Protein AF-A0A413PMG2-F1 (afdb_monomer)

Mean predicted aligned error: 17.49 Å

Sequence (480 aa):
MMRVGITTINQLLALSIDDLESIKNLGQKGYEEIEQTIRNIKVIDKNNLKDKFQESEQQTFLGNDGKRYKDVEISELQLSNRAYNCLKNNGICYLSQLLVKTEDELFQMQNMGKKSVLDVLEQVKKVQLIPIESSDIPESLEQKMCRDLVSEINEIVPIQIKGVYPKLSNLLENIKDINAVDSHDIIVSELYNMVEVNQGLRCFVFQFIEKKEDGVSERRLFEQLPNCLKNKDFFHQFMLDMLQDKCLVLNEENLYEKRYPTVLEYVQNIEDERASRILLLLLDGMTLQDVGKQYNVSRERIRQIKKRYISKAPKLQEDKYAYIFQKYNLLREDFLLGFDNNVATYNYLSMAYKRGNENVEQMLEDPGLSEHEKVCVEKIIYKNYVTLNGERVLKTRSGLSEYLLRTIGKKGITFDEFKELYQMLLEDLGLENNSKFTLMDRGYENKMAASNHVLWKHHKKMRYYNIDSIHTNMMICSKH

Foldseek 3Di:
DVVVVPDDPVSLLPDDPVNVVPDPPQDPVNSVVSVVVSVVVVVPPPPPPPPPPDDDPQDWDQDQLLFIFRKDFVVNQPADPQLSVQCVVVVNGTLRVVVVDDLVNQVPGPSRDPVSSVRVVVSNVVDDTDTDPPPPDPQDPLSVVLSVVSNLQCVQFPFDCVQRSVQSSVLSVPDPDCPDPVNLVVSLVVLCVRPRSLVSLLVNLVVVQVVDVQAADLVVSLVRGRPSNNDPVSSVVSVVVCVVVQQWDQDPVRHIHGAFAAPLRLLVPDPPPVLSVLLVVLLVPDQLCRSCVVVVHDSVVSLVSLCVRLVVDDDHPLCSCLVVQQAEQQDQVLCCQQPNVRSSSVSSSVSNHDGHHHYLVCVCVDPPDDPSSNNSSCRSVLVQWDQDPNDTFGVALVRLLLVLQQVPQQVWDAPVRSLVVQCVVCVVVVNNPPPRNHDDPPPVLVVLVPDCQWDADPPRTIHGDNNVVVVVVVVVPPPD

InterPro domains:
  IPR007630 RNA polymerase sigma-70 region 4 [PF04545] (283-308)
  IPR011260 RNA polymerase, alpha subunit, C-terminal [PF03118] (3-38)
  IPR011260 RNA polymerase, alpha subunit, C-terminal [PF03118] (66-125)
  IPR013324 RNA polymerase sigma factor, region 3/4-like [SSF88659] (272-319)
  IPR036388 Winged helix-like DNA-binding domain superfamily [G3DSA:1.10.10.10] (250-319)

Nearest PDB structures (foldseek):
  7x76-assembly1_S  TM=9.500E-01  e=1.573E-02  Streptomyces coelicolor A3(2)
  4mey-assembly1_A  TM=5.421E-01  e=1.424E-02  Escherichia coli K-12
  4zh4-assembly1_A  TM=5.833E-01  e=4.679E-02  Escherichia coli K-12
  8wa1-assembly1_A  TM=6.397E-01  e=1.087E-01  Nicotiana tabacum
  2max-assembly1_A  TM=5.888E-01  e=1.087E-01  Helicobacter pylori J99

Organism: NCBI:txid39488

pLDDT: mean 81.28, std 14.84, range [32.72, 97.94]

Solvent-accessible surface area (backbone atoms only — not comparable to full-atom values): 27801 Å² total; per-residue (Å²): 95,65,92,77,73,40,83,48,72,68,57,61,72,68,56,52,76,71,61,61,71,68,43,86,91,64,50,75,69,54,51,53,53,50,53,52,51,53,48,57,56,64,68,63,50,90,78,70,77,72,83,74,79,69,77,80,79,76,58,64,40,76,43,93,70,52,45,46,22,56,50,45,48,46,84,76,44,89,53,54,73,67,36,44,50,36,37,47,76,71,72,41,57,37,44,64,64,53,75,74,56,51,73,69,59,50,60,70,38,77,91,45,45,76,71,35,51,51,45,50,57,54,49,59,72,68,60,80,80,49,69,60,67,80,84,82,53,96,71,50,73,50,57,50,49,41,33,54,53,52,33,50,38,46,77,68,29,62,52,55,47,86,70,46,51,65,56,48,39,55,50,49,73,68,48,92,53,74,84,41,76,70,40,50,58,51,52,36,52,50,48,63,68,34,65,46,46,41,54,10,48,53,51,39,53,48,60,56,30,75,74,30,94,84,32,39,44,69,66,62,56,57,74,65,49,38,74,81,62,67,42,72,68,64,49,50,49,52,52,50,50,38,42,73,69,57,51,32,41,69,49,98,85,67,17,40,32,76,50,46,54,42,68,65,59,52,40,72,69,41,86,55,58,69,59,25,56,53,48,52,45,39,26,76,63,50,48,52,59,58,53,10,62,78,69,75,46,54,41,66,56,44,51,50,54,50,51,64,52,58,78,64,55,71,81,38,48,62,56,76,51,45,63,60,39,41,50,20,48,68,46,71,72,44,40,41,68,26,74,49,76,48,62,42,52,56,38,44,48,65,71,72,45,67,72,22,78,41,60,64,78,58,50,75,76,39,87,88,52,53,73,67,55,37,56,20,47,48,52,45,62,49,70,46,42,42,77,58,96,89,40,83,35,48,73,43,53,64,40,50,50,49,52,50,26,61,74,61,14,75,80,52,37,41,67,68,62,47,50,53,55,48,48,53,53,25,52,79,67,74,40,67,89,38,76,85,56,61,82,52,77,80,65,47,55,57,52,46,69,73,32,63,49,41,42,79,43,88,91,65,21,37,22,48,39,67,52,72,73,47,66,63,55,59,66,65,70,75,76,125

Structure (mmCIF, N/CA/C/O backbone):
data_AF-A0A413PMG2-F1
#
_entry.id   AF-A0A413PMG2-F1
#
loop_
_atom_site.group_PDB
_atom_site.id
_atom_site.type_symbol
_atom_site.label_atom_id
_atom_site.label_alt_id
_atom_site.label_comp_id
_atom_site.label_asym_id
_atom_site.label_entity_id
_atom_site.label_seq_id
_atom_site.pdbx_PDB_ins_code
_atom_site.Cartn_x
_atom_site.Cartn_y
_atom_site.Cartn_z
_atom_site.occupancy
_atom_site.B_iso_or_equiv
_atom_site.auth_seq_id
_atom_site.auth_comp_id
_atom_site.auth_asym_id
_atom_site.auth_atom_id
_atom_site.pdbx_PDB_model_num
ATOM 1 N N . MET A 1 1 ? -51.097 33.817 35.694 1.00 66.06 1 MET A N 1
ATOM 2 C CA . MET A 1 1 ? -50.729 33.919 37.122 1.00 66.06 1 MET A CA 1
ATOM 3 C C . MET A 1 1 ? -49.720 35.017 37.419 1.00 66.06 1 MET A C 1
ATOM 5 O O . MET A 1 1 ? -50.132 35.990 38.032 1.00 66.06 1 MET A O 1
ATOM 9 N N . MET A 1 2 ? -48.479 34.983 36.911 1.00 58.97 2 MET A N 1
ATOM 10 C CA . MET A 1 2 ? -47.498 36.058 37.189 1.00 58.97 2 MET A CA 1
ATOM 11 C C . MET A 1 2 ? -47.964 37.471 36.782 1.00 58.97 2 MET A C 1
ATOM 13 O O . MET A 1 2 ? -47.693 38.435 37.488 1.00 58.97 2 MET A O 1
ATOM 17 N N . ARG A 1 3 ? -48.737 37.601 35.691 1.00 56.97 3 ARG A N 1
ATOM 18 C CA . ARG A 1 3 ? -49.335 38.882 35.250 1.00 56.97 3 ARG A CA 1
ATOM 19 C C . ARG A 1 3 ? -50.362 39.477 36.227 1.00 56.97 3 ARG A C 1
ATOM 21 O O . ARG A 1 3 ? -50.688 40.647 36.100 1.00 56.97 3 ARG A O 1
ATOM 28 N N . VAL A 1 4 ? -50.866 38.676 37.164 1.00 65.56 4 VAL A N 1
ATOM 29 C CA . VAL A 1 4 ? -51.851 39.063 38.192 1.00 65.56 4 VAL A CA 1
ATOM 30 C C . VAL A 1 4 ? -51.183 39.104 39.579 1.00 65.56 4 VAL A C 1
ATOM 32 O O . VAL A 1 4 ? -51.851 39.128 40.600 1.00 65.56 4 VAL A O 1
ATOM 35 N N . GLY A 1 5 ? -49.845 39.080 39.638 1.00 62.09 5 GLY A N 1
ATOM 36 C CA . GLY A 1 5 ? -49.091 39.168 40.893 1.00 62.09 5 GLY A CA 1
ATOM 37 C C . GLY A 1 5 ? -48.982 37.865 41.693 1.00 62.09 5 GLY A C 1
ATOM 38 O O . GLY A 1 5 ? -48.417 37.881 42.781 1.00 62.09 5 GLY A O 1
ATOM 39 N N . ILE A 1 6 ? -49.462 36.732 41.164 1.00 73.56 6 ILE A N 1
ATOM 40 C CA . ILE A 1 6 ? -49.317 35.416 41.806 1.00 73.56 6 ILE A CA 1
ATOM 41 C C . ILE A 1 6 ? -47.980 34.808 41.369 1.00 73.56 6 ILE A C 1
ATOM 43 O O . ILE A 1 6 ? -47.835 34.371 40.221 1.00 73.56 6 ILE A O 1
ATOM 47 N N . THR A 1 7 ? -47.004 34.799 42.275 1.00 62.28 7 THR A N 1
ATOM 48 C CA . THR A 1 7 ? -45.625 34.340 42.023 1.00 62.28 7 THR A CA 1
ATOM 49 C C . THR A 1 7 ? -45.211 33.157 42.895 1.00 62.28 7 THR A C 1
ATOM 51 O O . THR A 1 7 ? -44.173 32.552 42.642 1.00 62.28 7 THR A O 1
ATOM 54 N N . THR A 1 8 ? -46.023 32.783 43.889 1.00 68.75 8 THR A N 1
ATOM 55 C CA . THR A 1 8 ? -45.744 31.655 44.791 1.00 68.75 8 THR A CA 1
ATOM 56 C C . THR A 1 8 ? -46.918 30.680 44.880 1.00 68.75 8 THR A C 1
ATOM 58 O O . THR A 1 8 ? -48.079 31.056 44.712 1.00 68.75 8 THR A O 1
ATOM 61 N N . ILE A 1 9 ? -46.619 29.415 45.193 1.00 63.22 9 ILE A N 1
ATOM 62 C CA . ILE A 1 9 ? -47.629 28.359 45.386 1.00 63.22 9 ILE A CA 1
ATOM 63 C C . ILE A 1 9 ? -48.561 28.702 46.559 1.00 63.22 9 ILE A C 1
ATOM 65 O O . ILE A 1 9 ? -49.765 28.485 46.472 1.00 63.22 9 ILE A O 1
ATOM 69 N N . ASN A 1 10 ? -48.037 29.321 47.620 1.00 64.94 10 ASN A N 1
ATOM 70 C CA . ASN A 1 10 ? -48.845 29.744 48.768 1.00 64.94 10 ASN A CA 1
ATOM 71 C C . ASN A 1 10 ? -49.867 30.827 48.398 1.00 64.94 10 ASN A C 1
ATOM 73 O O . ASN A 1 10 ? -51.002 30.766 48.857 1.00 64.94 10 ASN A O 1
ATOM 77 N N . GLN A 1 11 ? -49.494 31.782 47.539 1.00 68.44 11 GLN A N 1
ATOM 78 C CA . GLN A 1 11 ? -50.433 32.783 47.022 1.00 68.44 11 GLN A CA 1
ATOM 79 C C . GLN A 1 11 ? -51.521 32.142 46.157 1.00 68.44 11 GLN A C 1
ATOM 81 O O . GLN A 1 11 ? -52.666 32.560 46.231 1.00 68.44 11 GLN A O 1
ATOM 86 N N . LEU A 1 12 ? -51.184 31.110 45.375 1.00 69.81 12 LEU A N 1
ATOM 87 C CA . LEU A 1 12 ? -52.150 30.380 44.551 1.00 69.81 12 LEU A CA 1
ATOM 88 C C . LEU A 1 12 ? -53.158 29.583 45.400 1.00 69.81 12 LEU A C 1
ATOM 90 O O . LEU A 1 12 ? -54.332 29.519 45.055 1.00 69.81 12 LEU A O 1
ATOM 94 N N . LEU A 1 13 ? -52.713 29.000 46.519 1.00 67.94 13 LEU A N 1
ATOM 95 C CA . LEU A 1 13 ? -53.562 28.233 47.442 1.00 67.94 13 LEU A CA 1
ATOM 96 C C . LEU A 1 13 ? -54.473 29.105 48.323 1.00 67.94 13 LEU A C 1
ATOM 98 O O . LEU A 1 13 ? -55.428 28.580 48.894 1.00 67.94 13 LEU A O 1
ATOM 102 N N . ALA A 1 14 ? -54.169 30.399 48.446 1.00 68.38 14 ALA A N 1
ATOM 103 C CA . ALA A 1 14 ? -54.909 31.359 49.265 1.00 68.38 14 ALA A CA 1
ATOM 104 C C . ALA A 1 14 ? -56.048 32.077 48.515 1.00 68.38 14 ALA A C 1
ATOM 106 O O . ALA A 1 14 ? -56.797 32.824 49.140 1.00 68.38 14 ALA A O 1
ATOM 107 N N . LEU A 1 15 ? -56.176 31.873 47.200 1.00 69.12 15 LEU A N 1
ATOM 108 C CA . LEU A 1 15 ? -57.229 32.484 46.386 1.00 69.12 15 LEU A CA 1
ATOM 109 C C . LEU A 1 15 ? -58.579 31.812 46.644 1.00 69.12 15 LEU A C 1
ATOM 111 O O . LEU A 1 15 ? -58.666 30.581 46.698 1.00 69.12 15 LEU A O 1
ATOM 115 N N . SER A 1 16 ? -59.634 32.617 46.765 1.00 66.69 16 SER A N 1
ATOM 116 C CA . SER A 1 16 ? -61.006 32.115 46.743 1.00 66.69 16 SER A CA 1
ATOM 117 C C . SER A 1 16 ? -61.457 31.813 45.307 1.00 66.69 16 SER A C 1
ATOM 119 O O . SER A 1 16 ? -60.814 32.209 44.332 1.00 66.69 16 SER A O 1
ATOM 121 N N . ILE A 1 17 ? -62.568 31.086 45.167 1.00 61.03 17 ILE A N 1
ATOM 122 C CA . ILE A 1 17 ? -63.161 30.776 43.857 1.00 61.03 17 ILE A CA 1
ATOM 123 C C . ILE A 1 17 ? -63.558 32.069 43.124 1.00 61.03 17 ILE A C 1
ATOM 125 O O . ILE A 1 17 ? -63.288 32.196 41.931 1.00 61.03 17 ILE A O 1
ATOM 129 N N . ASP A 1 18 ? -64.075 33.055 43.859 1.00 63.50 18 ASP A N 1
ATOM 130 C CA . ASP A 1 18 ? -64.483 34.356 43.319 1.00 63.50 18 ASP A CA 1
ATOM 131 C C . ASP A 1 18 ? -63.276 35.172 42.808 1.00 63.50 18 ASP A C 1
ATOM 133 O O . ASP A 1 18 ? -63.363 35.879 41.800 1.00 63.50 18 ASP A O 1
ATOM 137 N N . ASP A 1 19 ? -62.103 35.021 43.440 1.00 67.25 19 ASP A N 1
ATOM 138 C CA . ASP A 1 19 ? -60.869 35.690 43.006 1.00 67.25 19 ASP A CA 1
ATOM 139 C C . ASP A 1 19 ? -60.344 35.129 41.674 1.00 67.25 19 ASP A C 1
ATOM 141 O O . ASP A 1 19 ? -59.772 35.871 40.870 1.00 67.25 19 ASP A O 1
ATOM 145 N N . LEU A 1 20 ? -60.553 33.835 41.408 1.00 67.31 20 LEU A N 1
ATOM 146 C CA . LEU A 1 20 ? -60.126 33.175 40.169 1.00 67.31 20 LEU A CA 1
ATOM 147 C C . LEU A 1 20 ? -61.001 33.561 38.968 1.00 67.31 20 LEU A C 1
ATOM 149 O O . LEU A 1 20 ? -60.471 33.720 37.866 1.00 67.31 20 LEU A O 1
ATOM 153 N N . GLU A 1 21 ? -62.306 33.771 39.174 1.00 64.75 21 GLU A N 1
ATOM 154 C CA . GLU A 1 21 ? -63.235 34.228 38.125 1.00 64.75 21 GLU A CA 1
ATOM 155 C C . GLU A 1 21 ? -62.975 35.680 37.693 1.00 64.75 21 GLU A C 1
ATOM 157 O O . GLU A 1 21 ? -63.222 36.058 36.546 1.00 64.75 21 GLU A O 1
ATOM 162 N N . SER A 1 22 ? -62.401 36.495 38.583 1.00 65.94 22 SER A N 1
ATOM 163 C CA . SER A 1 22 ? -62.082 37.903 38.314 1.00 65.94 22 SER A CA 1
ATOM 164 C C . SER A 1 22 ? -60.860 38.114 37.397 1.00 65.94 22 SER A C 1
ATOM 166 O O . SER A 1 22 ? -60.595 39.232 36.931 1.00 65.94 22 SER A O 1
ATOM 168 N N . ILE A 1 23 ? -60.109 37.050 37.085 1.00 72.75 23 ILE A N 1
ATOM 169 C CA . ILE A 1 23 ? -58.904 37.119 36.254 1.00 72.75 23 ILE A CA 1
ATOM 170 C C . ILE A 1 23 ? -59.285 37.303 34.777 1.00 72.75 23 ILE A C 1
ATOM 172 O O . ILE A 1 23 ? -59.642 36.362 34.067 1.00 72.75 23 ILE A O 1
ATOM 176 N N . LYS A 1 24 ? -59.133 38.535 34.268 1.00 61.16 24 LYS A N 1
ATOM 177 C CA . LYS A 1 24 ? -59.345 38.846 32.843 1.00 61.16 24 LYS A CA 1
ATOM 178 C C . LYS A 1 24 ? -58.514 37.929 31.933 1.00 61.16 24 LYS A C 1
ATOM 180 O O . LYS A 1 24 ? -57.301 37.804 32.103 1.00 61.16 24 LYS A O 1
ATOM 185 N N . ASN A 1 25 ? -59.168 37.384 30.904 1.00 65.56 25 ASN A N 1
ATOM 186 C CA . ASN A 1 25 ? -58.624 36.453 29.903 1.00 65.56 25 ASN A CA 1
ATOM 187 C C . ASN A 1 25 ? -58.301 35.036 30.412 1.00 65.56 25 ASN A C 1
ATOM 189 O O . ASN A 1 25 ? -57.584 34.302 29.729 1.00 65.56 25 ASN A O 1
ATOM 193 N N . LEU A 1 26 ? -58.828 34.627 31.569 1.00 72.62 26 LEU A N 1
ATOM 194 C CA . LEU A 1 26 ? -58.820 33.225 31.977 1.00 72.62 26 LEU A CA 1
ATOM 195 C C . LEU A 1 26 ? -60.075 32.529 31.420 1.00 72.62 26 LEU A C 1
ATOM 197 O O . LEU A 1 26 ? -61.188 32.786 31.862 1.00 72.62 26 LEU A O 1
ATOM 201 N N . GLY A 1 27 ? -59.905 31.700 30.388 1.00 67.75 27 GLY A N 1
ATOM 202 C CA . GLY A 1 27 ? -60.998 30.898 29.824 1.00 67.75 27 GLY A CA 1
ATOM 203 C C . GLY A 1 27 ? -61.296 29.650 30.662 1.00 67.75 27 GLY A C 1
ATOM 204 O O . GLY A 1 27 ? -60.462 29.225 31.457 1.00 67.75 27 GLY A O 1
ATOM 205 N N . GLN A 1 28 ? -62.449 29.017 30.427 1.00 68.44 28 GLN A N 1
ATOM 206 C CA . GLN A 1 28 ? -62.959 27.869 31.199 1.00 68.44 28 GLN A CA 1
ATOM 207 C C . GLN A 1 28 ? -61.943 26.718 31.368 1.00 68.44 28 GLN A C 1
ATOM 209 O O . GLN A 1 28 ? -61.758 26.220 32.472 1.00 68.44 28 GLN A O 1
ATOM 214 N N . LYS A 1 29 ? -61.183 26.376 30.317 1.00 66.81 29 LYS A N 1
ATOM 215 C CA . LYS A 1 29 ? -60.104 25.367 30.401 1.00 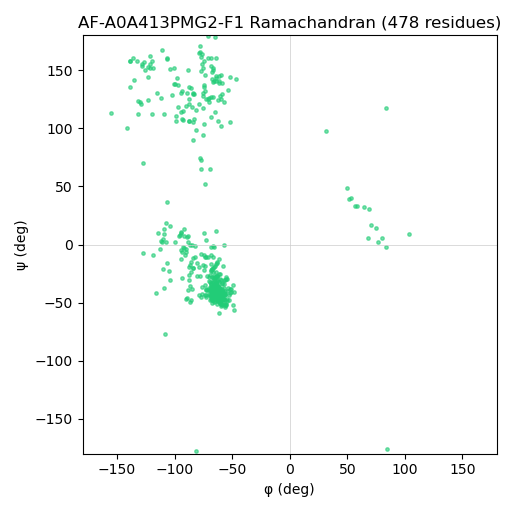66.81 29 LYS A CA 1
ATOM 216 C C . LYS A 1 29 ? -58.964 25.753 31.346 1.00 66.81 29 LYS A C 1
ATOM 218 O O . LYS A 1 29 ? -58.391 24.895 32.002 1.00 66.81 29 LYS A O 1
ATOM 223 N N . GLY A 1 30 ? -58.627 27.041 31.414 1.00 70.62 30 GLY A N 1
ATOM 224 C CA . GLY A 1 30 ? -57.592 27.528 32.324 1.00 70.62 30 GLY A CA 1
ATOM 225 C C . GLY A 1 30 ? -58.023 27.388 33.781 1.00 70.62 30 GLY A C 1
ATOM 226 O O . GLY A 1 30 ? -57.213 26.997 34.615 1.00 70.62 30 GLY A O 1
ATOM 227 N N . TYR A 1 31 ? -59.302 27.647 34.073 1.00 70.81 31 TYR A N 1
ATOM 228 C CA . TYR A 1 31 ? -59.878 27.438 35.403 1.00 70.81 31 TYR A CA 1
ATOM 229 C C . TYR A 1 31 ? -59.783 25.969 35.831 1.00 70.81 31 TYR A C 1
ATOM 231 O O . TYR A 1 31 ? -59.264 25.678 36.907 1.00 70.81 31 TYR A O 1
ATOM 239 N N . GLU A 1 32 ? -60.196 25.049 34.957 1.00 68.88 32 GLU A N 1
ATOM 240 C CA . GLU A 1 32 ? -60.153 23.603 35.213 1.00 68.88 32 GLU A CA 1
ATOM 241 C C . GLU A 1 32 ? -58.725 23.107 35.500 1.00 68.88 32 GLU A C 1
ATOM 243 O O . GLU A 1 32 ? -58.506 22.340 36.439 1.00 68.88 32 GLU A O 1
ATOM 248 N N . GLU A 1 33 ? -57.727 23.586 34.750 1.00 72.56 33 GLU A N 1
ATOM 249 C CA . GLU A 1 33 ? -56.318 23.236 34.978 1.00 72.56 33 GLU A CA 1
ATOM 250 C C . GLU A 1 33 ? -55.796 23.749 36.327 1.00 72.56 33 GLU A C 1
ATOM 252 O O . GLU A 1 33 ? -55.086 23.029 37.038 1.00 72.56 33 GLU A O 1
ATOM 257 N N . ILE A 1 34 ? -56.155 24.975 36.717 1.00 74.25 34 ILE A N 1
ATOM 258 C CA . ILE A 1 34 ? -55.743 25.555 38.003 1.00 74.25 34 ILE A CA 1
ATOM 259 C C . ILE A 1 34 ? -56.411 24.812 39.160 1.00 74.25 34 ILE A C 1
ATOM 261 O O . ILE A 1 34 ? -55.738 24.462 40.131 1.00 74.25 34 ILE A O 1
ATOM 265 N N . GLU A 1 35 ? -57.706 24.520 39.046 1.00 70.31 35 GLU A N 1
ATOM 266 C CA . GLU A 1 35 ? -58.458 23.791 40.063 1.00 70.31 35 GLU A CA 1
ATOM 267 C C . GLU A 1 35 ? -57.904 22.372 40.253 1.00 70.31 35 GLU A C 1
ATOM 269 O O . GLU A 1 35 ? -57.654 21.942 41.384 1.00 70.31 35 GLU A O 1
ATOM 274 N N . GLN A 1 36 ? -57.614 21.668 39.155 1.00 68.50 36 GLN A N 1
ATOM 275 C CA . GLN A 1 36 ? -57.013 20.337 39.204 1.00 68.50 36 GLN A CA 1
ATOM 276 C C . GLN A 1 36 ? -55.610 20.372 39.820 1.00 68.50 36 GLN A C 1
ATOM 278 O O . GLN A 1 36 ? -55.253 19.496 40.609 1.00 68.50 36 GLN A O 1
ATOM 283 N N . THR A 1 37 ? -54.825 21.409 39.527 1.00 68.00 37 THR A N 1
ATOM 284 C CA . THR A 1 37 ? -53.490 21.587 40.111 1.00 68.00 37 THR A CA 1
ATOM 285 C C . THR A 1 37 ? -53.574 21.858 41.616 1.00 68.00 37 THR A C 1
ATOM 287 O O . THR A 1 37 ? -52.834 21.249 42.386 1.00 68.00 37 THR A O 1
ATOM 290 N N . ILE A 1 38 ? -54.515 22.695 42.069 1.00 69.31 38 ILE A N 1
ATOM 291 C CA . ILE A 1 38 ? -54.758 22.944 43.499 1.00 69.31 38 ILE A CA 1
ATOM 292 C C . ILE A 1 38 ? -55.226 21.667 44.206 1.00 69.31 38 ILE A C 1
ATOM 294 O O . ILE A 1 38 ? -54.748 21.378 45.304 1.00 69.31 38 ILE A O 1
ATOM 298 N N . ARG A 1 39 ? -56.115 20.872 43.592 1.00 64.94 39 ARG A N 1
ATOM 299 C CA . ARG A 1 39 ? -56.535 19.569 44.136 1.00 64.94 39 ARG A CA 1
ATOM 300 C C . ARG A 1 39 ? -55.359 18.606 44.249 1.00 64.94 39 ARG A C 1
ATOM 302 O O . ARG A 1 39 ? -55.170 18.032 45.314 1.00 64.94 39 ARG A O 1
ATOM 309 N N . ASN A 1 40 ? -54.528 18.490 43.214 1.00 64.56 40 ASN A N 1
ATOM 310 C CA . ASN A 1 40 ? -53.335 17.642 43.247 1.00 64.56 40 ASN A CA 1
ATOM 311 C C . ASN A 1 40 ? -52.364 18.069 44.359 1.00 64.56 40 ASN A C 1
ATOM 313 O O . ASN A 1 40 ? -51.800 17.216 45.033 1.00 64.56 40 ASN A O 1
ATOM 317 N N . ILE A 1 41 ? -52.213 19.376 44.598 1.00 64.25 41 ILE A N 1
ATOM 318 C CA . ILE A 1 41 ? -51.363 19.905 45.672 1.00 64.25 41 ILE A CA 1
ATOM 319 C C . ILE A 1 41 ? -51.983 19.660 47.058 1.00 64.25 41 ILE A C 1
ATOM 321 O O . ILE A 1 41 ? -51.261 19.304 47.982 1.00 64.25 41 ILE A O 1
ATOM 325 N N . LYS A 1 42 ? -53.307 19.796 47.219 1.00 57.50 42 LYS A N 1
ATOM 326 C CA . LYS A 1 42 ? -54.006 19.516 48.489 1.00 57.50 42 LYS A CA 1
ATOM 327 C C . LYS A 1 42 ? -54.084 18.019 48.826 1.00 57.50 42 LYS A C 1
ATOM 329 O O . LYS A 1 42 ? -54.156 17.681 50.000 1.00 57.50 42 LYS A O 1
ATOM 334 N N . VAL A 1 43 ? -54.059 17.137 47.822 1.00 57.09 43 VAL A N 1
ATOM 335 C CA . VAL A 1 43 ? -54.013 15.669 47.989 1.00 57.09 43 VAL A CA 1
ATOM 336 C C . VAL A 1 43 ? -52.630 15.186 48.446 1.00 57.09 43 VAL A C 1
ATOM 338 O O . VAL A 1 43 ? -52.516 14.104 49.023 1.00 57.09 43 VAL A O 1
ATOM 341 N N . ILE A 1 44 ? -51.579 15.995 48.273 1.00 51.69 44 ILE A N 1
ATOM 342 C CA . ILE A 1 44 ? -50.266 15.753 48.885 1.00 51.69 44 ILE A CA 1
ATOM 343 C C . ILE A 1 44 ? -50.355 16.163 50.364 1.00 51.69 44 ILE A C 1
ATOM 345 O O . ILE A 1 44 ? -49.869 17.207 50.795 1.00 51.69 44 ILE A O 1
ATOM 349 N N . ASP A 1 45 ? -51.055 15.338 51.138 1.00 44.50 45 ASP A N 1
ATOM 350 C CA . ASP A 1 45 ? -51.168 15.466 52.583 1.00 44.50 45 ASP A CA 1
ATOM 351 C C . ASP A 1 45 ? -49.804 15.194 53.246 1.00 44.50 45 ASP A C 1
ATOM 353 O O . ASP A 1 45 ? -48.988 14.397 52.763 1.00 44.50 45 ASP A O 1
ATOM 357 N N . LYS A 1 46 ? -49.561 15.864 54.375 1.00 45.69 46 LYS A N 1
ATOM 358 C CA . LYS A 1 46 ? -48.290 15.984 55.122 1.00 45.69 46 LYS A CA 1
ATOM 359 C C . LYS A 1 46 ? -47.641 14.661 55.566 1.00 45.69 46 LYS A C 1
ATOM 361 O O . LYS A 1 46 ? -46.562 14.690 56.154 1.00 45.69 46 LYS A O 1
ATOM 366 N N . ASN A 1 47 ? -48.250 13.518 55.265 1.00 42.00 47 ASN A N 1
ATOM 367 C CA . ASN A 1 47 ? -47.787 12.188 55.649 1.00 42.00 47 ASN A CA 1
ATOM 368 C C . ASN A 1 47 ? -46.928 11.479 54.584 1.00 42.00 47 ASN A C 1
ATOM 370 O O . ASN A 1 47 ? -46.244 10.526 54.929 1.00 42.00 47 ASN A O 1
ATOM 374 N N . ASN A 1 48 ? -46.860 11.970 53.338 1.00 42.12 48 ASN A N 1
ATOM 375 C CA . ASN A 1 48 ? -46.026 11.365 52.277 1.00 42.12 48 ASN A CA 1
ATOM 376 C C . ASN A 1 48 ? -44.620 11.982 52.117 1.00 42.12 48 ASN A C 1
ATOM 378 O O . ASN A 1 48 ? -43.909 11.682 51.160 1.00 42.12 48 ASN A O 1
ATOM 382 N N . LEU A 1 49 ? -44.194 12.843 53.046 1.00 43.38 49 LEU A N 1
ATOM 383 C CA . LEU A 1 49 ? -42.875 13.497 53.013 1.00 43.38 49 LEU A CA 1
ATOM 384 C C . LEU A 1 49 ? -41.778 12.741 53.786 1.00 43.38 49 LEU A C 1
ATOM 386 O O . LEU A 1 49 ? -40.634 13.187 53.778 1.00 43.38 49 LEU A O 1
ATOM 390 N N . LYS A 1 50 ? -42.094 11.614 54.442 1.00 37.44 50 LYS A N 1
ATOM 391 C CA . LYS A 1 50 ? -41.110 10.836 55.222 1.00 37.44 50 LYS A CA 1
ATOM 392 C C . LYS A 1 50 ? -40.654 9.515 54.587 1.00 37.44 50 LYS A C 1
ATOM 394 O O . LYS A 1 50 ? -39.569 9.071 54.934 1.00 37.44 50 LYS A O 1
ATOM 399 N N . ASP A 1 51 ? -41.357 8.992 53.581 1.00 35.62 51 ASP A N 1
ATOM 400 C CA . ASP A 1 51 ? -41.018 7.702 52.942 1.00 35.62 51 ASP A CA 1
ATOM 401 C C . ASP A 1 51 ? -40.348 7.830 51.556 1.00 35.62 51 ASP A C 1
ATOM 403 O O . ASP A 1 51 ? -40.249 6.861 50.811 1.00 35.62 51 ASP A O 1
ATOM 407 N N . LYS A 1 52 ? -39.846 9.021 51.191 1.00 32.72 52 LYS A N 1
ATOM 408 C CA . LYS A 1 52 ? -39.036 9.238 49.968 1.00 32.72 52 LYS A CA 1
ATOM 409 C C . LYS A 1 52 ? -37.582 9.654 50.220 1.00 32.72 52 LYS A C 1
ATOM 411 O O . LYS A 1 52 ? -36.880 10.006 49.280 1.00 32.72 52 LYS A O 1
ATOM 416 N N . PHE A 1 53 ? -37.117 9.583 51.467 1.00 33.28 53 PHE A N 1
ATOM 417 C CA . PHE A 1 53 ? -35.701 9.752 51.822 1.00 33.28 53 PHE A CA 1
ATOM 418 C C . PHE A 1 53 ? -35.039 8.415 52.196 1.00 33.28 53 PHE A C 1
ATOM 420 O O . PHE A 1 53 ? -34.198 8.363 53.087 1.00 33.28 53 PHE A O 1
ATOM 427 N N . GLN A 1 54 ? -35.419 7.331 51.518 1.00 34.03 54 GLN A N 1
ATOM 428 C CA . GLN A 1 54 ? -34.589 6.130 51.445 1.00 34.03 54 GLN A CA 1
ATOM 429 C C . GLN A 1 54 ? -33.836 6.172 50.114 1.00 34.03 54 GLN A C 1
ATOM 431 O O . GLN A 1 54 ? -34.455 6.141 49.056 1.00 34.03 54 GLN A O 1
ATOM 436 N N . GLU A 1 55 ? -32.522 6.384 50.232 1.00 36.00 55 GLU A N 1
ATOM 437 C CA . GLU A 1 55 ? -31.451 6.118 49.263 1.00 36.00 55 GLU A CA 1
ATOM 438 C C . GLU A 1 55 ? -31.832 6.241 47.780 1.00 36.00 55 GLU A C 1
ATOM 440 O O . GLU A 1 55 ? -32.306 5.303 47.147 1.00 36.00 55 GLU A O 1
ATOM 445 N N . SER A 1 56 ? -31.539 7.398 47.176 1.00 36.56 56 SER A N 1
ATOM 446 C CA . SER A 1 56 ? -31.363 7.438 45.726 1.00 36.56 56 SER A CA 1
ATOM 447 C C . SER A 1 56 ? -30.170 6.542 45.375 1.00 36.56 56 SER A C 1
ATOM 449 O O . SER A 1 56 ? -29.026 6.937 45.620 1.00 36.56 56 SER A O 1
ATOM 451 N N . GLU A 1 57 ? -30.411 5.363 44.806 1.00 49.19 57 GLU A N 1
ATOM 452 C CA . GLU A 1 57 ? -29.404 4.668 44.006 1.00 49.19 57 GLU A CA 1
ATOM 453 C C . GLU A 1 57 ? -28.902 5.676 42.961 1.00 49.19 57 GLU A C 1
ATOM 455 O O . GLU A 1 57 ? -29.628 6.064 42.046 1.00 49.19 57 GLU A O 1
ATOM 460 N N . GLN A 1 58 ? -27.696 6.217 43.149 1.00 60.53 58 GLN A N 1
ATOM 461 C CA . GLN A 1 58 ? -27.113 7.127 42.167 1.00 60.53 58 GLN A CA 1
ATOM 462 C C . GLN A 1 58 ? -26.889 6.319 40.888 1.00 60.53 58 GLN A C 1
ATOM 464 O O . GLN A 1 58 ? -26.086 5.391 40.888 1.00 60.53 58 GLN A O 1
ATOM 469 N N . GLN A 1 59 ? -27.606 6.649 39.810 1.00 71.62 59 GLN A N 1
ATOM 470 C CA . GLN A 1 59 ? -27.409 6.031 38.500 1.00 71.62 59 GLN A CA 1
ATOM 471 C C . GLN A 1 59 ? -25.940 6.240 38.091 1.00 71.62 59 GLN A C 1
ATOM 473 O O . GLN A 1 59 ? -25.452 7.372 38.066 1.00 71.62 59 GLN A O 1
ATOM 478 N N . THR A 1 60 ? -25.209 5.159 37.815 1.00 80.38 60 THR A N 1
ATOM 479 C CA . THR A 1 60 ? -23.792 5.215 37.412 1.00 80.38 60 THR A CA 1
ATOM 480 C C . THR A 1 60 ? -23.597 4.559 36.056 1.00 80.38 60 THR A C 1
ATOM 482 O O . THR A 1 60 ? -24.362 3.674 35.674 1.00 80.38 60 THR A O 1
ATOM 485 N N . PHE A 1 61 ? -22.545 4.947 35.339 1.00 75.81 61 PHE A N 1
ATOM 486 C CA . PHE A 1 61 ? -22.150 4.279 34.102 1.00 75.81 61 PHE A CA 1
ATOM 487 C C . PHE A 1 61 ? -20.634 4.113 34.011 1.00 75.81 61 PHE A C 1
ATOM 489 O O . PHE A 1 61 ? -19.872 4.824 34.664 1.00 75.81 61 PHE A O 1
ATOM 496 N N . LEU A 1 62 ? -20.197 3.151 33.198 1.00 69.62 62 LEU A N 1
ATOM 497 C CA . LEU A 1 62 ? -18.787 2.939 32.888 1.00 69.62 62 LEU A CA 1
ATOM 498 C C . LEU A 1 62 ? -18.392 3.812 31.690 1.00 69.62 62 LEU A C 1
ATOM 500 O O . LEU A 1 62 ? -18.987 3.700 30.614 1.00 69.62 62 LEU A O 1
ATOM 504 N N . GLY A 1 63 ? -17.415 4.693 31.883 1.00 68.38 63 GLY A N 1
ATOM 505 C CA . GLY A 1 63 ? -16.895 5.565 30.838 1.00 68.38 63 GLY A CA 1
ATOM 506 C C . GLY A 1 63 ? -15.945 4.856 29.872 1.00 68.38 63 GLY A C 1
ATOM 507 O O . GLY A 1 63 ? -15.505 3.728 30.093 1.00 68.38 63 GLY A O 1
ATOM 508 N N . ASN A 1 64 ? -15.598 5.559 28.793 1.00 63.16 64 ASN A N 1
ATOM 509 C CA . ASN A 1 64 ? -14.664 5.082 27.765 1.00 63.16 64 ASN A CA 1
ATOM 510 C C . ASN A 1 64 ? -13.193 5.070 28.225 1.00 63.16 64 ASN A C 1
ATOM 512 O O . ASN A 1 64 ? -12.319 4.755 27.428 1.00 63.16 64 ASN A O 1
ATOM 516 N N . ASP A 1 65 ? -12.913 5.402 29.480 1.00 59.12 65 ASP A N 1
ATOM 517 C CA . ASP A 1 65 ? -11.612 5.255 30.136 1.00 59.12 65 ASP A CA 1
ATOM 518 C C . ASP A 1 65 ? -11.622 4.139 31.203 1.00 59.12 65 ASP A C 1
ATOM 520 O O . ASP A 1 65 ? -10.687 4.020 31.987 1.00 59.12 65 ASP A O 1
ATOM 524 N N . GLY A 1 66 ? -12.696 3.342 31.272 1.00 59.56 66 GLY A N 1
ATOM 525 C CA . GLY A 1 66 ? -12.852 2.271 32.256 1.00 59.56 66 GLY A CA 1
ATOM 526 C C . GLY A 1 66 ? -13.217 2.751 33.665 1.00 59.56 66 GLY A C 1
ATOM 527 O O . GLY A 1 66 ? -13.366 1.925 34.564 1.00 59.56 66 GLY A O 1
ATOM 528 N N . LYS A 1 67 ? -13.405 4.056 33.898 1.00 67.75 67 LYS A N 1
ATOM 529 C CA . LYS A 1 67 ? -13.818 4.572 35.210 1.00 67.75 67 LYS A CA 1
ATOM 530 C C . LYS A 1 67 ? -15.331 4.601 35.346 1.00 67.75 67 LYS A C 1
ATOM 532 O O . LYS A 1 67 ? -16.069 4.765 34.373 1.00 67.75 67 LYS A O 1
ATOM 537 N N . ARG A 1 68 ? -15.808 4.443 36.580 1.00 74.38 68 ARG A N 1
ATOM 538 C CA . ARG A 1 68 ? -17.226 4.595 36.902 1.00 74.38 68 ARG A CA 1
ATOM 539 C C . ARG A 1 68 ? -17.527 6.069 37.137 1.00 74.38 68 ARG A C 1
ATOM 541 O O . ARG A 1 68 ? -16.850 6.727 37.922 1.00 74.38 68 ARG A O 1
ATOM 548 N N . TYR A 1 69 ? -18.560 6.566 36.478 1.00 79.50 69 TYR A N 1
ATOM 549 C CA . TYR A 1 69 ? -19.020 7.940 36.586 1.00 79.50 69 TYR A CA 1
ATOM 550 C C . TYR A 1 69 ? -20.438 7.986 37.119 1.00 79.50 69 TYR A C 1
ATOM 552 O O . TYR A 1 69 ? -21.234 7.073 36.881 1.00 79.50 69 TYR A O 1
ATOM 560 N N . LYS A 1 70 ? -20.764 9.084 37.800 1.00 82.62 70 LYS A N 1
ATOM 561 C CA . LYS A 1 70 ? -22.162 9.431 38.049 1.00 82.62 70 LYS A CA 1
ATOM 562 C C . LYS A 1 70 ? -22.812 9.767 36.714 1.00 82.62 70 LYS A C 1
ATOM 564 O O . LYS A 1 70 ? -22.271 10.561 35.942 1.00 82.62 70 LYS A O 1
ATOM 569 N N . ASP A 1 71 ? -23.926 9.110 36.428 1.00 84.25 71 ASP A N 1
ATOM 570 C CA . ASP A 1 71 ? -24.703 9.406 35.238 1.00 84.25 71 ASP A CA 1
ATOM 571 C C . ASP A 1 71 ? -25.448 10.725 35.431 1.00 84.25 71 ASP A C 1
ATOM 573 O O . ASP A 1 71 ? -25.844 11.077 36.541 1.00 84.25 71 ASP A O 1
ATOM 577 N N . VAL A 1 72 ? -25.601 11.462 34.339 1.00 84.38 72 VAL A N 1
ATOM 578 C CA . VAL A 1 72 ? -26.196 12.800 34.333 1.00 84.38 72 VAL A CA 1
ATOM 579 C C . VAL A 1 72 ? -27.523 12.700 33.605 1.00 84.38 72 VAL A C 1
ATOM 581 O O . VAL A 1 72 ? -27.573 12.212 32.474 1.00 84.38 72 VAL A O 1
ATOM 584 N N . GLU A 1 73 ? -28.613 13.138 34.228 1.00 86.44 73 GLU A N 1
ATOM 585 C CA . GLU A 1 73 ? -29.897 13.182 33.533 1.00 86.44 73 GLU A CA 1
ATOM 586 C C . GLU A 1 73 ? -29.848 14.176 32.368 1.00 86.44 73 GLU A C 1
ATOM 588 O O . GLU A 1 73 ? -29.280 15.264 32.467 1.00 86.44 73 GLU A O 1
ATOM 593 N N . ILE A 1 74 ? -30.538 13.869 31.266 1.00 88.50 74 ILE A N 1
ATOM 594 C CA . ILE A 1 74 ? -30.644 14.818 30.145 1.00 88.50 74 ILE A CA 1
ATOM 595 C C . ILE A 1 74 ? -31.370 16.119 30.530 1.00 88.50 74 ILE A C 1
ATOM 597 O O . ILE A 1 74 ? -31.315 17.088 29.780 1.00 88.50 74 ILE A O 1
ATOM 601 N N . SER A 1 75 ? -32.078 16.129 31.666 1.00 84.62 75 SER A N 1
ATOM 602 C CA . SER A 1 75 ? -32.733 17.302 32.260 1.00 84.62 75 SER A CA 1
ATOM 603 C C . SER A 1 75 ? -31.723 18.309 32.816 1.00 84.62 75 SER A C 1
ATOM 605 O O . SER A 1 75 ? -32.001 19.507 32.830 1.00 84.62 75 SER A O 1
ATOM 607 N N . GLU A 1 76 ? -30.551 17.828 33.231 1.00 84.56 76 GLU A N 1
ATOM 608 C CA . GLU A 1 76 ? -29.436 18.635 33.729 1.00 84.56 76 GLU A CA 1
ATOM 609 C C . GLU A 1 76 ? -28.567 19.169 32.585 1.00 84.56 76 GLU A C 1
ATOM 611 O O . GLU A 1 76 ? -27.863 20.171 32.734 1.00 84.56 76 GLU A O 1
ATOM 616 N N . LEU A 1 77 ? -28.651 18.540 31.408 1.00 82.25 77 LEU A N 1
ATOM 617 C CA . LEU A 1 77 ? -28.061 19.068 30.187 1.00 82.25 77 LEU A CA 1
ATOM 618 C C . LEU A 1 77 ? -28.857 20.307 29.760 1.00 82.25 77 LEU A C 1
ATOM 620 O O . LEU A 1 77 ? -30.074 20.245 29.589 1.00 82.25 77 LEU A O 1
ATOM 624 N N . GLN A 1 78 ? -28.179 21.440 29.548 1.00 86.50 78 GLN A N 1
ATOM 625 C CA . GLN A 1 78 ? -28.792 22.706 29.109 1.00 86.50 78 GLN A CA 1
ATOM 626 C C . GLN A 1 78 ? -29.209 22.665 27.624 1.00 86.50 78 GLN A C 1
ATOM 628 O O . GLN A 1 78 ? -28.830 23.516 26.820 1.00 86.50 78 GLN A O 1
ATOM 633 N N . LEU A 1 79 ? -29.965 21.635 27.249 1.00 88.56 79 LEU A N 1
ATOM 634 C CA . LEU A 1 79 ? -30.477 21.389 25.911 1.00 88.56 79 LEU A CA 1
ATOM 635 C C . LEU A 1 79 ? -31.642 22.327 25.597 1.00 88.56 79 LEU A C 1
ATOM 637 O O . LEU A 1 79 ? -32.436 22.708 26.459 1.00 88.56 79 LEU A O 1
ATOM 641 N N . SER A 1 80 ? -31.821 22.633 24.317 1.00 89.62 80 SER A N 1
ATOM 642 C CA . SER A 1 80 ? -33.051 23.255 23.839 1.00 89.62 80 SER A CA 1
ATOM 643 C C . SER A 1 80 ? -34.265 22.363 24.131 1.00 89.62 80 SER A C 1
ATOM 645 O O . SER A 1 80 ? -34.203 21.140 24.000 1.00 89.62 80 SER A O 1
ATOM 647 N N . ASN A 1 81 ? -35.422 22.974 24.423 1.00 86.44 81 ASN A N 1
ATOM 648 C CA . ASN A 1 81 ? -36.682 22.248 24.667 1.00 86.44 81 ASN A CA 1
ATOM 649 C C . ASN A 1 81 ? -36.998 21.213 23.575 1.00 86.44 81 ASN A C 1
ATOM 651 O O . ASN A 1 81 ? -37.554 20.154 23.850 1.00 86.44 81 ASN A O 1
ATOM 655 N N . ARG A 1 82 ? -36.637 21.510 22.320 1.00 86.50 82 ARG A N 1
ATOM 656 C CA . ARG A 1 82 ? -36.817 20.581 21.202 1.00 86.50 82 ARG A CA 1
ATOM 657 C C . ARG A 1 82 ? -35.883 19.376 21.316 1.00 86.50 82 ARG A C 1
ATOM 659 O O . ARG A 1 82 ? -36.369 18.262 21.172 1.00 86.50 82 ARG A O 1
ATOM 666 N N . ALA A 1 83 ? -34.593 19.588 21.576 1.00 88.38 83 ALA A N 1
ATOM 667 C CA . ALA A 1 83 ? -33.628 18.505 21.760 1.00 88.38 83 ALA A CA 1
ATOM 668 C C . ALA A 1 83 ? -33.987 17.628 22.972 1.00 88.38 83 ALA A C 1
ATOM 670 O O . ALA A 1 83 ? -34.104 16.415 22.818 1.00 88.38 83 ALA A O 1
ATOM 671 N N . TYR A 1 84 ? -34.274 18.241 24.127 1.00 89.81 84 TYR A N 1
ATOM 672 C CA . TYR A 1 84 ? -34.695 17.534 25.342 1.00 89.81 84 TYR A CA 1
ATOM 673 C C . TYR A 1 84 ? -35.927 16.653 25.099 1.00 89.81 84 TYR A C 1
ATOM 675 O O . TYR A 1 84 ? -35.906 15.455 25.376 1.00 89.81 84 TYR A O 1
ATOM 683 N N . ASN A 1 85 ? -36.989 17.219 24.513 1.00 88.12 85 ASN A N 1
ATOM 684 C CA . ASN A 1 85 ? -38.218 16.468 24.252 1.00 88.12 85 ASN A CA 1
ATOM 685 C C . ASN A 1 85 ? -38.010 15.352 23.223 1.00 88.12 85 ASN A C 1
ATOM 687 O O . ASN A 1 85 ? -38.606 14.288 23.361 1.00 88.12 85 ASN A O 1
ATOM 691 N N . CYS A 1 86 ? -37.166 15.561 22.206 1.00 89.31 86 CYS A N 1
ATOM 692 C CA . CYS A 1 86 ? -36.859 14.506 21.241 1.00 89.31 86 CYS A CA 1
ATOM 693 C C . CYS A 1 86 ? -36.124 13.343 21.913 1.00 89.31 86 CYS A C 1
ATOM 695 O O . CYS A 1 86 ? -36.532 12.200 21.729 1.00 89.31 86 CYS A O 1
ATOM 697 N N . LEU A 1 87 ? -35.098 13.617 22.724 1.00 87.69 87 LEU A N 1
ATOM 698 C CA . LEU A 1 87 ? -34.373 12.575 23.457 1.00 87.69 87 LEU A CA 1
ATOM 699 C C . LEU A 1 87 ? -35.302 11.817 24.413 1.00 87.69 87 LEU A C 1
ATOM 701 O O . LEU A 1 87 ? -35.395 10.592 24.334 1.00 87.69 87 LEU A O 1
ATOM 705 N N . LYS A 1 88 ? -36.078 12.544 25.223 1.00 88.94 88 LYS A N 1
ATOM 706 C CA . LYS A 1 88 ? -37.019 11.956 26.182 1.00 88.94 88 LYS A CA 1
ATOM 707 C C . LYS A 1 88 ? -38.078 11.078 25.510 1.00 88.94 88 LYS A C 1
ATOM 709 O O . LYS A 1 88 ? -38.348 9.977 25.979 1.00 88.94 88 LYS A O 1
ATOM 714 N N . ASN A 1 89 ? -38.646 11.526 24.388 1.00 86.44 89 ASN A N 1
ATOM 715 C CA . ASN A 1 89 ? -39.644 10.755 23.636 1.00 86.44 89 ASN A CA 1
ATOM 716 C C . ASN A 1 89 ? -39.060 9.499 22.973 1.00 86.44 89 ASN A C 1
ATOM 718 O O . ASN A 1 89 ? -39.803 8.561 22.703 1.00 86.44 89 ASN A O 1
ATOM 722 N N . ASN A 1 90 ? -37.747 9.467 22.730 1.00 85.12 90 ASN A N 1
ATOM 723 C CA . ASN A 1 90 ? -37.030 8.287 22.243 1.00 85.12 90 ASN A CA 1
ATOM 724 C C . ASN A 1 90 ? -36.470 7.422 23.395 1.00 85.12 90 ASN A C 1
ATOM 726 O O . ASN A 1 90 ? -35.643 6.546 23.156 1.00 85.12 90 ASN A O 1
ATOM 730 N N . GLY A 1 91 ? -36.904 7.651 24.642 1.00 83.19 91 GLY A N 1
ATOM 731 C CA . GLY A 1 91 ? -36.496 6.859 25.808 1.00 83.19 91 GLY A CA 1
ATOM 732 C C . GLY A 1 91 ? -35.077 7.141 26.311 1.00 83.19 91 GLY A C 1
ATOM 733 O O . GLY A 1 91 ? -34.543 6.356 27.091 1.00 83.19 91 GLY A O 1
ATOM 734 N N . ILE A 1 92 ? -34.461 8.242 25.871 1.00 86.81 92 ILE A N 1
ATOM 735 C CA . ILE A 1 92 ? -33.136 8.671 26.322 1.00 86.81 92 ILE A CA 1
ATOM 736 C C . ILE A 1 92 ? -33.336 9.639 27.485 1.00 86.81 92 ILE A C 1
ATOM 738 O O . ILE A 1 92 ? -33.768 10.774 27.290 1.00 86.81 92 ILE A O 1
ATOM 742 N N . CYS A 1 93 ? -33.037 9.172 28.692 1.00 86.31 93 CYS A N 1
ATOM 743 C CA . CYS A 1 93 ? -33.195 9.914 29.943 1.00 86.31 93 CYS A CA 1
ATOM 744 C C . CYS A 1 93 ? -31.850 10.302 30.572 1.00 86.31 93 CYS A C 1
ATOM 746 O O . CYS A 1 93 ? -31.798 11.258 31.344 1.00 86.31 93 CYS A O 1
ATOM 748 N N . TYR A 1 94 ? -30.768 9.611 30.209 1.00 88.44 94 TYR A N 1
ATOM 749 C CA . TYR A 1 94 ? -29.442 9.796 30.796 1.00 88.44 94 TYR A CA 1
ATOM 750 C C . TYR A 1 94 ? -28.349 10.023 29.747 1.00 88.44 94 TYR A C 1
ATOM 752 O O . TYR A 1 94 ? -28.459 9.597 28.593 1.00 88.44 94 TYR A O 1
ATOM 760 N N . LEU A 1 95 ? -27.266 10.680 30.162 1.00 85.06 95 LEU A N 1
ATOM 761 C CA . LEU A 1 95 ? -26.102 10.974 29.334 1.00 85.06 95 LEU A CA 1
ATOM 762 C C . LEU A 1 95 ? -25.408 9.696 28.856 1.00 85.06 95 LEU A C 1
ATOM 764 O O . LEU A 1 95 ? -25.008 9.626 27.694 1.00 85.06 95 LEU A O 1
ATOM 768 N N . SER A 1 96 ? -25.307 8.666 29.698 1.00 82.00 96 SER A N 1
ATOM 769 C CA . SER A 1 96 ? -24.703 7.382 29.316 1.00 82.00 96 SER A CA 1
ATOM 770 C C . SER A 1 96 ? -25.346 6.765 28.070 1.00 82.00 96 SER A C 1
ATOM 772 O O . SER A 1 96 ? -24.637 6.272 27.189 1.00 82.00 96 SER A O 1
ATOM 774 N N . GLN A 1 97 ? -26.676 6.854 27.959 1.00 82.44 97 GLN A N 1
ATOM 775 C CA . GLN A 1 97 ? -27.471 6.353 26.835 1.00 82.44 97 GLN A CA 1
ATOM 776 C C . GLN A 1 97 ? -27.203 7.152 25.557 1.00 82.44 97 GLN A C 1
ATOM 778 O O . GLN A 1 97 ? -27.193 6.597 24.458 1.00 82.44 97 GLN A O 1
ATOM 783 N N . LEU A 1 98 ? -26.944 8.450 25.708 1.00 83.81 98 LEU A N 1
ATOM 784 C CA . LEU A 1 98 ? -26.605 9.349 24.616 1.00 83.81 98 LEU A CA 1
ATOM 785 C C . LEU A 1 98 ? -25.179 9.101 24.096 1.00 83.81 98 LEU A C 1
ATOM 787 O O . LEU A 1 98 ? -24.968 9.085 22.889 1.00 83.81 98 LEU A O 1
ATOM 791 N N . LEU A 1 99 ? -24.221 8.814 24.986 1.00 80.00 99 LEU A N 1
ATOM 792 C CA . LEU A 1 99 ? -22.818 8.527 24.648 1.00 80.00 99 LEU A CA 1
ATOM 793 C C . LEU A 1 99 ? -22.611 7.222 23.855 1.00 80.00 99 LEU A C 1
ATOM 795 O O . LEU A 1 99 ? -21.498 6.948 23.414 1.00 80.00 99 LEU A O 1
ATOM 799 N N . VAL A 1 100 ? -23.624 6.356 23.728 1.00 73.62 100 VAL A N 1
ATOM 800 C CA . VAL A 1 100 ? -23.556 5.160 22.857 1.00 73.62 100 VAL A CA 1
ATOM 801 C C . VAL A 1 100 ? -23.975 5.491 21.418 1.00 73.62 100 VAL A C 1
ATOM 803 O O . VAL A 1 100 ? -23.704 4.703 20.521 1.00 73.62 100 VAL A O 1
ATOM 806 N N . LYS A 1 101 ? -24.659 6.620 21.187 1.00 78.31 101 LYS A N 1
ATOM 807 C CA . LYS A 1 101 ? -25.261 6.938 19.891 1.00 78.31 101 LYS A CA 1
ATOM 808 C C . LYS A 1 101 ? -24.289 7.654 18.966 1.00 78.31 101 LYS A C 1
ATOM 810 O O . LYS A 1 101 ? -23.600 8.586 19.379 1.00 78.31 101 LYS A O 1
ATOM 815 N N . THR A 1 102 ? -24.262 7.236 17.703 1.00 77.25 102 THR A N 1
ATOM 816 C CA . THR A 1 102 ? -23.515 7.953 16.660 1.00 77.25 102 THR A CA 1
ATOM 817 C C . THR A 1 102 ? -24.270 9.206 16.216 1.00 77.25 102 THR A C 1
ATOM 819 O O . THR A 1 102 ? -25.478 9.338 16.421 1.00 77.25 102 THR A O 1
ATOM 822 N N . GLU A 1 103 ? -23.564 10.141 15.581 1.00 81.88 103 GLU A N 1
ATOM 823 C CA . GLU A 1 103 ? -24.195 11.336 15.012 1.00 81.88 103 GLU A CA 1
ATOM 824 C C . GLU A 1 103 ? -25.282 10.965 13.986 1.00 81.88 103 GLU A C 1
ATOM 826 O O . GLU A 1 103 ? -26.386 11.509 14.037 1.00 81.88 103 GLU A O 1
ATOM 831 N N . ASP A 1 104 ? -25.021 9.977 13.126 1.00 79.44 104 ASP A N 1
ATOM 832 C CA . ASP A 1 104 ? -25.988 9.485 12.139 1.00 79.44 104 ASP A CA 1
ATOM 833 C C . ASP A 1 104 ? -27.232 8.870 12.796 1.00 79.44 104 ASP A C 1
ATOM 835 O O . ASP A 1 104 ? -28.356 9.109 12.348 1.00 79.44 104 ASP A O 1
ATOM 839 N N . GLU A 1 105 ? -27.063 8.129 13.894 1.00 81.62 105 GLU A N 1
ATOM 840 C CA . GLU A 1 105 ? -28.186 7.582 14.663 1.00 81.62 105 GLU A CA 1
ATOM 841 C C . GLU A 1 105 ? -29.048 8.686 15.287 1.00 81.62 105 GLU A C 1
ATOM 843 O O . GLU A 1 105 ? -30.274 8.566 15.305 1.00 81.62 105 GLU A O 1
ATOM 848 N N . LEU A 1 106 ? -28.443 9.786 15.755 1.00 86.06 106 LEU A N 1
ATOM 849 C CA . LEU A 1 106 ? -29.185 10.950 16.254 1.00 86.06 106 LEU A CA 1
ATOM 850 C C . LEU A 1 106 ? -29.995 11.620 15.137 1.00 86.06 106 LEU A C 1
ATOM 852 O O . LEU A 1 106 ? -31.131 12.035 15.369 1.00 86.06 106 LEU A O 1
ATOM 856 N N . PHE A 1 107 ? -29.452 11.698 13.919 1.00 85.12 107 PHE A N 1
ATOM 857 C CA . PHE A 1 107 ? -30.169 12.236 12.758 1.00 85.12 107 PHE A CA 1
ATOM 858 C C . PHE A 1 107 ? -31.368 11.384 12.328 1.00 85.12 107 PHE A C 1
ATOM 860 O O . PHE A 1 107 ? -32.321 11.924 11.765 1.00 85.12 107 PHE A O 1
ATOM 867 N N . GLN A 1 108 ? -31.343 10.079 12.596 1.00 85.81 108 GLN A N 1
ATOM 868 C CA . GLN A 1 108 ? -32.439 9.163 12.271 1.00 85.81 108 GLN A CA 1
ATOM 869 C C . GLN A 1 108 ? -33.574 9.176 13.308 1.00 85.81 108 GLN A C 1
ATOM 871 O O . GLN A 1 108 ? -34.645 8.622 13.049 1.00 85.81 108 GLN A O 1
ATOM 876 N N . MET A 1 109 ? -33.386 9.818 14.468 1.00 84.94 109 MET A N 1
ATOM 877 C CA . MET A 1 109 ? -34.412 9.879 15.511 1.00 84.94 109 MET A CA 1
ATOM 878 C C . MET A 1 109 ? -35.630 10.693 15.075 1.00 84.94 109 MET A C 1
ATOM 880 O O . MET A 1 109 ? -35.532 11.772 14.481 1.00 84.94 109 MET A O 1
ATOM 884 N N . GLN A 1 110 ? -36.814 10.200 15.440 1.00 76.25 110 GLN A N 1
ATOM 885 C CA . GLN A 1 110 ? -38.068 10.848 15.086 1.00 76.25 110 GLN A CA 1
ATOM 886 C C . GLN A 1 110 ? -38.110 12.283 15.639 1.00 76.25 110 GLN A C 1
ATOM 888 O O . GLN A 1 110 ? -37.879 12.513 16.826 1.00 76.25 110 GLN A O 1
ATOM 893 N N . ASN A 1 111 ? -38.439 13.247 14.771 1.00 80.00 111 ASN A N 1
ATOM 894 C CA . ASN A 1 111 ? -38.533 14.686 15.065 1.00 80.00 111 ASN A CA 1
ATOM 895 C C . ASN A 1 111 ? -37.206 15.403 15.395 1.00 80.00 111 ASN A C 1
ATOM 897 O O . ASN A 1 111 ? -37.221 16.614 15.669 1.00 80.00 111 ASN A O 1
ATOM 901 N N . MET A 1 112 ? -36.068 14.710 15.283 1.00 83.31 112 MET A N 1
ATOM 902 C CA . MET A 1 112 ? -34.744 15.293 15.472 1.00 83.31 112 MET A CA 1
ATOM 903 C C . MET A 1 112 ? -34.310 16.064 14.217 1.00 83.31 112 MET A C 1
ATOM 905 O O . MET A 1 112 ? -34.263 15.533 13.113 1.00 83.31 112 MET A O 1
ATOM 909 N N . GLY A 1 113 ? -34.030 17.360 14.366 1.00 84.50 113 GLY A N 1
ATOM 910 C CA . GLY A 1 113 ? -33.543 18.211 13.275 1.00 84.50 113 GLY A CA 1
ATOM 911 C C . GLY A 1 113 ? -32.062 18.547 13.432 1.00 84.50 113 GLY A C 1
ATOM 912 O O . GLY A 1 113 ? -31.544 18.538 14.544 1.00 84.50 113 GLY A O 1
ATOM 913 N N . LYS A 1 114 ? -31.397 18.961 12.345 1.00 88.31 114 LYS A N 1
ATOM 914 C CA . LYS A 1 114 ? -29.960 19.315 12.335 1.00 88.31 114 LYS A CA 1
ATOM 915 C C . LYS A 1 114 ? -29.534 20.255 13.466 1.00 88.31 114 LYS A C 1
ATOM 917 O O . LYS A 1 114 ? -28.494 20.056 14.077 1.00 88.31 114 LYS A O 1
ATOM 922 N N . LYS A 1 115 ? -30.352 21.265 13.775 1.00 85.88 115 LYS A N 1
ATOM 923 C CA . LYS A 1 115 ? -30.065 22.213 14.862 1.00 85.88 115 LYS A CA 1
ATOM 924 C C . LYS A 1 115 ? -30.148 21.565 16.252 1.00 85.88 115 LYS A C 1
ATOM 926 O O . LYS A 1 115 ? -29.383 21.943 17.124 1.00 85.88 115 LYS A O 1
ATOM 931 N N . SER A 1 116 ? -31.046 20.598 16.441 1.00 89.50 116 SER A N 1
ATOM 932 C CA . SER A 1 116 ? -31.168 19.839 17.690 1.00 89.50 116 SER A CA 1
ATOM 933 C C . SER A 1 116 ? -30.015 18.857 17.862 1.00 89.50 116 SER A C 1
ATOM 935 O O . SER A 1 116 ? -29.488 18.767 18.958 1.00 89.50 116 SER A O 1
ATOM 937 N N . VAL A 1 117 ? -29.568 18.191 16.792 1.00 89.19 117 VAL A N 1
ATOM 938 C CA . VAL A 1 117 ? -28.377 17.323 16.850 1.00 89.19 117 VAL A CA 1
ATOM 939 C C . VAL A 1 117 ? -27.135 18.131 17.231 1.00 89.19 117 VAL A C 1
ATOM 941 O O . VAL A 1 117 ? -26.420 17.751 18.149 1.00 89.19 117 VAL A O 1
ATOM 944 N N . LEU A 1 118 ? -26.912 19.285 16.592 1.00 88.81 118 LEU A N 1
ATOM 945 C CA . LEU A 1 118 ? -25.778 20.153 16.927 1.00 88.81 118 LEU A CA 1
ATOM 946 C C . LEU A 1 118 ? -25.821 20.645 18.380 1.00 88.81 118 LEU A C 1
ATOM 948 O O . LEU A 1 118 ? -24.794 20.626 19.048 1.00 88.81 118 LEU A O 1
ATOM 952 N N . ASP A 1 119 ? -26.998 21.042 18.866 1.00 89.00 119 ASP A N 1
ATOM 953 C CA . ASP A 1 119 ? -27.213 21.443 20.262 1.00 89.00 119 ASP A CA 1
ATOM 954 C C . ASP A 1 119 ? -26.875 20.301 21.234 1.00 89.00 119 ASP A C 1
ATOM 956 O O . ASP A 1 119 ? -26.107 20.490 22.172 1.00 89.00 119 ASP A O 1
ATOM 960 N N . VAL A 1 120 ? -27.351 19.084 20.950 1.00 89.00 120 VAL A N 1
ATOM 961 C CA . VAL A 1 120 ? -27.010 17.880 21.720 1.00 89.00 120 VAL A CA 1
ATOM 962 C C . VAL A 1 120 ? -25.497 17.661 21.763 1.00 89.00 120 VAL A C 1
ATOM 964 O O . VAL A 1 120 ? -24.927 17.550 22.846 1.00 89.00 120 VAL A O 1
ATOM 967 N N . LEU A 1 121 ? -24.828 17.650 20.607 1.00 86.88 121 LEU A N 1
ATOM 968 C CA . LEU A 1 121 ? -23.380 17.434 20.527 1.00 86.88 121 LEU A CA 1
ATOM 969 C C . LEU A 1 121 ? -22.583 18.530 21.250 1.00 86.88 121 LEU A C 1
ATOM 971 O O . LEU A 1 121 ? -21.551 18.244 21.857 1.00 86.88 121 LEU A O 1
ATOM 975 N N . GLU A 1 122 ? -23.038 19.782 21.191 1.00 88.06 122 GLU A N 1
ATOM 976 C CA . GLU A 1 122 ? -22.386 20.902 21.867 1.00 88.06 122 GLU A CA 1
ATOM 977 C C . GLU A 1 122 ? -22.531 20.808 23.390 1.00 88.06 122 GLU A C 1
ATOM 979 O O . GLU A 1 122 ? -21.549 21.005 24.106 1.00 88.06 122 GLU A O 1
ATOM 984 N N . GLN A 1 123 ? -23.725 20.480 23.894 1.00 86.50 123 GLN A N 1
ATOM 985 C CA . GLN A 1 123 ? -23.952 20.353 25.334 1.00 86.50 123 GLN A CA 1
ATOM 986 C C . GLN A 1 123 ? -23.245 19.130 25.916 1.00 86.50 123 GLN A C 1
ATOM 988 O O . GLN A 1 123 ? -22.627 19.246 26.970 1.00 86.50 123 GLN A O 1
ATOM 993 N N . VAL A 1 124 ? -23.234 17.994 25.210 1.00 84.00 124 VAL A N 1
ATOM 994 C CA . VAL A 1 124 ? -22.495 16.791 25.637 1.00 84.00 124 VAL A CA 1
ATOM 995 C C . VAL A 1 124 ? -21.005 17.082 25.811 1.00 84.00 124 VAL A C 1
ATOM 997 O O . VAL A 1 124 ? -20.415 16.658 26.800 1.00 84.00 124 VAL A O 1
ATOM 1000 N N . LYS A 1 125 ? -20.39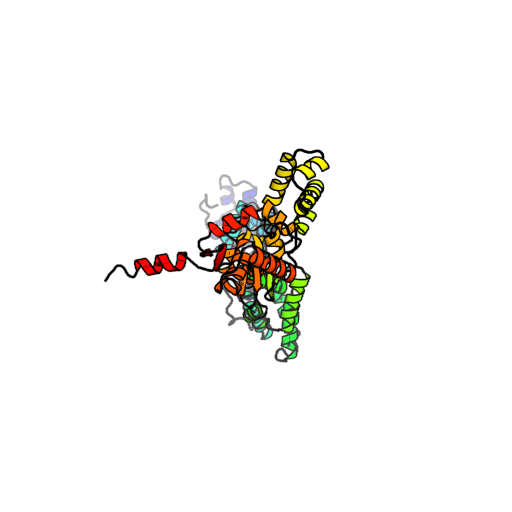6 17.866 24.911 1.00 81.19 125 LYS A N 1
ATOM 1001 C CA . LYS A 1 125 ? -18.981 18.268 25.021 1.00 81.19 125 LYS A CA 1
ATOM 1002 C C . LYS A 1 125 ? -18.674 19.136 26.245 1.00 81.19 125 LYS A C 1
ATOM 1004 O O . LYS A 1 125 ? -17.518 19.204 26.650 1.00 81.19 125 LYS A O 1
ATOM 1009 N N . LYS A 1 126 ? -19.671 19.832 26.799 1.00 81.12 126 LYS A N 1
ATOM 1010 C CA . LYS A 1 126 ? -19.512 20.707 27.973 1.00 81.12 126 LYS A CA 1
ATOM 1011 C C . LYS A 1 126 ? -19.640 19.951 29.292 1.00 81.12 126 LYS A C 1
ATOM 1013 O O . LYS A 1 126 ? -19.273 20.503 30.327 1.00 81.12 126 LYS A O 1
ATOM 1018 N N . VAL A 1 127 ? -20.159 18.723 29.275 1.00 81.38 127 VAL A N 1
ATOM 1019 C CA . VAL A 1 127 ? -20.334 17.944 30.500 1.00 81.38 127 VAL A CA 1
ATOM 1020 C C . VAL A 1 127 ? -18.977 17.506 31.029 1.00 81.38 127 VAL A C 1
ATOM 1022 O O . VAL A 1 127 ? -18.203 16.850 30.335 1.00 81.38 127 VAL A O 1
ATOM 1025 N N . GLN A 1 128 ? -18.713 17.833 32.290 1.00 75.06 128 GLN A N 1
ATOM 1026 C CA . GLN A 1 128 ? -17.617 17.240 33.042 1.00 75.06 128 GLN A CA 1
ATOM 1027 C C . GLN A 1 128 ? -18.158 16.033 33.798 1.00 75.06 128 GLN A C 1
ATOM 1029 O O . GLN A 1 128 ? -19.020 16.168 34.665 1.00 75.06 128 GLN A O 1
ATOM 1034 N N . LEU A 1 129 ? -17.675 14.848 33.437 1.00 79.25 129 LEU A N 1
ATOM 1035 C CA . LEU A 1 129 ? -18.051 13.621 34.121 1.00 79.25 129 LEU A CA 1
ATOM 1036 C C . LEU A 1 129 ? -17.369 13.570 35.490 1.00 79.25 129 LEU A C 1
ATOM 1038 O O . LEU A 1 129 ? -16.162 13.790 35.594 1.00 79.25 129 LEU A O 1
ATOM 1042 N N . ILE A 1 130 ? -18.142 13.265 36.532 1.00 74.50 130 ILE A N 1
ATOM 1043 C CA . ILE A 1 130 ? -17.639 13.153 37.905 1.00 74.50 130 ILE A CA 1
ATOM 1044 C C . ILE A 1 130 ? -17.291 11.683 38.161 1.00 74.50 130 ILE A C 1
ATOM 1046 O O . ILE A 1 130 ? -18.215 10.860 38.229 1.00 74.50 130 ILE A O 1
ATOM 1050 N N . PRO A 1 131 ? -15.996 11.318 38.245 1.00 69.88 131 PRO A N 1
ATOM 1051 C CA . PRO A 1 131 ? -15.607 9.955 38.565 1.00 69.88 131 PRO A CA 1
ATOM 1052 C C . PRO A 1 131 ? -16.045 9.627 39.992 1.00 69.88 131 PRO A C 1
ATOM 1054 O O . PRO A 1 131 ? -15.964 10.458 40.896 1.00 69.88 131 PRO A O 1
ATOM 1057 N N . ILE A 1 132 ? -16.527 8.408 40.187 1.00 71.75 132 ILE A N 1
ATOM 1058 C CA . ILE A 1 132 ? -16.797 7.864 41.512 1.00 71.75 132 ILE A CA 1
ATOM 1059 C C . ILE A 1 132 ? -15.466 7.311 42.005 1.00 71.75 132 ILE A C 1
ATOM 1061 O O . ILE A 1 132 ? -14.986 6.304 41.482 1.00 71.75 132 ILE A O 1
ATOM 1065 N N . GLU A 1 133 ? -14.828 8.011 42.945 1.00 57.72 133 GLU A N 1
ATOM 1066 C CA . GLU A 1 133 ? -13.607 7.505 43.566 1.00 57.72 133 GLU A CA 1
ATOM 1067 C C . GLU A 1 133 ? -13.909 6.188 44.294 1.00 57.72 133 GLU A C 1
ATOM 1069 O O . GLU A 1 133 ? -14.954 6.012 44.919 1.00 57.72 133 GLU A O 1
ATOM 1074 N N . SER A 1 134 ? -12.985 5.236 44.171 1.00 54.91 134 SER A N 1
ATOM 1075 C CA . SER A 1 134 ? -13.083 3.841 44.616 1.00 54.91 134 SER A CA 1
ATOM 1076 C C . SER A 1 134 ? -13.215 3.644 46.138 1.00 54.91 134 SER A C 1
ATOM 1078 O O . SER A 1 134 ? -13.051 2.526 46.616 1.00 54.91 134 SER A O 1
ATOM 1080 N N . SER A 1 135 ? -13.460 4.702 46.917 1.00 50.69 135 SER A N 1
ATOM 1081 C CA . SER A 1 135 ? -13.582 4.642 48.377 1.00 50.69 135 SER A CA 1
ATOM 1082 C C . SER A 1 135 ? -14.975 4.244 48.873 1.00 50.69 135 SER A C 1
ATOM 1084 O O . SER A 1 135 ? -15.080 3.769 50.001 1.00 50.69 135 SER A O 1
ATOM 1086 N N . ASP A 1 136 ? -16.024 4.392 48.053 1.00 50.25 136 ASP A N 1
ATOM 1087 C CA . ASP A 1 136 ? -17.413 4.367 48.553 1.00 50.25 136 ASP A CA 1
ATOM 1088 C C . ASP A 1 136 ? -18.241 3.151 48.087 1.00 50.25 136 ASP A C 1
ATOM 1090 O O . ASP A 1 136 ? -19.376 2.967 48.526 1.00 50.25 136 ASP A O 1
ATOM 1094 N N . ILE A 1 137 ? -17.686 2.287 47.229 1.00 53.22 137 ILE A N 1
ATOM 1095 C CA . ILE A 1 137 ? -18.314 1.029 46.791 1.00 53.22 137 ILE A CA 1
ATOM 1096 C C . ILE A 1 137 ? -17.278 -0.089 46.967 1.00 53.22 137 ILE A C 1
ATOM 1098 O O . ILE A 1 137 ? -16.199 0.026 46.382 1.00 53.22 137 ILE A O 1
ATOM 1102 N N . PRO A 1 138 ? -17.557 -1.164 47.734 1.00 58.22 138 PRO A N 1
ATOM 1103 C CA . PRO A 1 138 ? -16.680 -2.329 47.789 1.00 58.22 138 PRO A CA 1
ATOM 1104 C C . PRO A 1 138 ? -16.544 -2.934 46.386 1.00 58.22 138 PRO A C 1
ATOM 1106 O O . PRO A 1 138 ? -17.457 -3.591 45.893 1.00 58.22 138 PRO A O 1
ATOM 1109 N N . GLU A 1 139 ? -15.425 -2.665 45.720 1.00 67.44 139 GLU A N 1
ATOM 1110 C CA . GLU A 1 139 ? -15.100 -3.260 44.428 1.00 67.44 139 GLU A CA 1
ATOM 1111 C C . GLU A 1 139 ? -14.482 -4.639 44.660 1.00 67.44 139 GLU A C 1
ATOM 1113 O O . GLU A 1 139 ? -13.555 -4.786 45.464 1.00 67.44 139 GLU A O 1
ATOM 1118 N N . SER A 1 140 ? -15.000 -5.660 43.975 1.00 77.38 140 SER A N 1
ATOM 1119 C CA . SER A 1 140 ? -14.422 -7.001 44.057 1.00 77.38 140 SER A CA 1
ATOM 1120 C C . SER A 1 140 ? -13.037 -7.041 43.395 1.00 77.38 140 SER A C 1
ATOM 1122 O O . SER A 1 140 ? -12.687 -6.178 42.582 1.00 77.38 140 SER A O 1
ATOM 1124 N N . LEU A 1 141 ? -12.224 -8.048 43.729 1.00 77.31 141 LEU A N 1
ATOM 1125 C CA . LEU A 1 141 ? -10.901 -8.207 43.120 1.00 77.31 141 LEU A CA 1
ATOM 1126 C C . LEU A 1 141 ? -11.015 -8.344 41.592 1.00 77.31 141 LEU A C 1
ATOM 1128 O O . LEU A 1 141 ? -10.248 -7.729 40.857 1.00 77.31 141 LEU A O 1
ATOM 1132 N N . GLU A 1 142 ? -12.020 -9.082 41.125 1.00 79.19 142 GLU A N 1
ATOM 1133 C CA . GLU A 1 142 ? -12.329 -9.323 39.715 1.00 79.19 142 GLU A CA 1
ATOM 1134 C C . GLU A 1 142 ? -12.722 -8.029 38.997 1.00 79.19 142 GLU A C 1
ATOM 1136 O O . GLU A 1 142 ? -12.227 -7.752 37.906 1.00 79.19 142 GLU A O 1
ATOM 1141 N N . GLN A 1 143 ? -13.562 -7.197 39.622 1.00 77.81 143 GLN A N 1
ATOM 1142 C CA . GLN A 1 143 ? -13.987 -5.909 39.065 1.00 77.81 143 GLN A CA 1
ATOM 1143 C C . GLN A 1 143 ? -12.810 -4.944 38.917 1.00 77.81 143 GLN A C 1
ATOM 1145 O O . GLN A 1 143 ? -12.657 -4.309 37.866 1.00 77.81 143 GLN A O 1
ATOM 1150 N N . LYS A 1 144 ? -11.940 -4.896 39.934 1.00 81.25 144 LYS A N 1
ATOM 1151 C CA . LYS A 1 144 ? -10.704 -4.114 39.890 1.00 81.25 144 LYS A CA 1
ATOM 1152 C C . LYS A 1 144 ? -9.789 -4.600 38.769 1.00 81.25 144 LYS A C 1
ATOM 1154 O O . LYS A 1 144 ? -9.344 -3.789 37.964 1.00 81.25 144 LYS A O 1
ATOM 1159 N N . MET A 1 145 ? -9.560 -5.909 38.670 1.00 83.12 145 MET A N 1
ATOM 1160 C CA . MET A 1 145 ? -8.742 -6.490 37.603 1.00 83.12 145 MET A CA 1
ATOM 1161 C C . MET A 1 145 ? -9.323 -6.221 36.213 1.00 83.12 145 MET A C 1
ATOM 1163 O O . MET A 1 145 ? -8.588 -5.827 35.312 1.00 83.12 145 MET A O 1
ATOM 1167 N N . CYS A 1 146 ? -10.637 -6.372 36.036 1.00 86.00 146 CYS A N 1
ATOM 1168 C CA . CYS A 1 146 ? -11.317 -6.075 34.779 1.00 86.00 146 CYS A CA 1
ATOM 1169 C C . CYS A 1 146 ? -11.092 -4.619 34.359 1.00 86.00 146 CYS A C 1
ATOM 1171 O O . CYS A 1 146 ? -10.760 -4.347 33.205 1.00 86.00 146 CYS A O 1
ATOM 1173 N N . ARG A 1 147 ? -11.253 -3.677 35.296 1.00 83.94 147 ARG A N 1
ATOM 1174 C CA . ARG A 1 147 ? -10.993 -2.257 35.045 1.00 83.94 147 ARG A CA 1
ATOM 1175 C C . ARG A 1 147 ? -9.540 -2.016 34.653 1.00 83.94 147 ARG A C 1
ATOM 1177 O O . ARG A 1 147 ? -9.304 -1.327 33.665 1.00 83.94 147 ARG A O 1
ATOM 1184 N N . ASP A 1 148 ? -8.599 -2.562 35.414 1.00 85.25 148 ASP A N 1
ATOM 1185 C CA . ASP A 1 148 ? -7.172 -2.320 35.211 1.00 85.25 148 ASP A CA 1
ATOM 1186 C C . ASP A 1 148 ? -6.719 -2.861 33.839 1.00 85.25 148 ASP A C 1
ATOM 1188 O O . ASP A 1 148 ? -6.057 -2.146 33.089 1.00 85.25 148 ASP A O 1
ATOM 1192 N N . LEU A 1 149 ? -7.175 -4.059 33.448 1.00 88.12 149 LEU A N 1
ATOM 1193 C CA . LEU A 1 149 ? -6.912 -4.643 32.125 1.00 88.12 149 LEU A CA 1
ATOM 1194 C C . LEU A 1 149 ? -7.502 -3.800 30.990 1.00 88.12 149 LEU A C 1
ATOM 1196 O O . LEU A 1 149 ? -6.819 -3.491 30.018 1.00 88.12 149 LEU A O 1
ATOM 1200 N N . VAL A 1 150 ? -8.772 -3.403 31.099 1.00 87.38 150 VAL A N 1
ATOM 1201 C CA . VAL A 1 150 ? -9.435 -2.592 30.067 1.00 87.38 150 VAL A CA 1
ATOM 1202 C C . VAL A 1 150 ? -8.765 -1.225 29.923 1.00 87.38 150 VAL A C 1
ATOM 1204 O O . VAL A 1 150 ? -8.590 -0.751 28.800 1.00 87.38 150 VAL A O 1
ATOM 1207 N N . SER A 1 151 ? -8.376 -0.611 31.042 1.00 84.94 151 SER A N 1
ATOM 1208 C CA . SER A 1 151 ? -7.622 0.642 31.058 1.00 84.94 151 SER A CA 1
ATOM 1209 C C . SER A 1 151 ? -6.282 0.481 30.341 1.00 84.94 151 SER A C 1
ATOM 1211 O O . SER A 1 151 ? -5.987 1.261 29.441 1.00 84.94 151 SER A O 1
ATOM 1213 N N . GLU A 1 152 ? -5.507 -0.552 30.683 1.00 89.56 152 GLU A N 1
ATOM 1214 C CA . GLU A 1 152 ? -4.206 -0.830 30.064 1.00 89.56 152 GLU A CA 1
ATOM 1215 C C . GLU A 1 152 ? -4.323 -1.051 28.546 1.00 89.56 152 GLU A C 1
ATOM 1217 O O . GLU A 1 152 ? -3.525 -0.516 27.776 1.00 89.56 152 GLU A O 1
ATOM 1222 N N . ILE A 1 153 ? -5.333 -1.805 28.093 1.00 90.06 153 ILE A N 1
ATOM 1223 C CA . ILE A 1 153 ? -5.561 -2.029 26.659 1.00 90.06 153 ILE A CA 1
ATOM 1224 C C . ILE A 1 153 ? -5.873 -0.702 25.971 1.00 90.06 153 ILE A C 1
ATOM 1226 O O . ILE A 1 153 ? -5.230 -0.372 24.978 1.00 90.06 153 ILE A O 1
ATOM 1230 N N . ASN A 1 154 ? -6.827 0.067 26.500 1.00 88.12 154 ASN A N 1
ATOM 1231 C CA . ASN A 1 154 ? -7.347 1.266 25.847 1.00 88.12 154 ASN A CA 1
ATOM 1232 C C . ASN A 1 154 ? -6.332 2.421 25.749 1.00 88.12 154 ASN A C 1
ATOM 1234 O O . ASN A 1 154 ? -6.481 3.290 24.892 1.00 88.12 154 ASN A O 1
ATOM 1238 N N . GLU A 1 155 ? -5.291 2.435 26.589 1.00 87.94 155 GLU A N 1
ATOM 1239 C CA . GLU A 1 155 ? -4.200 3.418 26.504 1.00 87.94 155 GLU A CA 1
ATOM 1240 C C . GLU A 1 155 ? -3.383 3.306 25.208 1.00 87.94 155 GLU A C 1
ATOM 1242 O O . GLU A 1 155 ? -2.878 4.310 24.702 1.00 87.94 155 GLU A O 1
ATOM 1247 N N . ILE A 1 156 ? -3.251 2.094 24.665 1.00 88.38 156 ILE A N 1
ATOM 1248 C CA . ILE A 1 156 ? -2.380 1.796 23.517 1.00 88.38 156 ILE A CA 1
ATOM 1249 C C . ILE A 1 156 ? -3.198 1.325 22.313 1.00 88.38 156 ILE A C 1
ATOM 1251 O O . ILE A 1 156 ? -2.925 1.698 21.170 1.00 88.38 156 ILE A O 1
ATOM 1255 N N . VAL A 1 157 ? -4.195 0.484 22.567 1.00 89.06 157 VAL A N 1
ATOM 1256 C CA . VAL A 1 157 ? -5.033 -0.173 21.573 1.00 89.06 157 VAL A CA 1
ATOM 1257 C C . VAL A 1 157 ? -6.427 0.450 21.652 1.00 89.06 157 VAL A C 1
ATOM 1259 O O . VAL A 1 157 ? -7.128 0.250 22.642 1.00 89.06 157 VAL A O 1
ATOM 1262 N N . PRO A 1 158 ? -6.872 1.198 20.629 1.00 85.38 158 PRO A N 1
ATOM 1263 C CA . PRO A 1 158 ? -8.164 1.874 20.683 1.00 85.38 158 PRO A CA 1
ATOM 1264 C C . PRO A 1 158 ? -9.306 0.848 20.652 1.00 85.38 158 PRO A C 1
ATOM 1266 O O . PRO A 1 158 ? -9.546 0.231 19.613 1.00 85.38 158 PRO A O 1
ATOM 1269 N N . ILE A 1 159 ? -10.024 0.673 21.768 1.00 85.88 159 ILE A N 1
ATOM 1270 C CA . ILE A 1 159 ? -11.088 -0.337 21.907 1.00 85.88 159 ILE A CA 1
ATOM 1271 C C . ILE A 1 159 ? -12.443 0.264 22.301 1.00 85.88 159 ILE A C 1
ATOM 1273 O O . ILE A 1 159 ? -12.546 1.284 22.978 1.00 85.88 159 ILE A O 1
ATOM 1277 N N . GLN A 1 160 ? -13.524 -0.417 21.911 1.00 81.88 160 GLN A N 1
ATOM 1278 C CA . GLN A 1 160 ? -14.883 -0.095 22.354 1.00 81.88 160 GLN A CA 1
ATOM 1279 C C . GLN A 1 160 ? -15.171 -0.759 23.710 1.00 81.88 160 GLN A C 1
ATOM 1281 O O . GLN A 1 160 ? -15.679 -1.880 23.768 1.00 81.88 160 GLN A O 1
ATOM 1286 N N . ILE A 1 161 ? -14.879 -0.056 24.812 1.00 77.38 161 ILE A N 1
ATOM 1287 C CA . ILE A 1 161 ? -14.972 -0.588 26.190 1.00 77.38 161 ILE A CA 1
ATOM 1288 C C . ILE A 1 161 ? -16.326 -1.238 26.506 1.00 77.38 161 ILE A C 1
ATOM 1290 O O . ILE A 1 161 ? -16.370 -2.276 27.163 1.00 77.38 161 ILE A O 1
ATOM 1294 N N . LYS A 1 162 ? -17.431 -0.673 26.004 1.00 73.94 162 LYS A N 1
ATOM 1295 C CA . LYS A 1 162 ? -18.794 -1.192 26.230 1.00 73.94 162 LYS A CA 1
ATOM 1296 C C . LYS A 1 162 ? -18.977 -2.646 25.774 1.00 73.94 162 LYS A C 1
ATOM 1298 O O . LYS A 1 162 ? -19.781 -3.353 26.370 1.00 73.94 162 LYS A O 1
ATOM 1303 N N . GLY A 1 163 ? -18.248 -3.083 24.745 1.00 77.44 163 GLY A N 1
ATOM 1304 C CA . GLY A 1 163 ? -18.290 -4.464 24.255 1.00 77.44 163 GLY A CA 1
ATOM 1305 C C . GLY A 1 163 ? -17.307 -5.403 24.962 1.00 77.44 163 GLY A C 1
ATOM 1306 O O . GLY A 1 163 ? -17.567 -6.601 25.050 1.00 77.44 163 GLY A O 1
ATOM 1307 N N . VAL A 1 164 ? -16.212 -4.859 25.503 1.00 84.62 164 VAL A N 1
ATOM 1308 C CA . VAL A 1 164 ? -15.136 -5.629 26.152 1.00 84.62 164 VAL A CA 1
ATOM 1309 C C . VAL A 1 164 ? -15.444 -5.888 27.625 1.00 84.62 164 VAL A C 1
ATOM 1311 O O . VAL A 1 164 ? -15.387 -7.029 28.077 1.00 84.62 164 VAL A O 1
ATOM 1314 N N . TYR A 1 165 ? -15.813 -4.845 28.375 1.00 84.19 165 TYR A N 1
ATOM 1315 C CA . TYR A 1 165 ? -15.911 -4.914 29.835 1.00 84.19 165 TYR A CA 1
ATOM 1316 C C . TYR A 1 165 ? -16.901 -5.981 30.337 1.00 84.19 165 TYR A C 1
ATOM 1318 O O . TYR A 1 165 ? -16.509 -6.771 31.190 1.00 84.19 165 TYR A O 1
ATOM 1326 N N . PRO A 1 166 ? -18.140 -6.103 29.810 1.00 81.38 166 PRO A N 1
ATOM 1327 C CA . PRO A 1 166 ? -19.072 -7.125 30.295 1.00 81.38 166 PRO A CA 1
ATOM 1328 C C . PRO A 1 166 ? -18.587 -8.555 30.028 1.00 81.38 166 PRO A C 1
ATOM 1330 O O . PRO A 1 166 ? -18.768 -9.434 30.868 1.00 81.38 166 PRO A O 1
ATOM 1333 N N . LYS A 1 167 ? -17.954 -8.790 28.868 1.00 86.94 167 LYS A N 1
ATOM 1334 C CA . LYS A 1 167 ? -17.416 -10.107 28.495 1.00 86.94 167 LYS A CA 1
ATOM 1335 C C . LYS A 1 167 ? -16.248 -10.485 29.400 1.00 86.94 167 LYS A C 1
ATOM 1337 O O . LYS A 1 167 ? -16.220 -11.593 29.925 1.00 86.94 167 LYS A O 1
ATOM 1342 N N . LEU A 1 168 ? -15.327 -9.546 29.620 1.00 87.00 168 LEU A N 1
ATOM 1343 C CA . LEU A 1 168 ? -14.164 -9.760 30.471 1.00 87.00 168 LEU A CA 1
ATOM 1344 C C . LEU A 1 168 ? -14.550 -9.919 31.949 1.00 87.00 168 LEU A C 1
ATOM 1346 O O . LEU A 1 168 ? -14.022 -10.806 32.607 1.00 87.00 168 LEU A O 1
ATOM 1350 N N . SER A 1 169 ? -15.503 -9.127 32.454 1.00 85.56 169 SER A N 1
ATOM 1351 C CA . SER A 1 169 ? -16.014 -9.261 33.829 1.00 85.56 169 SER A CA 1
ATOM 1352 C C . SER A 1 169 ? -16.583 -10.658 34.060 1.00 85.56 169 SER A C 1
ATOM 1354 O O . SER A 1 169 ? -16.181 -11.339 34.998 1.00 85.56 169 SER A O 1
ATOM 1356 N N . ASN A 1 170 ? -17.446 -11.128 33.152 1.00 85.62 170 ASN A N 1
ATOM 1357 C CA . ASN A 1 170 ? -18.016 -12.470 33.233 1.00 85.62 170 ASN A CA 1
ATOM 1358 C C . ASN A 1 170 ? -16.933 -13.560 33.146 1.00 85.62 170 ASN A C 1
ATOM 1360 O O . ASN A 1 170 ? -16.998 -14.553 33.863 1.00 85.62 170 ASN A O 1
ATOM 1364 N N . LEU A 1 171 ? -15.914 -13.394 32.297 1.00 86.12 171 LEU A N 1
ATOM 1365 C CA . LEU A 1 171 ? -14.791 -14.333 32.245 1.00 86.12 171 LEU A CA 1
ATOM 1366 C C . LEU A 1 171 ? -14.074 -14.411 33.599 1.00 86.12 171 LEU A C 1
ATOM 1368 O O . LEU A 1 171 ? -13.887 -15.505 34.123 1.00 86.12 171 LEU A O 1
ATOM 1372 N N . LEU A 1 172 ? -13.701 -13.262 34.166 1.00 85.31 172 LEU A N 1
ATOM 1373 C CA . LEU A 1 172 ? -12.943 -13.182 35.415 1.00 85.31 172 LEU A CA 1
ATOM 1374 C C . LEU A 1 172 ? -13.724 -13.750 36.606 1.00 85.31 172 LEU A C 1
ATOM 1376 O O . LEU A 1 172 ? -13.139 -14.457 37.419 1.00 85.31 172 LEU A O 1
ATOM 1380 N N . GLU A 1 173 ? -15.039 -13.530 36.664 1.00 82.81 173 GLU A N 1
ATOM 1381 C CA . GLU A 1 173 ? -15.922 -14.122 37.682 1.00 82.81 173 GLU A CA 1
ATOM 1382 C C . GLU A 1 173 ? -15.981 -15.660 37.607 1.00 82.81 173 GLU A C 1
ATOM 1384 O O . GLU A 1 173 ? -16.212 -16.327 38.616 1.00 82.81 173 GLU A O 1
ATOM 1389 N N . ASN A 1 174 ? -15.750 -16.242 36.425 1.00 81.50 174 ASN A N 1
ATOM 1390 C CA . ASN A 1 174 ? -15.784 -17.690 36.209 1.00 81.50 174 ASN A CA 1
ATOM 1391 C C . ASN A 1 174 ? -14.417 -18.378 36.392 1.00 81.50 174 ASN A C 1
ATOM 1393 O O . ASN A 1 174 ? -14.346 -19.614 36.405 1.00 81.50 174 ASN A O 1
ATOM 1397 N N . ILE A 1 175 ? -13.327 -17.620 36.543 1.00 79.94 175 ILE A N 1
ATOM 1398 C CA . ILE A 1 175 ? -11.989 -18.178 36.759 1.00 79.94 175 ILE A CA 1
ATOM 1399 C C . ILE A 1 175 ? -11.822 -18.537 38.240 1.00 79.94 175 ILE A C 1
ATOM 1401 O O . ILE A 1 175 ? -11.814 -17.681 39.118 1.00 79.94 175 ILE A O 1
ATOM 1405 N N . LYS A 1 176 ? -11.655 -19.837 38.521 1.00 66.62 176 LYS A N 1
ATOM 1406 C CA . LYS A 1 176 ? -11.564 -20.378 39.892 1.00 66.62 176 LYS A CA 1
ATOM 1407 C C . LYS A 1 176 ? -10.329 -19.913 40.671 1.00 66.62 176 LYS A C 1
ATOM 1409 O O . LYS A 1 176 ? -10.409 -19.779 41.887 1.00 66.62 176 LYS A O 1
ATOM 1414 N N . ASP A 1 177 ? -9.199 -19.734 39.987 1.00 70.12 177 ASP A N 1
ATOM 1415 C CA . ASP A 1 177 ? -7.961 -19.196 40.558 1.00 70.12 177 ASP A CA 1
ATOM 1416 C C . ASP A 1 177 ? -7.290 -18.281 39.536 1.00 70.12 177 ASP A C 1
ATOM 1418 O O . ASP A 1 177 ? -6.647 -18.726 38.585 1.00 70.12 177 ASP A O 1
ATOM 1422 N N . ILE A 1 178 ? -7.473 -16.980 39.719 1.00 63.88 178 ILE A N 1
ATOM 1423 C CA . ILE A 1 178 ? -6.992 -15.954 38.794 1.00 63.88 178 ILE A CA 1
ATOM 1424 C C . ILE A 1 178 ? -5.455 -15.873 38.783 1.00 63.88 178 ILE A C 1
ATOM 1426 O O . ILE A 1 178 ? -4.873 -15.425 37.799 1.00 63.88 178 ILE A O 1
ATOM 1430 N N . ASN A 1 179 ? -4.785 -16.358 39.836 1.00 63.25 179 ASN A N 1
ATOM 1431 C CA . ASN A 1 179 ? -3.326 -16.325 39.951 1.00 63.25 179 ASN A CA 1
ATOM 1432 C C . ASN A 1 179 ? -2.638 -17.573 39.375 1.00 63.25 179 ASN A C 1
ATOM 1434 O O . ASN A 1 179 ? -1.406 -17.638 39.361 1.00 63.25 179 ASN A O 1
ATOM 1438 N N . ALA A 1 180 ? -3.397 -18.572 38.914 1.00 67.12 180 ALA A N 1
ATOM 1439 C CA . ALA A 1 180 ? -2.826 -19.731 38.241 1.00 67.12 180 ALA A CA 1
ATOM 1440 C C . ALA A 1 180 ? -2.229 -19.331 36.880 1.00 67.12 180 ALA A C 1
ATOM 1442 O O . ALA A 1 180 ? -2.792 -18.512 36.158 1.00 67.12 180 ALA A O 1
ATOM 1443 N N . VAL A 1 181 ? -1.097 -19.937 36.508 1.00 59.62 181 VAL A N 1
ATOM 1444 C CA . VAL A 1 181 ? -0.401 -19.653 35.235 1.00 59.62 181 VAL A CA 1
ATOM 1445 C C . VAL A 1 181 ? -1.327 -19.876 34.032 1.00 59.62 181 VAL A C 1
ATOM 1447 O O . VAL A 1 181 ? -1.374 -19.039 33.135 1.00 59.62 181 VAL A O 1
ATOM 1450 N N . ASP A 1 182 ? -2.141 -20.934 34.073 1.00 68.88 182 ASP A N 1
ATOM 1451 C CA . ASP A 1 182 ? -3.103 -21.271 33.015 1.00 68.88 182 ASP A CA 1
ATOM 1452 C C . ASP A 1 182 ? -4.192 -20.196 32.840 1.00 68.88 182 ASP A C 1
ATOM 1454 O O . ASP A 1 182 ? -4.724 -20.010 31.747 1.00 68.88 182 ASP A O 1
ATOM 1458 N N . SER A 1 183 ? -4.507 -19.444 33.899 1.00 74.56 183 SER A N 1
ATOM 1459 C CA . SER A 1 183 ? -5.531 -18.397 33.869 1.00 74.56 183 SER A CA 1
ATOM 1460 C C . SER A 1 183 ? -5.097 -17.189 33.041 1.00 74.56 183 SER A C 1
ATOM 1462 O O . SER A 1 183 ? -5.942 -16.565 32.402 1.00 74.56 183 SER A O 1
ATOM 1464 N N . HIS A 1 184 ? -3.796 -16.877 32.991 1.00 77.75 184 HIS A N 1
ATOM 1465 C CA . HIS A 1 184 ? -3.294 -15.784 32.159 1.00 77.75 184 HIS A CA 1
ATOM 1466 C C . HIS A 1 184 ? -3.479 -16.090 30.671 1.00 77.75 184 HIS A C 1
ATOM 1468 O O . HIS A 1 184 ? -4.057 -15.276 29.956 1.00 77.75 184 HIS A O 1
ATOM 1474 N N . ASP A 1 185 ? -3.075 -17.277 30.214 1.00 82.50 185 ASP A N 1
ATOM 1475 C CA . ASP A 1 185 ? -3.221 -17.663 28.806 1.00 82.50 185 ASP A CA 1
ATOM 1476 C C . ASP A 1 185 ? -4.693 -17.776 28.386 1.00 82.50 185 ASP A C 1
ATOM 1478 O O . ASP A 1 185 ? -5.035 -17.403 27.263 1.00 82.50 185 ASP A O 1
ATOM 1482 N N . ILE A 1 186 ? -5.586 -18.204 29.290 1.00 86.44 186 ILE A N 1
ATOM 1483 C CA . ILE A 1 186 ? -7.039 -18.180 29.057 1.00 86.44 186 ILE A CA 1
ATOM 1484 C C . ILE A 1 186 ? -7.537 -16.744 28.850 1.00 86.44 186 ILE A C 1
ATOM 1486 O O . ILE A 1 186 ? -8.259 -16.486 27.888 1.00 86.44 186 ILE A O 1
ATOM 1490 N N . ILE A 1 187 ? -7.142 -15.806 29.720 1.00 88.38 187 ILE A N 1
ATOM 1491 C CA . ILE A 1 187 ? -7.544 -14.395 29.606 1.00 88.38 187 ILE A CA 1
ATOM 1492 C C . ILE A 1 187 ? -7.017 -13.794 28.303 1.00 88.38 187 ILE A C 1
ATOM 1494 O O . ILE A 1 187 ? -7.781 -13.164 27.575 1.00 88.38 187 ILE A O 1
ATOM 1498 N N . VAL A 1 188 ? -5.736 -14.001 27.983 1.00 90.81 188 VAL A N 1
ATOM 1499 C CA . VAL A 1 188 ? -5.133 -13.473 26.752 1.00 90.81 188 VAL A CA 1
ATOM 1500 C C . VAL A 1 188 ? -5.835 -14.054 25.525 1.00 90.81 188 VAL A C 1
ATOM 1502 O O . VAL A 1 188 ? -6.238 -13.297 24.645 1.00 90.81 188 VAL A O 1
ATOM 1505 N N . SER A 1 189 ? -6.041 -15.372 25.482 1.00 90.50 189 SER A N 1
ATOM 1506 C CA . SER A 1 189 ? -6.769 -16.042 24.399 1.00 90.50 189 SER A CA 1
ATOM 1507 C C . SER A 1 189 ? -8.154 -15.429 24.187 1.00 90.50 189 SER A C 1
ATOM 1509 O O . SER A 1 189 ? -8.509 -15.051 23.068 1.00 90.50 189 SER A O 1
ATOM 1511 N N . GLU A 1 190 ? -8.923 -15.253 25.266 1.00 91.25 190 GLU A N 1
ATOM 1512 C CA . GLU A 1 190 ? -10.260 -14.668 25.185 1.00 91.25 190 GLU A CA 1
ATOM 1513 C C . GLU A 1 190 ? -10.207 -13.217 24.692 1.00 91.25 190 GLU A C 1
ATOM 1515 O O . GLU A 1 190 ? -10.984 -12.846 23.815 1.00 91.25 190 GLU A O 1
ATOM 1520 N N . LEU A 1 191 ? -9.253 -12.411 25.174 1.00 93.31 191 LEU A N 1
ATOM 1521 C CA . LEU A 1 191 ? -9.060 -11.035 24.712 1.00 93.31 191 LEU A CA 1
ATOM 1522 C C . LEU A 1 191 ? -8.802 -10.966 23.201 1.00 93.31 191 LEU A C 1
ATOM 1524 O O . LEU A 1 191 ? -9.438 -10.159 22.528 1.00 93.31 191 LEU A O 1
ATOM 1528 N N . TYR A 1 192 ? -7.934 -11.815 22.642 1.00 94.44 192 TYR A N 1
ATOM 1529 C CA . TYR A 1 192 ? -7.680 -11.845 21.191 1.00 94.44 192 TYR A CA 1
ATOM 1530 C C . TYR A 1 192 ? -8.915 -12.267 20.371 1.00 94.44 192 TYR A C 1
ATOM 1532 O O . TYR A 1 192 ? -9.083 -11.807 19.236 1.00 94.44 192 TYR A O 1
ATOM 1540 N N . ASN A 1 193 ? -9.798 -13.087 20.952 1.00 91.75 193 ASN A N 1
ATOM 1541 C CA . ASN A 1 193 ? -11.051 -13.532 20.335 1.00 91.75 193 ASN A CA 1
ATOM 1542 C C . ASN A 1 193 ? -12.189 -12.499 20.432 1.00 91.75 193 ASN A C 1
ATOM 1544 O O . ASN A 1 193 ? -13.180 -12.597 19.700 1.00 91.75 193 ASN A O 1
ATOM 1548 N N . MET A 1 194 ? -12.074 -11.483 21.294 1.00 92.81 194 MET A N 1
ATOM 1549 C CA . MET A 1 194 ? -13.063 -10.407 21.357 1.00 92.81 194 MET A CA 1
ATOM 1550 C C . MET A 1 194 ? -12.981 -9.532 20.103 1.00 92.81 194 MET A C 1
ATOM 1552 O O . MET A 1 194 ? -11.957 -8.911 19.819 1.00 92.81 194 MET A O 1
ATOM 1556 N N . VAL A 1 195 ? -14.099 -9.422 19.379 1.00 91.69 195 VAL A N 1
ATOM 1557 C CA . VAL A 1 195 ? -14.212 -8.634 18.137 1.00 91.69 195 VAL A CA 1
ATOM 1558 C C . VAL A 1 195 ? -13.719 -7.197 18.328 1.00 91.69 195 VAL A C 1
ATOM 1560 O O . VAL A 1 195 ? -13.008 -6.666 17.479 1.00 91.69 195 VAL A O 1
ATOM 1563 N N . GLU A 1 196 ? -14.066 -6.574 19.452 1.00 89.69 196 GLU A N 1
ATOM 1564 C CA . GLU A 1 196 ? -13.711 -5.193 19.769 1.00 89.69 196 GLU A CA 1
ATOM 1565 C C . GLU A 1 196 ? -12.201 -5.016 19.998 1.00 89.69 196 GLU A C 1
ATOM 1567 O O . GLU A 1 196 ? -11.623 -4.024 19.550 1.00 89.69 196 GLU A O 1
ATOM 1572 N N . VAL A 1 197 ? -11.552 -5.988 20.649 1.00 92.94 197 VAL A N 1
ATOM 1573 C CA . VAL A 1 197 ? -10.097 -5.991 20.878 1.00 92.94 197 VAL A CA 1
ATOM 1574 C C . VAL A 1 197 ? -9.360 -6.291 19.576 1.00 92.94 197 VAL A C 1
ATOM 1576 O O . VAL A 1 197 ? -8.415 -5.583 19.242 1.00 92.94 197 VAL A O 1
ATOM 1579 N N . ASN A 1 198 ? -9.824 -7.267 18.789 1.00 93.75 198 ASN A N 1
ATOM 1580 C CA . ASN A 1 198 ? -9.241 -7.602 17.489 1.00 93.75 198 ASN A CA 1
ATOM 1581 C C . ASN A 1 198 ? -9.276 -6.404 16.523 1.00 93.75 198 ASN A C 1
ATOM 1583 O O . ASN A 1 198 ? -8.270 -6.073 15.895 1.00 93.75 198 ASN A O 1
ATOM 1587 N N . GLN A 1 199 ? -10.410 -5.700 16.445 1.00 92.12 199 GLN A N 1
ATOM 1588 C CA . GLN A 1 199 ? -10.530 -4.468 15.659 1.00 92.12 199 GLN A CA 1
ATOM 1589 C C . GLN A 1 199 ? -9.578 -3.377 16.161 1.00 92.12 199 GLN A C 1
ATOM 1591 O O . GLN A 1 199 ? -8.902 -2.736 15.352 1.00 92.12 199 GLN A O 1
ATOM 1596 N N . GLY A 1 200 ? -9.482 -3.197 17.481 1.00 92.81 200 GLY A N 1
ATOM 1597 C CA . GLY A 1 200 ? -8.531 -2.268 18.086 1.00 92.81 200 GLY A CA 1
ATOM 1598 C C . GLY A 1 200 ? -7.080 -2.605 17.743 1.00 92.81 200 GLY A C 1
ATOM 1599 O O . GLY A 1 200 ? -6.321 -1.718 17.352 1.00 92.81 200 GLY A O 1
ATOM 1600 N N . LEU A 1 201 ? -6.700 -3.885 17.808 1.00 95.38 201 LEU A N 1
ATOM 1601 C CA . LEU A 1 201 ? -5.363 -4.371 17.459 1.00 95.38 201 LEU A CA 1
ATOM 1602 C C . LEU A 1 201 ? -5.028 -4.115 15.987 1.00 95.38 201 LEU A C 1
ATOM 1604 O O . LEU A 1 201 ? -3.926 -3.665 15.680 1.00 95.38 201 LEU A O 1
ATOM 1608 N N . ARG A 1 202 ? -5.980 -4.322 15.067 1.00 95.00 202 ARG A N 1
ATOM 1609 C CA . ARG A 1 202 ? -5.785 -3.991 13.643 1.00 95.00 202 ARG A CA 1
ATOM 1610 C C . ARG A 1 202 ? -5.520 -2.499 13.454 1.00 95.00 202 ARG A C 1
ATOM 1612 O O . ARG A 1 202 ? -4.592 -2.128 12.738 1.00 95.00 202 ARG A O 1
ATOM 1619 N N . CYS A 1 203 ? -6.300 -1.645 14.119 1.00 92.50 203 CYS A N 1
ATOM 1620 C CA . CYS A 1 203 ? -6.084 -0.198 14.112 1.00 92.50 203 CYS A CA 1
ATOM 1621 C C . CYS A 1 203 ? -4.706 0.172 14.673 1.00 92.50 203 CYS A C 1
ATOM 1623 O O . CYS A 1 203 ? -3.998 0.966 14.057 1.00 92.50 203 CYS A O 1
ATOM 1625 N N . PHE A 1 204 ? -4.306 -0.431 15.793 1.00 93.94 204 PHE A N 1
ATOM 1626 C CA . PHE A 1 204 ? -2.978 -0.268 16.380 1.00 93.94 204 PHE A CA 1
ATOM 1627 C C . PHE A 1 204 ? -1.875 -0.624 15.370 1.00 93.94 204 PHE A C 1
ATOM 1629 O O . PHE A 1 204 ? -1.016 0.211 15.092 1.00 93.94 204 PHE A O 1
ATOM 1636 N N . VAL A 1 205 ? -1.931 -1.800 14.733 1.00 94.19 205 VAL A N 1
ATOM 1637 C CA . VAL A 1 205 ? -0.932 -2.213 13.731 1.00 94.19 205 VAL A CA 1
ATOM 1638 C C . VAL A 1 205 ? -0.862 -1.216 12.571 1.00 94.19 205 VAL A C 1
ATOM 1640 O O . VAL A 1 205 ? 0.229 -0.771 12.209 1.00 94.19 205 VAL A O 1
ATOM 1643 N N . PHE A 1 206 ? -2.006 -0.797 12.021 1.00 91.38 206 PHE A N 1
ATOM 1644 C CA . PHE A 1 206 ? -2.020 0.179 10.930 1.00 91.38 206 PHE A CA 1
ATOM 1645 C C . PHE A 1 206 ? -1.455 1.540 11.338 1.00 91.38 206 PHE A C 1
ATOM 1647 O O . PHE A 1 206 ? -0.703 2.120 10.562 1.00 91.38 206 PHE A O 1
ATOM 1654 N N . GLN A 1 207 ? -1.729 2.025 12.551 1.00 89.25 207 GLN A N 1
ATOM 1655 C CA . GLN A 1 207 ? -1.154 3.280 13.047 1.00 89.25 207 GLN A CA 1
ATOM 1656 C C . GLN A 1 207 ? 0.376 3.236 13.136 1.00 89.25 207 GLN A C 1
ATOM 1658 O O . GLN A 1 207 ? 1.030 4.266 12.968 1.00 89.25 207 GLN A O 1
ATOM 1663 N N . PHE A 1 208 ? 0.960 2.069 13.414 1.00 88.81 208 PHE A N 1
ATOM 1664 C CA . PHE A 1 208 ? 2.412 1.897 13.418 1.00 88.81 208 PHE A CA 1
ATOM 1665 C C . PHE A 1 208 ? 2.989 1.824 12.007 1.00 88.81 208 PHE A C 1
ATOM 1667 O O . PHE A 1 208 ? 4.005 2.468 11.742 1.00 88.81 208 PHE A O 1
ATOM 1674 N N . ILE A 1 209 ? 2.333 1.092 11.105 1.00 90.19 209 ILE A N 1
ATOM 1675 C CA . ILE A 1 209 ? 2.748 0.988 9.700 1.00 90.19 209 ILE A CA 1
ATOM 1676 C C . ILE A 1 209 ? 2.649 2.350 9.005 1.00 90.19 209 ILE A C 1
ATOM 1678 O O . ILE A 1 209 ? 3.572 2.753 8.314 1.00 90.19 209 ILE A O 1
ATOM 1682 N N . GLU A 1 210 ? 1.586 3.121 9.230 1.00 84.62 210 GLU A N 1
ATOM 1683 C CA . GLU A 1 210 ? 1.404 4.433 8.590 1.00 84.62 210 GLU A CA 1
ATOM 1684 C C . GLU A 1 210 ? 2.446 5.477 9.025 1.00 84.62 210 GLU A C 1
ATOM 1686 O O . GLU A 1 210 ? 2.667 6.454 8.313 1.00 84.62 210 GLU A O 1
ATOM 1691 N N . LYS A 1 211 ? 3.125 5.267 10.160 1.00 81.44 211 LYS A N 1
ATOM 1692 C CA . LYS A 1 211 ? 4.226 6.127 10.626 1.00 81.44 211 LYS A CA 1
ATOM 1693 C C . LYS A 1 211 ? 5.584 5.773 10.012 1.00 81.44 211 LYS A C 1
ATOM 1695 O O . LYS A 1 211 ? 6.530 6.533 10.218 1.00 81.44 211 LYS A O 1
ATOM 1700 N N . LYS A 1 212 ? 5.721 4.628 9.334 1.00 76.38 212 LYS A N 1
ATOM 1701 C CA . LYS A 1 212 ? 6.994 4.143 8.781 1.00 76.38 212 LYS A CA 1
ATOM 1702 C C . LYS A 1 212 ? 6.826 3.703 7.335 1.00 76.38 212 LYS A C 1
ATOM 1704 O O . LYS A 1 212 ? 6.183 2.695 7.070 1.00 76.38 212 LYS A O 1
ATOM 1709 N N . GLU A 1 213 ? 7.444 4.442 6.419 1.00 65.94 213 GLU A N 1
ATOM 1710 C CA . GLU A 1 213 ? 7.330 4.163 4.984 1.00 65.94 213 GLU A CA 1
ATOM 1711 C C . GLU A 1 213 ? 7.911 2.791 4.595 1.00 65.94 213 GLU A C 1
ATOM 1713 O O . GLU A 1 213 ? 7.320 2.129 3.749 1.00 65.94 213 GLU A O 1
ATOM 1718 N N . ASP A 1 214 ? 8.948 2.310 5.294 1.00 75.25 214 ASP A N 1
ATOM 1719 C CA . ASP A 1 214 ? 9.645 1.040 4.995 1.00 75.25 214 ASP A CA 1
ATOM 1720 C C . ASP A 1 214 ? 9.039 -0.203 5.688 1.00 75.25 214 ASP A C 1
ATOM 1722 O O . ASP A 1 214 ? 9.628 -1.285 5.699 1.00 75.25 214 ASP A O 1
ATOM 1726 N N . GLY A 1 215 ? 7.887 -0.055 6.350 1.00 87.56 215 GLY A N 1
ATOM 1727 C CA . GLY A 1 215 ? 7.244 -1.132 7.105 1.00 87.56 215 GLY A CA 1
ATOM 1728 C C . GLY A 1 215 ? 7.759 -1.320 8.540 1.00 87.56 215 GLY A C 1
ATOM 1729 O O . GLY A 1 215 ? 8.545 -0.536 9.090 1.00 87.56 215 GLY A O 1
ATOM 1730 N N . VAL A 1 216 ? 7.239 -2.349 9.221 1.00 92.88 216 VAL A N 1
ATOM 1731 C CA . VAL A 1 216 ? 7.494 -2.597 10.653 1.00 92.88 216 VAL A CA 1
ATOM 1732 C C . VAL A 1 216 ? 7.708 -4.084 10.938 1.00 92.88 21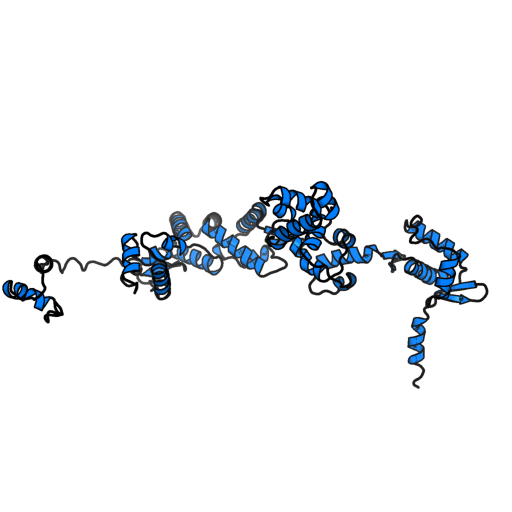6 VAL A C 1
ATOM 1734 O O . VAL A 1 216 ? 6.956 -4.930 10.472 1.00 92.88 216 VAL A O 1
ATOM 1737 N N . SER A 1 217 ? 8.714 -4.424 11.748 1.00 93.69 217 SER A N 1
ATOM 1738 C CA . SER A 1 217 ? 8.937 -5.809 12.180 1.00 93.69 217 SER A CA 1
ATOM 1739 C C . SER A 1 217 ? 7.956 -6.239 13.272 1.00 93.69 217 SER A C 1
ATOM 1741 O O . SER A 1 217 ? 7.582 -5.437 14.132 1.00 93.69 217 SER A O 1
ATOM 1743 N N . GLU A 1 218 ? 7.620 -7.532 13.307 1.00 95.06 218 GLU A N 1
ATOM 1744 C CA . GLU A 1 218 ? 6.736 -8.108 14.336 1.00 95.06 218 GLU A CA 1
ATOM 1745 C C . GLU A 1 218 ? 7.210 -7.782 15.749 1.00 95.06 218 GLU A C 1
ATOM 1747 O O . GLU A 1 218 ? 6.436 -7.362 16.602 1.00 95.06 218 GLU A O 1
ATOM 1752 N N . ARG A 1 219 ? 8.524 -7.906 15.970 1.00 94.88 219 ARG A N 1
ATOM 1753 C CA . ARG A 1 219 ? 9.161 -7.624 17.255 1.00 94.88 219 ARG A CA 1
ATOM 1754 C C . ARG A 1 219 ? 8.862 -6.206 17.738 1.00 94.88 219 ARG A C 1
ATOM 1756 O O . ARG A 1 219 ? 8.573 -6.024 18.915 1.00 94.88 219 ARG A O 1
ATOM 1763 N N . ARG A 1 220 ? 8.934 -5.209 16.849 1.00 93.56 220 ARG A N 1
ATOM 1764 C CA . ARG A 1 220 ? 8.655 -3.815 17.217 1.00 93.56 220 ARG A CA 1
ATOM 1765 C C . ARG A 1 220 ? 7.188 -3.607 17.564 1.00 93.56 220 ARG A C 1
ATOM 1767 O O . ARG A 1 220 ? 6.917 -2.868 18.498 1.00 93.56 220 ARG A O 1
ATOM 1774 N N . LEU A 1 221 ? 6.265 -4.242 16.844 1.00 94.25 221 LEU A N 1
ATOM 1775 C CA . LEU A 1 221 ? 4.840 -4.183 17.183 1.00 94.25 221 LEU A CA 1
ATOM 1776 C C . LEU A 1 221 ? 4.581 -4.842 18.546 1.00 94.25 221 LEU A C 1
ATOM 1778 O O . LEU A 1 221 ? 3.944 -4.242 19.406 1.00 94.25 221 LEU A O 1
ATOM 1782 N N . PHE A 1 222 ? 5.158 -6.024 18.774 1.00 95.81 222 PHE A N 1
ATOM 1783 C CA . PHE A 1 222 ? 5.027 -6.776 20.021 1.00 95.81 222 PHE A CA 1
ATOM 1784 C C . PHE A 1 222 ? 5.567 -6.011 21.241 1.00 95.81 222 PHE A C 1
ATOM 1786 O O . PHE A 1 222 ? 4.947 -6.002 22.303 1.00 95.81 222 PHE A O 1
ATOM 1793 N N . GLU A 1 223 ? 6.708 -5.326 21.100 1.00 94.44 223 GLU A N 1
ATOM 1794 C CA . GLU A 1 223 ? 7.295 -4.497 22.165 1.00 94.44 223 GLU A CA 1
ATOM 1795 C C . GLU A 1 223 ? 6.373 -3.342 22.599 1.00 94.44 223 GLU A C 1
ATOM 1797 O O . GLU A 1 223 ? 6.468 -2.890 23.740 1.00 94.44 223 GLU A O 1
ATOM 1802 N N . GLN A 1 224 ? 5.480 -2.890 21.713 1.00 93.06 224 GLN A N 1
ATOM 1803 C CA . GLN A 1 224 ? 4.559 -1.775 21.941 1.00 93.06 224 GLN A CA 1
ATOM 1804 C C . GLN A 1 224 ? 3.179 -2.211 22.447 1.00 93.06 224 GLN A C 1
ATOM 1806 O O . GLN A 1 224 ? 2.367 -1.345 22.745 1.00 93.06 224 GLN A O 1
ATOM 1811 N N . LEU A 1 225 ? 2.894 -3.513 22.548 1.00 93.62 225 LEU A N 1
ATOM 1812 C CA . LEU A 1 225 ? 1.608 -3.994 23.055 1.00 93.62 225 LEU A CA 1
ATOM 1813 C C . LEU A 1 225 ? 1.412 -3.701 24.556 1.00 93.62 225 LEU A C 1
ATOM 1815 O O . LEU A 1 225 ? 2.393 -3.687 25.310 1.00 93.62 225 LEU A O 1
ATOM 1819 N N . PRO A 1 226 ? 0.151 -3.573 25.016 1.00 92.50 226 PRO A N 1
ATOM 1820 C CA . PRO A 1 226 ? -0.209 -3.703 26.431 1.00 92.50 226 PRO A CA 1
ATOM 1821 C C . PRO A 1 226 ? 0.339 -5.003 27.025 1.00 92.50 226 PRO A C 1
ATOM 1823 O O . PRO A 1 226 ? 0.344 -6.031 26.344 1.00 92.50 226 PRO A O 1
ATOM 1826 N N . ASN A 1 227 ? 0.771 -5.008 28.290 1.00 90.25 227 ASN A N 1
ATOM 1827 C CA . ASN A 1 227 ? 1.343 -6.213 28.898 1.00 90.25 227 ASN A CA 1
ATOM 1828 C C . ASN A 1 227 ? 0.317 -7.341 28.993 1.00 90.25 227 ASN A C 1
ATOM 1830 O O . ASN A 1 227 ? 0.670 -8.489 28.743 1.00 90.25 227 ASN A O 1
ATOM 1834 N N . CYS A 1 228 ? -0.950 -7.018 29.248 1.00 89.38 228 CYS A N 1
ATOM 1835 C CA . CYS A 1 228 ? -2.048 -7.982 29.206 1.00 89.38 228 CYS A CA 1
ATOM 1836 C C . CYS A 1 228 ? -2.291 -8.642 27.837 1.00 89.38 228 CYS A C 1
ATOM 1838 O O . CYS A 1 228 ? -3.012 -9.630 27.781 1.00 89.38 228 CYS A O 1
ATOM 1840 N N . LEU A 1 229 ? -1.698 -8.142 26.746 1.00 92.88 229 LEU A N 1
ATOM 1841 C CA . LEU A 1 229 ? -1.769 -8.749 25.409 1.00 92.88 229 LEU A CA 1
ATOM 1842 C C . LEU A 1 229 ? -0.422 -9.331 24.941 1.00 92.88 229 LEU A C 1
ATOM 1844 O O . LEU A 1 229 ? -0.335 -9.843 23.820 1.00 92.88 229 LEU A O 1
ATOM 1848 N N . LYS A 1 230 ? 0.632 -9.272 25.773 1.00 92.06 230 LYS A N 1
ATOM 1849 C CA . LYS A 1 230 ? 1.978 -9.774 25.445 1.00 92.06 230 LYS A CA 1
ATOM 1850 C C . LYS A 1 230 ? 2.071 -11.292 25.574 1.00 92.06 230 LYS A C 1
ATOM 1852 O O . LYS A 1 230 ? 2.747 -11.820 26.452 1.00 92.06 230 LYS A O 1
ATOM 1857 N N . ASN A 1 231 ? 1.491 -11.992 24.612 1.00 93.44 231 ASN A N 1
ATOM 1858 C CA . ASN A 1 231 ? 1.764 -13.401 24.366 1.00 93.44 231 ASN A CA 1
ATOM 1859 C C . ASN A 1 231 ? 2.240 -13.566 22.916 1.00 93.44 231 ASN A C 1
ATOM 1861 O O . ASN A 1 231 ? 1.582 -13.102 21.985 1.00 93.44 231 ASN A O 1
ATOM 1865 N N . LYS A 1 232 ? 3.423 -14.166 22.731 1.00 93.12 232 LYS A N 1
ATOM 1866 C CA . LYS A 1 232 ? 4.065 -14.261 21.412 1.00 93.12 232 LYS A CA 1
ATOM 1867 C C . LYS A 1 232 ? 3.263 -15.118 20.444 1.00 93.12 232 LYS A C 1
ATOM 1869 O O . LYS A 1 232 ? 3.168 -14.748 19.282 1.00 93.12 232 LYS A O 1
ATOM 1874 N N . ASP A 1 233 ? 2.690 -16.216 20.919 1.00 94.38 233 ASP A N 1
ATOM 1875 C CA . ASP A 1 233 ? 2.004 -17.179 20.064 1.00 94.38 233 ASP A CA 1
ATOM 1876 C C . ASP A 1 233 ? 0.672 -16.599 19.577 1.00 94.38 233 ASP A C 1
ATOM 1878 O O . ASP A 1 233 ? 0.397 -16.610 18.377 1.00 94.38 233 ASP A O 1
ATOM 1882 N N . PHE A 1 234 ? -0.107 -15.984 20.476 1.00 94.94 234 PHE A N 1
ATOM 1883 C CA . PHE A 1 234 ? -1.355 -15.310 20.098 1.00 94.94 234 PHE A CA 1
ATOM 1884 C C . PHE A 1 234 ? -1.117 -14.100 19.195 1.00 94.94 234 PHE A C 1
ATOM 1886 O O . PHE A 1 234 ? -1.834 -13.923 18.211 1.00 94.94 234 PHE A O 1
ATOM 1893 N N . PHE A 1 235 ? -0.095 -13.287 19.481 1.00 96.12 235 PHE A N 1
ATOM 1894 C CA . PHE A 1 235 ? 0.210 -12.144 18.625 1.00 96.12 235 PHE A CA 1
ATOM 1895 C C . PHE A 1 235 ? 0.707 -12.576 17.243 1.00 96.12 235 PHE A C 1
ATOM 1897 O O . PHE A 1 235 ? 0.281 -12.011 16.238 1.00 96.12 235 PHE A O 1
ATOM 1904 N N . HIS A 1 236 ? 1.563 -13.598 17.179 1.00 96.06 236 HIS A N 1
ATOM 1905 C CA . HIS A 1 236 ? 2.026 -14.148 15.911 1.00 96.06 236 HIS A CA 1
ATOM 1906 C C . HIS A 1 236 ? 0.853 -14.686 15.086 1.00 96.06 236 HIS A C 1
ATOM 1908 O O . HIS A 1 236 ? 0.718 -14.342 13.912 1.00 96.06 236 HIS A O 1
ATOM 1914 N N . GLN A 1 237 ? -0.050 -15.451 15.709 1.00 96.69 237 GLN A N 1
ATOM 1915 C CA . GLN A 1 237 ? -1.254 -15.945 15.043 1.00 96.69 237 GLN A CA 1
ATOM 1916 C C . GLN A 1 237 ? -2.142 -14.796 14.543 1.00 96.69 237 GLN A C 1
ATOM 1918 O O . GLN A 1 237 ? -2.573 -14.817 13.395 1.00 96.69 237 GLN A O 1
ATOM 1923 N N . PHE A 1 238 ? -2.337 -13.749 15.347 1.00 96.69 238 PHE A N 1
ATOM 1924 C CA . PHE A 1 238 ? -3.066 -12.550 14.928 1.00 96.69 238 PHE A CA 1
ATOM 1925 C C . PHE A 1 238 ? -2.435 -11.877 13.693 1.00 96.69 238 PHE A C 1
ATOM 1927 O O . PHE A 1 238 ? -3.146 -11.461 12.775 1.00 96.69 238 PHE A O 1
ATOM 1934 N N . MET A 1 239 ? -1.103 -11.793 13.629 1.00 96.88 239 MET A N 1
ATOM 1935 C CA . MET A 1 239 ? -0.402 -11.251 12.460 1.00 96.88 239 MET A CA 1
ATOM 1936 C C . MET A 1 239 ? -0.557 -12.151 11.224 1.00 96.88 239 MET A C 1
ATOM 1938 O O . MET A 1 239 ? -0.750 -11.635 10.118 1.00 96.88 239 MET A O 1
ATOM 1942 N N . LEU A 1 240 ? -0.534 -13.478 11.395 1.00 96.31 240 LEU A N 1
ATOM 1943 C CA . LEU A 1 240 ? -0.824 -14.435 10.320 1.00 96.31 240 LEU A CA 1
ATOM 1944 C C . LEU A 1 240 ? -2.253 -14.273 9.788 1.00 96.31 240 LEU A C 1
ATOM 1946 O O . LEU A 1 240 ? -2.448 -14.253 8.571 1.00 96.31 240 LEU A O 1
ATOM 1950 N N . ASP A 1 241 ? -3.233 -14.070 10.667 1.00 95.75 241 ASP A N 1
ATOM 1951 C CA . ASP A 1 241 ? -4.621 -13.827 10.273 1.00 95.75 241 ASP A CA 1
ATOM 1952 C C . ASP A 1 241 ? -4.738 -12.531 9.447 1.00 95.75 241 ASP A C 1
ATOM 1954 O O . ASP A 1 241 ? -5.403 -12.499 8.411 1.00 95.75 241 ASP A O 1
ATOM 1958 N N . MET A 1 242 ? -4.018 -11.464 9.822 1.00 95.94 242 MET A N 1
ATOM 1959 C CA . MET A 1 242 ? -3.981 -10.218 9.039 1.00 95.94 242 MET A CA 1
ATOM 1960 C C . MET A 1 242 ? -3.346 -10.387 7.644 1.00 95.94 242 MET A C 1
ATOM 1962 O O . MET A 1 242 ? -3.751 -9.700 6.695 1.00 95.94 242 MET A O 1
ATOM 1966 N N . LEU A 1 243 ? -2.361 -11.281 7.500 1.00 95.56 243 LEU A N 1
ATOM 1967 C CA . LEU A 1 243 ? -1.798 -11.659 6.197 1.00 95.56 243 LEU A CA 1
ATOM 1968 C C . LEU A 1 243 ? -2.812 -12.467 5.374 1.00 95.56 243 LEU A C 1
ATOM 1970 O O . LEU A 1 243 ? -2.991 -12.199 4.184 1.00 95.56 243 LEU A O 1
ATOM 1974 N N . GLN A 1 244 ? -3.509 -13.418 6.002 1.00 95.31 244 GLN A N 1
ATOM 1975 C CA . GLN A 1 244 ? -4.526 -14.249 5.353 1.00 95.31 244 GLN A CA 1
ATOM 1976 C C . GLN A 1 244 ? -5.719 -13.423 4.859 1.00 95.31 244 GLN A C 1
ATOM 1978 O O . GLN A 1 244 ? -6.182 -13.616 3.732 1.00 95.31 244 GLN A O 1
ATOM 1983 N N . ASP A 1 245 ? -6.146 -12.437 5.647 1.00 93.12 245 ASP A N 1
ATOM 1984 C CA . ASP A 1 245 ? -7.173 -11.458 5.280 1.00 93.12 245 ASP A CA 1
ATOM 1985 C C . ASP A 1 245 ? -6.720 -10.495 4.177 1.00 93.12 245 ASP A C 1
ATOM 1987 O O . ASP A 1 245 ? -7.482 -9.627 3.742 1.00 93.12 245 ASP A O 1
ATOM 1991 N N . LYS A 1 246 ? -5.466 -10.617 3.724 1.00 91.25 246 LYS A N 1
ATOM 1992 C CA . LYS A 1 246 ? -4.844 -9.750 2.726 1.00 91.25 246 LYS A CA 1
ATOM 1993 C C . LYS A 1 246 ? -4.964 -8.276 3.112 1.00 91.25 246 LYS A C 1
ATOM 1995 O O . LYS A 1 246 ? -5.238 -7.424 2.268 1.00 91.25 246 LYS A O 1
ATOM 2000 N N . CYS A 1 247 ? -4.787 -7.985 4.394 1.00 91.81 247 CYS A N 1
ATOM 2001 C CA . CYS A 1 247 ? -4.703 -6.627 4.921 1.00 91.81 247 CYS A CA 1
ATOM 2002 C C . CYS A 1 247 ? -3.240 -6.163 5.003 1.00 91.81 247 CYS A C 1
ATOM 2004 O O . CYS A 1 247 ? -2.950 -4.973 4.859 1.00 91.81 247 CYS A O 1
ATOM 2006 N N . LEU A 1 248 ? -2.325 -7.117 5.191 1.00 94.56 248 LEU A N 1
ATOM 2007 C CA . LEU A 1 248 ? -0.882 -6.912 5.252 1.00 94.56 248 LEU A CA 1
ATOM 2008 C C . LEU A 1 248 ? -0.150 -7.730 4.186 1.00 94.56 248 LEU A C 1
ATOM 2010 O O . LEU A 1 248 ? -0.689 -8.696 3.643 1.00 94.56 248 LEU A O 1
ATOM 2014 N N . VAL A 1 249 ? 1.095 -7.344 3.927 1.00 93.19 249 VAL A N 1
ATOM 2015 C CA . VAL A 1 249 ? 2.097 -8.110 3.177 1.00 93.19 249 VAL A CA 1
ATOM 2016 C C . VAL A 1 249 ? 3.453 -7.988 3.868 1.00 93.19 249 VAL A C 1
ATOM 2018 O O . VAL A 1 249 ? 3.681 -7.037 4.613 1.00 93.19 249 VAL A O 1
ATOM 2021 N N . LEU A 1 250 ? 4.347 -8.944 3.618 1.00 92.19 250 LEU A N 1
ATOM 2022 C CA . LEU A 1 250 ? 5.759 -8.827 3.977 1.00 92.19 250 LEU A CA 1
ATOM 2023 C C . LEU A 1 250 ? 6.532 -8.269 2.784 1.00 92.19 250 LEU A C 1
ATOM 2025 O O . LEU A 1 250 ? 6.363 -8.749 1.660 1.00 92.19 250 LEU A O 1
ATOM 2029 N N . ASN A 1 251 ? 7.363 -7.262 3.030 1.00 87.88 251 ASN A N 1
ATOM 2030 C CA . ASN A 1 251 ? 8.274 -6.730 2.025 1.00 87.88 251 ASN A CA 1
ATOM 2031 C C . ASN A 1 251 ? 9.549 -7.583 1.903 1.00 87.88 251 ASN A C 1
ATOM 2033 O O . ASN A 1 251 ? 9.707 -8.612 2.563 1.00 87.88 251 ASN A O 1
ATOM 2037 N N . GLU A 1 252 ? 10.471 -7.153 1.044 1.00 83.38 252 GLU A N 1
ATOM 2038 C CA . GLU A 1 252 ? 11.721 -7.870 0.752 1.00 83.38 252 GLU A CA 1
ATOM 2039 C C . GLU A 1 252 ? 12.661 -7.962 1.970 1.00 83.38 252 GLU A C 1
ATOM 2041 O O . GLU A 1 252 ? 13.514 -8.848 2.027 1.00 83.38 252 GLU A O 1
ATOM 2046 N N . GLU A 1 253 ? 12.460 -7.113 2.980 1.00 84.69 253 GLU A N 1
ATOM 2047 C CA . GLU A 1 253 ? 13.187 -7.119 4.253 1.00 84.69 253 GLU A CA 1
ATOM 2048 C C . GLU A 1 253 ? 12.454 -7.902 5.364 1.00 84.69 253 GLU A C 1
ATOM 2050 O O . GLU A 1 253 ? 12.881 -7.892 6.520 1.00 84.69 253 GLU A O 1
ATOM 2055 N N . ASN A 1 254 ? 11.368 -8.617 5.037 1.00 89.44 254 ASN A N 1
ATOM 2056 C CA . ASN A 1 254 ? 10.473 -9.291 5.990 1.00 89.44 254 ASN A CA 1
ATOM 2057 C C . ASN A 1 254 ? 9.836 -8.337 7.020 1.00 89.44 254 ASN A C 1
ATOM 2059 O O . ASN A 1 254 ? 9.588 -8.714 8.170 1.00 89.44 254 ASN A O 1
ATOM 2063 N N . LEU A 1 255 ? 9.565 -7.097 6.618 1.00 92.31 255 LEU A N 1
ATOM 2064 C CA . LEU A 1 255 ? 8.806 -6.131 7.406 1.00 92.31 255 LEU A CA 1
ATOM 2065 C C . LEU A 1 255 ? 7.347 -6.114 6.944 1.00 92.31 255 LEU A C 1
ATOM 2067 O O . LEU A 1 255 ? 7.056 -6.262 5.757 1.00 92.31 255 LEU A O 1
ATOM 2071 N N . TYR A 1 256 ? 6.422 -5.939 7.887 1.00 94.06 256 TYR A N 1
ATOM 2072 C CA . TYR A 1 256 ? 4.998 -5.832 7.592 1.00 94.06 256 TYR A CA 1
ATOM 2073 C C . TYR A 1 256 ? 4.673 -4.463 6.999 1.00 94.06 256 TYR A C 1
ATOM 2075 O O . TYR A 1 256 ? 4.991 -3.422 7.581 1.00 94.06 256 TYR A O 1
ATOM 2083 N N . GLU A 1 257 ? 3.956 -4.488 5.883 1.00 92.06 257 GLU A N 1
ATOM 2084 C CA . GLU A 1 257 ? 3.424 -3.323 5.191 1.00 92.06 257 GLU A CA 1
ATOM 2085 C C . GLU A 1 257 ? 1.923 -3.473 4.955 1.00 92.06 257 GLU A C 1
ATOM 2087 O O . GLU A 1 257 ? 1.366 -4.574 4.899 1.00 92.06 257 GLU A O 1
ATOM 2092 N N . LYS A 1 258 ? 1.253 -2.334 4.781 1.00 91.38 258 LYS A N 1
ATOM 2093 C CA . LYS A 1 258 ? -0.155 -2.298 4.394 1.00 91.38 258 LYS A CA 1
ATOM 2094 C C . LYS A 1 258 ? -0.287 -2.809 2.965 1.00 91.38 258 LYS A C 1
ATOM 2096 O O . LYS A 1 258 ? 0.350 -2.280 2.056 1.00 91.38 258 LYS A O 1
ATOM 2101 N N . ARG A 1 259 ? -1.157 -3.794 2.746 1.00 92.56 259 ARG A N 1
ATOM 2102 C CA . ARG A 1 259 ? -1.449 -4.260 1.391 1.00 92.56 259 ARG A CA 1
ATOM 2103 C C . ARG A 1 259 ? -2.341 -3.248 0.678 1.00 92.56 259 ARG A C 1
ATOM 2105 O O . ARG A 1 259 ? -3.420 -2.907 1.160 1.00 92.56 259 ARG A O 1
ATOM 2112 N N . TYR A 1 260 ? -1.919 -2.836 -0.509 1.00 92.19 260 TYR A N 1
ATOM 2113 C CA . TYR A 1 260 ? -2.746 -2.098 -1.459 1.00 92.19 260 TYR A CA 1
ATOM 2114 C C . TYR A 1 260 ? -3.189 -3.032 -2.591 1.00 92.19 260 TYR A C 1
ATOM 2116 O O . TYR A 1 260 ? -2.475 -3.992 -2.890 1.00 92.19 260 TYR A O 1
ATOM 2124 N N . PRO A 1 261 ? -4.353 -2.795 -3.219 1.00 95.06 261 PRO A N 1
ATOM 2125 C CA . PRO A 1 261 ? -4.730 -3.548 -4.408 1.00 95.06 261 PRO A CA 1
ATOM 2126 C C . PRO A 1 261 ? -3.704 -3.313 -5.521 1.00 95.06 261 PRO A C 1
ATOM 2128 O O . PRO A 1 261 ? -3.171 -2.209 -5.668 1.00 95.06 261 PRO A O 1
ATOM 2131 N N . THR A 1 262 ? -3.443 -4.344 -6.318 1.00 95.56 262 THR A N 1
ATOM 2132 C CA . THR A 1 262 ? -2.639 -4.190 -7.539 1.00 95.56 262 THR A CA 1
ATOM 2133 C C . THR A 1 262 ? -3.431 -3.427 -8.593 1.00 95.56 262 THR A C 1
ATOM 2135 O O . THR A 1 262 ? -4.668 -3.395 -8.567 1.00 95.56 262 THR A O 1
ATOM 2138 N N . VAL A 1 263 ? -2.749 -2.862 -9.587 1.00 97.06 263 VAL A N 1
ATOM 2139 C CA . VAL A 1 263 ? -3.423 -2.232 -10.728 1.00 97.06 263 VAL A CA 1
ATOM 2140 C C . VAL A 1 263 ? -4.329 -3.218 -11.466 1.00 97.06 263 VAL A C 1
ATOM 2142 O O . VAL A 1 263 ? -5.397 -2.836 -11.945 1.00 97.06 263 VAL A O 1
ATOM 2145 N N . LEU A 1 264 ? -3.949 -4.497 -11.519 1.00 96.81 264 LEU A N 1
ATOM 2146 C CA . LEU A 1 264 ? -4.759 -5.543 -12.138 1.00 96.81 264 LEU A CA 1
ATOM 2147 C C . LEU A 1 264 ? -6.037 -5.802 -11.337 1.00 96.81 264 LEU A C 1
ATOM 2149 O O . LEU A 1 264 ? -7.118 -5.791 -11.922 1.00 96.81 264 LEU A O 1
ATOM 2153 N N . GLU A 1 265 ? -5.931 -5.957 -10.015 1.00 96.31 265 GLU A N 1
ATOM 2154 C CA . GLU A 1 265 ? -7.094 -6.112 -9.132 1.00 96.31 265 GLU A CA 1
ATOM 2155 C C . GLU A 1 265 ? -8.017 -4.893 -9.214 1.00 96.31 265 GLU A C 1
ATOM 2157 O O . GLU A 1 265 ? -9.234 -5.036 -9.322 1.00 96.31 265 GLU A O 1
ATOM 2162 N N . TYR A 1 266 ? -7.452 -3.684 -9.208 1.00 97.56 266 TYR A N 1
ATOM 2163 C CA . TYR A 1 266 ? -8.224 -2.455 -9.350 1.00 97.56 266 TYR A CA 1
ATOM 2164 C C . TYR A 1 266 ? -8.984 -2.418 -10.680 1.00 97.56 266 TYR A C 1
ATOM 2166 O O . TYR A 1 266 ? -10.194 -2.201 -10.690 1.00 97.56 266 TYR A O 1
ATOM 2174 N N . VAL A 1 267 ? -8.299 -2.663 -11.802 1.00 97.50 267 VAL A N 1
ATOM 2175 C CA . VAL A 1 267 ? -8.906 -2.595 -13.138 1.00 97.50 267 VAL A CA 1
ATOM 2176 C C . VAL A 1 267 ? -9.954 -3.688 -13.350 1.00 97.50 267 VAL A C 1
ATOM 2178 O O . VAL A 1 267 ? -10.981 -3.427 -13.980 1.00 97.50 267 VAL A O 1
ATOM 2181 N N . GLN A 1 268 ? -9.738 -4.893 -12.821 1.00 96.81 268 GLN A N 1
ATOM 2182 C CA . GLN A 1 268 ? -10.702 -5.996 -12.901 1.00 96.81 268 GLN A CA 1
ATOM 2183 C C . GLN A 1 268 ? -11.990 -5.720 -12.115 1.00 96.81 268 GLN A C 1
ATOM 2185 O O . GLN A 1 268 ? -13.049 -6.190 -12.517 1.00 96.81 268 GLN A O 1
ATOM 2190 N N . ASN A 1 269 ? -11.918 -4.918 -11.049 1.00 96.38 269 ASN A N 1
ATOM 2191 C CA . ASN A 1 269 ? -13.072 -4.545 -10.226 1.00 96.38 269 ASN A CA 1
ATOM 2192 C C . ASN A 1 269 ? -13.807 -3.278 -10.715 1.00 96.38 269 ASN A C 1
ATOM 2194 O O . ASN A 1 269 ? -14.716 -2.790 -10.044 1.00 96.38 269 ASN A O 1
ATOM 2198 N N . ILE A 1 270 ? -13.439 -2.717 -11.874 1.00 96.88 270 ILE A N 1
ATOM 2199 C CA . ILE A 1 270 ? -14.162 -1.587 -12.476 1.00 96.88 270 ILE A CA 1
ATOM 2200 C C . ILE A 1 270 ? -15.508 -2.068 -13.038 1.00 96.88 270 ILE A C 1
ATOM 2202 O O . ILE A 1 270 ? -15.539 -2.922 -13.918 1.00 96.88 270 ILE A O 1
ATOM 2206 N N . GLU A 1 271 ? -16.607 -1.434 -12.611 1.00 96.56 271 GLU A N 1
ATOM 2207 C CA . GLU A 1 271 ? -17.978 -1.755 -13.058 1.00 96.56 271 GLU A CA 1
ATOM 2208 C C . GLU A 1 271 ? -18.178 -1.660 -14.585 1.00 96.56 271 GLU A C 1
ATOM 2210 O O . GLU A 1 271 ? -18.907 -2.450 -15.179 1.00 96.56 271 GLU A O 1
ATOM 2215 N N . ASP A 1 272 ? -17.539 -0.688 -15.245 1.00 96.56 272 ASP A N 1
ATOM 2216 C CA . ASP A 1 272 ? -17.570 -0.564 -16.708 1.00 96.56 272 ASP A CA 1
ATOM 2217 C C . ASP A 1 272 ? -16.651 -1.620 -17.343 1.00 96.56 272 ASP A C 1
ATOM 2219 O O . ASP A 1 272 ? -15.452 -1.392 -17.538 1.00 96.56 272 ASP A O 1
ATOM 2223 N N . GLU A 1 273 ? -17.229 -2.768 -17.708 1.00 96.56 273 GLU A N 1
ATOM 2224 C CA . GLU A 1 273 ? -16.505 -3.885 -18.327 1.00 96.56 273 GLU A CA 1
ATOM 2225 C C . GLU A 1 273 ? -15.715 -3.476 -19.575 1.00 96.56 273 GLU A C 1
ATOM 2227 O O . GLU A 1 273 ? -14.617 -3.981 -19.825 1.00 96.56 273 GLU A O 1
ATOM 2232 N N . ARG A 1 274 ? -16.255 -2.561 -20.392 1.00 96.00 274 ARG A N 1
ATOM 2233 C CA . ARG A 1 274 ? -15.575 -2.118 -21.612 1.00 96.00 274 ARG A CA 1
ATOM 2234 C C . ARG A 1 274 ? -14.333 -1.315 -21.252 1.00 96.00 274 ARG A C 1
ATOM 2236 O O . ARG A 1 274 ? -13.286 -1.513 -21.869 1.00 96.00 274 ARG A O 1
ATOM 2243 N N . ALA A 1 275 ? -14.441 -0.411 -20.281 1.00 96.44 275 ALA A N 1
ATOM 2244 C CA . ALA A 1 275 ? -13.295 0.338 -19.785 1.00 96.44 275 ALA A CA 1
ATOM 2245 C C . ALA A 1 275 ? -12.253 -0.589 -19.146 1.00 96.44 275 ALA A C 1
ATOM 2247 O O . ALA A 1 275 ? -11.069 -0.437 -19.443 1.00 96.44 275 ALA A O 1
ATOM 2248 N N . SER A 1 276 ? -12.688 -1.573 -18.352 1.00 97.75 276 SER A N 1
ATOM 2249 C CA . SER A 1 276 ? -11.815 -2.582 -17.744 1.00 97.75 276 SER A CA 1
ATOM 2250 C C . SER A 1 276 ? -10.995 -3.330 -18.803 1.00 97.75 276 SER A C 1
ATOM 2252 O O . SER A 1 276 ? -9.765 -3.279 -18.782 1.00 97.75 276 SER A O 1
ATOM 2254 N N . ARG A 1 277 ? -11.645 -3.911 -19.825 1.00 97.56 277 ARG A N 1
ATOM 2255 C CA . ARG A 1 277 ? -10.949 -4.625 -20.916 1.00 97.56 277 ARG A CA 1
ATOM 2256 C C . ARG A 1 277 ? -9.988 -3.724 -21.693 1.00 97.56 277 ARG A C 1
ATOM 2258 O O . ARG A 1 277 ? -8.896 -4.158 -22.047 1.00 97.56 277 ARG A O 1
ATOM 2265 N N . ILE A 1 278 ? -10.368 -2.470 -21.952 1.00 97.56 278 ILE A N 1
ATOM 2266 C CA . ILE A 1 278 ? -9.488 -1.487 -22.604 1.00 97.56 278 ILE A CA 1
ATOM 2267 C C . ILE A 1 278 ? -8.236 -1.234 -21.758 1.00 97.56 278 ILE A C 1
ATOM 2269 O O . ILE A 1 278 ? -7.134 -1.224 -22.299 1.00 97.56 278 ILE A O 1
ATOM 2273 N N . LEU A 1 279 ? -8.391 -1.024 -20.450 1.00 97.56 279 LEU A N 1
ATOM 2274 C CA . LEU A 1 279 ? -7.273 -0.764 -19.545 1.00 97.56 279 LEU A CA 1
ATOM 2275 C C . LEU A 1 279 ? -6.353 -1.981 -19.417 1.00 97.56 279 LEU A C 1
ATOM 2277 O O . LEU A 1 279 ? -5.142 -1.796 -19.458 1.00 97.56 279 LEU A O 1
ATOM 2281 N N . LEU A 1 280 ? -6.895 -3.202 -19.354 1.00 97.94 280 LEU A N 1
ATOM 2282 C CA . LEU A 1 280 ? -6.095 -4.433 -19.334 1.00 97.94 280 LEU A CA 1
ATOM 2283 C C . LEU A 1 280 ? -5.194 -4.556 -20.572 1.00 97.94 280 LEU A C 1
ATOM 2285 O O . LEU A 1 280 ? -4.013 -4.849 -20.431 1.00 97.94 280 LEU A O 1
ATOM 2289 N N . LEU A 1 281 ? -5.703 -4.244 -21.769 1.00 97.81 281 LEU A N 1
ATOM 2290 C CA . LEU A 1 281 ? -4.890 -4.256 -22.996 1.00 97.81 281 LEU A CA 1
ATOM 2291 C C . LEU A 1 281 ? -3.780 -3.194 -22.977 1.00 97.81 281 LEU A C 1
ATOM 2293 O O . LEU A 1 281 ? -2.685 -3.425 -23.484 1.00 97.81 281 LEU A O 1
ATOM 2297 N N . LEU A 1 282 ? -4.045 -2.023 -22.388 1.00 97.44 282 LEU A N 1
ATOM 2298 C CA . LEU A 1 282 ? -3.020 -0.988 -22.215 1.00 97.44 282 LEU A CA 1
ATOM 2299 C C . LEU A 1 282 ? -1.951 -1.414 -21.200 1.00 97.44 282 LEU A C 1
ATOM 2301 O O . LEU A 1 282 ? -0.772 -1.146 -21.421 1.00 97.44 282 LEU A O 1
ATOM 2305 N N . LEU A 1 283 ? -2.348 -2.089 -20.117 1.00 97.12 283 LEU A N 1
ATOM 2306 C CA . LEU A 1 283 ? -1.425 -2.651 -19.128 1.00 97.12 283 LEU A CA 1
ATOM 2307 C C . LEU A 1 283 ? -0.570 -3.777 -19.718 1.00 97.12 283 LEU A C 1
ATOM 2309 O O . LEU A 1 283 ? 0.603 -3.875 -19.378 1.00 97.12 283 LEU A O 1
ATOM 2313 N N . ASP A 1 284 ? -1.102 -4.544 -20.668 1.00 96.19 284 ASP A N 1
ATOM 2314 C CA . ASP A 1 284 ? -0.349 -5.557 -21.422 1.00 96.19 284 ASP A CA 1
ATOM 2315 C C . ASP A 1 284 ? 0.624 -4.943 -22.456 1.00 96.19 284 ASP A C 1
ATOM 2317 O O . ASP A 1 284 ? 1.514 -5.603 -22.987 1.00 96.19 284 ASP A O 1
ATOM 2321 N N . GLY A 1 285 ? 0.520 -3.632 -22.703 1.00 95.06 285 GLY A N 1
ATOM 2322 C CA . GLY A 1 285 ? 1.450 -2.870 -23.540 1.00 95.06 285 GLY A CA 1
ATOM 2323 C C . GLY A 1 285 ? 0.931 -2.519 -24.931 1.00 95.06 285 GLY A C 1
ATOM 2324 O O . GLY A 1 285 ? 1.692 -1.984 -25.740 1.00 95.06 285 GLY A O 1
ATOM 2325 N N . MET A 1 286 ? -0.352 -2.756 -25.226 1.00 96.38 286 MET A N 1
ATOM 2326 C CA . MET A 1 286 ? -0.944 -2.271 -26.472 1.00 96.38 286 MET A CA 1
ATOM 2327 C C . MET A 1 286 ? -0.961 -0.743 -26.517 1.00 96.38 286 MET A C 1
ATOM 2329 O O . MET A 1 286 ? -1.218 -0.056 -25.525 1.00 96.38 286 MET A O 1
ATOM 2333 N N . THR A 1 287 ? -0.734 -0.175 -27.702 1.00 96.12 287 THR A N 1
ATOM 2334 C CA . THR A 1 287 ? -0.772 1.280 -27.855 1.00 96.12 287 THR A CA 1
ATOM 2335 C C . THR A 1 287 ? -2.212 1.795 -27.876 1.00 96.12 287 THR A C 1
ATOM 2337 O O . THR A 1 287 ? -3.144 1.112 -28.302 1.00 96.12 287 THR A O 1
ATOM 2340 N N . LEU A 1 288 ? -2.405 3.070 -27.513 1.00 97.12 288 LEU A N 1
ATOM 2341 C CA . LEU A 1 288 ? -3.709 3.741 -27.637 1.00 97.12 288 LEU A CA 1
ATOM 2342 C C . LEU A 1 288 ? -4.285 3.659 -29.065 1.00 97.12 288 LEU A C 1
ATOM 2344 O O . LEU A 1 288 ? -5.501 3.694 -29.240 1.00 97.12 288 LEU A O 1
ATOM 2348 N N . GLN A 1 289 ? -3.415 3.600 -30.081 1.00 9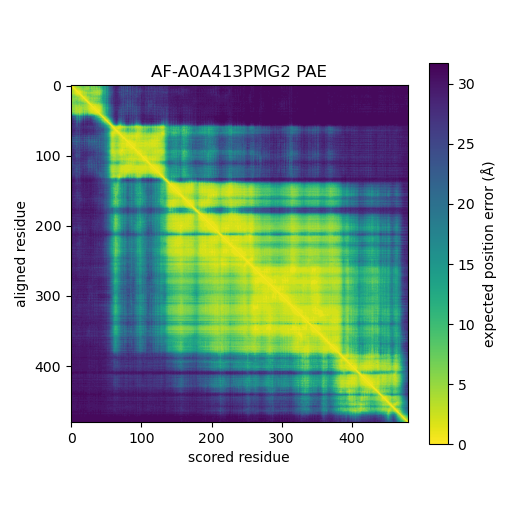7.19 289 GLN A N 1
ATOM 2349 C CA . GLN A 1 289 ? -3.817 3.505 -31.481 1.00 97.19 289 GLN A CA 1
ATOM 2350 C C . GLN A 1 289 ? -4.341 2.105 -31.815 1.00 97.19 289 GLN A C 1
ATOM 2352 O O . GLN A 1 289 ? -5.369 1.990 -32.481 1.00 97.19 289 GLN A O 1
ATOM 2357 N N . ASP A 1 290 ? -3.660 1.060 -31.346 1.00 97.50 290 ASP A N 1
ATOM 2358 C CA . ASP A 1 290 ? -4.026 -0.329 -31.634 1.00 97.50 290 ASP A CA 1
ATOM 2359 C C . ASP A 1 290 ? -5.315 -0.719 -30.914 1.00 97.50 290 ASP A C 1
ATOM 2361 O O . ASP A 1 290 ? -6.232 -1.256 -31.537 1.00 97.50 290 ASP A O 1
ATOM 2365 N N . VAL A 1 291 ? -5.456 -0.320 -29.646 1.00 96.88 291 VAL A N 1
ATOM 2366 C CA . VAL A 1 291 ? -6.712 -0.497 -28.903 1.00 96.88 291 VAL A CA 1
ATOM 2367 C C . VAL A 1 291 ? -7.851 0.295 -29.558 1.00 96.88 291 VAL A C 1
ATOM 2369 O O . VAL A 1 291 ? -8.971 -0.200 -29.671 1.00 96.88 291 VAL A O 1
ATOM 2372 N N . GLY A 1 292 ? -7.577 1.506 -30.058 1.00 96.62 292 GLY A N 1
ATOM 2373 C CA . GLY A 1 292 ? -8.562 2.301 -30.797 1.00 96.62 292 GLY A CA 1
ATOM 2374 C C . GLY A 1 292 ? -9.094 1.574 -32.036 1.00 96.62 292 GLY A C 1
ATOM 2375 O O . GLY A 1 292 ? -10.308 1.484 -32.220 1.00 96.62 292 GLY A O 1
ATOM 2376 N N . LYS A 1 293 ? -8.200 0.979 -32.838 1.00 96.88 293 LYS A N 1
ATOM 2377 C CA . LYS A 1 293 ? -8.578 0.158 -34.001 1.00 96.88 293 LYS A CA 1
ATOM 2378 C C . LYS A 1 293 ? -9.425 -1.048 -33.592 1.00 96.88 293 LYS A C 1
ATOM 2380 O O . LYS A 1 293 ? -10.474 -1.269 -34.185 1.00 96.88 293 LYS A O 1
ATOM 2385 N N . GLN A 1 294 ? -9.005 -1.786 -32.563 1.00 96.62 294 GLN A N 1
ATOM 2386 C CA . GLN A 1 294 ? -9.698 -2.993 -32.100 1.00 96.62 294 GLN A CA 1
ATOM 2387 C C . GLN A 1 294 ? -11.131 -2.712 -31.623 1.00 96.62 294 GLN A C 1
ATOM 2389 O O . GLN A 1 294 ? -12.033 -3.502 -31.879 1.00 96.62 294 GLN A O 1
ATOM 2394 N N . TYR A 1 295 ? -11.358 -1.574 -30.962 1.00 94.94 295 TYR A N 1
ATOM 2395 C CA . TYR A 1 295 ? -12.677 -1.183 -30.448 1.00 94.94 295 TYR A CA 1
ATOM 2396 C C . TYR A 1 295 ? -13.453 -0.241 -31.377 1.00 94.94 295 TYR A C 1
ATOM 2398 O O . TYR A 1 295 ? -14.497 0.276 -30.968 1.00 94.94 295 TYR A O 1
ATOM 2406 N N . ASN A 1 296 ? -12.946 -0.002 -32.591 1.00 95.50 296 ASN A N 1
ATOM 2407 C CA . ASN A 1 296 ? -13.500 0.923 -33.578 1.00 95.50 296 ASN A CA 1
ATOM 2408 C C . ASN A 1 296 ? -13.805 2.323 -33.000 1.00 95.50 296 ASN A C 1
ATOM 2410 O O . ASN A 1 296 ? -14.901 2.866 -33.142 1.00 95.50 296 ASN A O 1
ATOM 2414 N N . VAL A 1 297 ? -12.836 2.896 -32.280 1.00 95.94 297 VAL A N 1
ATOM 2415 C CA . VAL A 1 297 ? -12.912 4.237 -31.678 1.00 95.94 297 VAL A CA 1
ATOM 2416 C C . VAL A 1 297 ? -11.617 5.016 -31.900 1.00 95.94 297 VAL A C 1
ATOM 2418 O O . VAL A 1 297 ? -10.557 4.452 -32.164 1.00 95.94 297 VAL A O 1
ATOM 2421 N N . SER A 1 298 ? -11.673 6.342 -31.771 1.00 97.50 298 SER A N 1
ATOM 2422 C CA . SER A 1 298 ? -10.477 7.174 -31.921 1.00 97.50 298 SER A CA 1
ATOM 2423 C C . SER A 1 298 ? -9.452 6.922 -30.806 1.00 97.50 298 SER A C 1
ATOM 2425 O O . SER A 1 298 ? -9.804 6.650 -29.655 1.00 97.50 298 SER A O 1
ATOM 2427 N N . ARG A 1 299 ? -8.161 7.109 -31.118 1.00 97.50 299 ARG A N 1
ATOM 2428 C CA . ARG A 1 299 ? -7.064 7.124 -30.129 1.00 97.50 299 ARG A CA 1
ATOM 2429 C C . ARG A 1 299 ? -7.357 8.072 -28.959 1.00 97.50 299 ARG A C 1
ATOM 2431 O O . ARG A 1 299 ? -7.055 7.764 -27.807 1.00 97.50 299 ARG A O 1
ATOM 2438 N N . GLU A 1 300 ? -7.964 9.220 -29.257 1.00 97.25 300 GLU A N 1
ATOM 2439 C CA . GLU A 1 300 ? -8.338 10.220 -28.255 1.00 97.25 300 GLU A CA 1
ATOM 2440 C C . GLU A 1 300 ? -9.422 9.700 -27.304 1.00 97.25 300 GLU A C 1
ATOM 2442 O O . GLU A 1 300 ? -9.348 9.938 -26.099 1.00 97.25 300 GLU A O 1
ATOM 2447 N N . ARG A 1 301 ? -10.376 8.899 -27.800 1.00 96.75 301 ARG A N 1
ATOM 2448 C CA . ARG A 1 301 ? -11.380 8.256 -26.946 1.00 96.75 301 ARG A CA 1
ATOM 2449 C C . ARG A 1 301 ? -10.743 7.278 -25.959 1.00 96.75 301 ARG A C 1
ATOM 2451 O O . ARG A 1 301 ? -11.096 7.304 -24.781 1.00 96.75 301 ARG A O 1
ATOM 2458 N N . ILE A 1 302 ? -9.779 6.469 -26.401 1.00 97.62 302 ILE A N 1
ATOM 2459 C CA . ILE A 1 302 ? -9.029 5.568 -25.509 1.00 97.62 302 ILE A CA 1
ATOM 2460 C C . ILE A 1 302 ? -8.252 6.371 -24.456 1.00 97.62 302 ILE A C 1
ATOM 2462 O O . ILE A 1 302 ? -8.294 6.046 -23.270 1.00 97.62 302 ILE A O 1
ATOM 2466 N N . ARG A 1 303 ? -7.610 7.480 -24.850 1.00 96.25 303 ARG A N 1
ATOM 2467 C CA . ARG A 1 303 ? -6.898 8.376 -23.921 1.00 96.25 303 ARG A CA 1
ATOM 2468 C C . ARG A 1 303 ? -7.821 8.965 -22.847 1.00 96.25 303 ARG A C 1
ATOM 2470 O O . ARG A 1 303 ? -7.416 9.068 -21.690 1.00 96.25 303 ARG A O 1
ATOM 2477 N N . GLN A 1 304 ? -9.044 9.351 -23.214 1.00 96.94 304 GLN A N 1
ATOM 2478 C CA . GLN A 1 304 ? -10.047 9.859 -22.273 1.00 96.94 304 GLN A CA 1
ATOM 2479 C C . GLN A 1 304 ? -10.486 8.788 -21.269 1.00 96.94 304 GLN A C 1
ATOM 2481 O O . GLN A 1 304 ? -10.545 9.083 -20.076 1.00 96.94 304 GLN A O 1
ATOM 2486 N N . ILE A 1 305 ? -10.748 7.557 -21.733 1.00 95.88 305 ILE A N 1
ATOM 2487 C CA . ILE A 1 305 ? -11.074 6.415 -20.860 1.00 95.88 305 ILE A CA 1
ATOM 2488 C C . ILE A 1 305 ? -9.926 6.185 -19.879 1.00 95.88 305 ILE A C 1
ATOM 2490 O O . ILE A 1 305 ? -10.148 6.225 -18.673 1.00 95.88 305 ILE A O 1
ATOM 2494 N N . LYS A 1 306 ? -8.690 6.073 -20.384 1.00 96.38 306 LYS A N 1
ATOM 2495 C CA . LYS A 1 306 ? -7.488 5.954 -19.552 1.00 96.38 306 LYS A CA 1
ATOM 2496 C C . LYS A 1 306 ? -7.457 7.009 -18.448 1.00 96.38 306 LYS A C 1
ATOM 2498 O O . LYS A 1 306 ? -7.360 6.675 -17.273 1.00 96.38 306 LYS A O 1
ATOM 2503 N N . LYS A 1 307 ? -7.545 8.289 -18.830 1.00 95.88 307 LYS A N 1
ATOM 2504 C CA . LYS A 1 307 ? -7.451 9.405 -17.883 1.00 95.88 307 LYS A CA 1
ATOM 2505 C C . LYS A 1 307 ? -8.544 9.330 -16.818 1.00 95.88 307 LYS A C 1
ATOM 2507 O O . LYS A 1 307 ? -8.242 9.557 -15.658 1.00 95.88 307 LYS A O 1
ATOM 2512 N N . ARG A 1 308 ? -9.782 9.004 -17.204 1.00 96.38 308 ARG A N 1
ATOM 2513 C CA . ARG A 1 308 ? -10.940 8.959 -16.300 1.00 96.38 308 ARG A CA 1
ATOM 2514 C C . ARG A 1 308 ? -10.764 7.971 -15.145 1.00 96.38 308 ARG A C 1
ATOM 2516 O O . ARG A 1 308 ? -11.179 8.301 -14.038 1.00 96.38 308 ARG A O 1
ATOM 2523 N N . TYR A 1 309 ? -10.236 6.779 -15.418 1.00 96.81 309 TYR A N 1
ATOM 2524 C CA . TYR A 1 309 ? -10.126 5.716 -14.414 1.00 96.81 309 TYR A CA 1
ATOM 2525 C C . TYR A 1 309 ? -8.810 5.793 -13.649 1.00 96.81 309 TYR A C 1
ATOM 2527 O O . TYR A 1 309 ? -8.832 5.806 -12.427 1.00 96.81 309 TYR A O 1
ATOM 2535 N N . ILE A 1 310 ? -7.679 5.974 -14.338 1.00 95.94 310 ILE A N 1
ATOM 2536 C CA . ILE A 1 310 ? -6.373 6.033 -13.667 1.00 95.94 310 ILE A CA 1
ATOM 2537 C C . ILE A 1 310 ? -6.279 7.229 -12.709 1.00 95.94 310 ILE A C 1
ATOM 2539 O O . ILE A 1 310 ? -5.761 7.084 -11.613 1.00 95.94 310 ILE A O 1
ATOM 2543 N N . SER A 1 311 ? -6.850 8.395 -13.046 1.00 92.62 311 SER A N 1
ATOM 2544 C CA . SER A 1 311 ? -6.822 9.549 -12.128 1.00 92.62 311 SER A CA 1
ATOM 2545 C C . SER A 1 311 ? -7.720 9.394 -10.896 1.00 92.62 311 SER A C 1
ATOM 2547 O O . SER A 1 311 ? -7.713 10.267 -10.035 1.00 92.62 311 SER A O 1
ATOM 2549 N N . LYS A 1 312 ? -8.580 8.372 -10.870 1.00 93.31 312 LYS A N 1
ATOM 2550 C CA . LYS A 1 312 ? -9.489 8.056 -9.761 1.00 93.31 312 LYS A CA 1
ATOM 2551 C C . LYS A 1 312 ? -9.078 6.775 -9.035 1.00 93.31 312 LYS A C 1
ATOM 2553 O O . LYS A 1 312 ? -9.831 6.316 -8.177 1.00 93.31 312 LYS A O 1
ATOM 2558 N N . ALA A 1 313 ? -7.948 6.177 -9.408 1.00 95.31 313 ALA A N 1
ATOM 2559 C CA . ALA A 1 313 ? -7.441 5.007 -8.720 1.00 95.31 313 ALA A CA 1
ATOM 2560 C C . ALA A 1 313 ? -7.151 5.363 -7.249 1.00 95.31 313 ALA A C 1
ATOM 2562 O O . ALA A 1 313 ? -6.694 6.479 -6.973 1.00 95.31 313 ALA A O 1
ATOM 2563 N N . PRO A 1 314 ? -7.442 4.456 -6.297 1.00 95.38 314 PRO A N 1
ATOM 2564 C CA . PRO A 1 314 ? -6.902 4.575 -4.949 1.00 95.38 314 PRO A CA 1
ATOM 2565 C C . PRO A 1 314 ? -5.376 4.412 -4.999 1.00 95.38 314 PRO A C 1
ATOM 2567 O O . PRO A 1 314 ? -4.814 4.148 -6.058 1.00 95.38 314 PRO A O 1
ATOM 2570 N N . LYS A 1 315 ? -4.702 4.514 -3.851 1.00 93.50 315 LYS A N 1
ATOM 2571 C CA . LYS A 1 315 ? -3.295 4.107 -3.768 1.00 93.50 315 LYS A CA 1
ATOM 2572 C C . LYS A 1 315 ? -3.180 2.624 -4.142 1.00 93.50 315 LYS A C 1
ATOM 2574 O O . LYS A 1 315 ? -3.881 1.793 -3.557 1.00 93.50 315 LYS A O 1
ATOM 2579 N N . LEU A 1 316 ? -2.339 2.324 -5.123 1.00 95.75 316 LEU A N 1
ATOM 2580 C CA . LEU A 1 316 ? -2.095 0.982 -5.644 1.00 95.75 316 LEU A CA 1
ATOM 2581 C C . LEU A 1 316 ? -0.733 0.466 -5.184 1.00 95.75 316 LEU A C 1
ATOM 2583 O O . LEU A 1 316 ? 0.148 1.240 -4.808 1.00 95.75 316 LEU A O 1
ATOM 2587 N N . GLN A 1 317 ? -0.550 -0.852 -5.214 1.00 93.06 317 GLN A N 1
ATOM 2588 C CA . GLN A 1 317 ? 0.709 -1.480 -4.805 1.00 93.06 317 GLN A CA 1
ATOM 2589 C C . GLN A 1 317 ? 1.897 -0.979 -5.638 1.00 93.06 317 GLN A C 1
ATOM 2591 O O . GLN A 1 317 ? 2.986 -0.764 -5.111 1.00 93.06 317 GLN A O 1
ATOM 2596 N N . GLU A 1 318 ? 1.684 -0.761 -6.932 1.00 95.38 318 GLU A N 1
ATOM 2597 C CA . GLU A 1 318 ? 2.694 -0.300 -7.878 1.00 95.38 318 GLU A CA 1
ATOM 2598 C C . GLU A 1 318 ? 3.176 1.132 -7.590 1.00 95.38 318 GLU A C 1
ATOM 2600 O O . GLU A 1 318 ? 4.286 1.488 -7.989 1.00 95.38 318 GLU A O 1
ATOM 2605 N N . ASP A 1 319 ? 2.401 1.935 -6.848 1.00 94.88 319 ASP A N 1
ATOM 2606 C CA . ASP A 1 319 ? 2.770 3.308 -6.476 1.00 94.88 319 ASP A CA 1
ATOM 2607 C C . ASP A 1 319 ? 4.029 3.364 -5.601 1.00 94.88 319 ASP A C 1
ATOM 2609 O O . ASP A 1 319 ? 4.650 4.423 -5.501 1.00 94.88 319 ASP A O 1
ATOM 2613 N N . LYS A 1 320 ? 4.463 2.238 -5.015 1.00 90.44 320 LYS A N 1
ATOM 2614 C CA . LYS A 1 320 ? 5.757 2.147 -4.320 1.00 90.44 320 LYS A CA 1
ATOM 2615 C C . LYS A 1 320 ? 6.937 2.537 -5.220 1.00 90.44 320 LYS A C 1
ATOM 2617 O O . LYS A 1 320 ? 7.896 3.135 -4.758 1.00 90.44 320 LYS A O 1
ATOM 2622 N N . TYR A 1 321 ? 6.827 2.307 -6.530 1.00 94.12 321 TYR A N 1
ATOM 2623 C CA . TYR A 1 321 ? 7.848 2.693 -7.509 1.00 94.12 321 TYR A CA 1
ATOM 2624 C C . TYR A 1 321 ? 7.667 4.121 -8.057 1.00 94.12 321 TYR A C 1
ATOM 2626 O O . TYR A 1 321 ? 8.425 4.556 -8.929 1.00 94.12 321 TYR A O 1
ATOM 2634 N N . ALA A 1 322 ? 6.666 4.876 -7.591 1.00 95.38 322 ALA A N 1
ATOM 2635 C CA . ALA A 1 322 ? 6.363 6.199 -8.130 1.00 95.38 322 ALA A CA 1
ATOM 2636 C C . ALA A 1 322 ? 7.497 7.205 -7.890 1.00 95.38 322 ALA A C 1
ATOM 2638 O O . ALA A 1 322 ? 7.718 8.069 -8.739 1.00 95.38 322 ALA A O 1
ATOM 2639 N N . TYR A 1 323 ? 8.215 7.104 -6.765 1.00 94.56 323 TYR A N 1
ATOM 2640 C CA . TYR A 1 323 ? 9.349 7.979 -6.455 1.00 94.56 323 TYR A CA 1
ATOM 2641 C C . TYR A 1 323 ? 10.461 7.833 -7.503 1.00 94.56 323 TYR A C 1
ATOM 2643 O O . TYR A 1 323 ? 10.769 8.789 -8.222 1.00 94.56 323 TYR A O 1
ATOM 2651 N N . ILE A 1 324 ? 10.983 6.611 -7.673 1.00 94.81 324 ILE A N 1
ATOM 2652 C CA . ILE A 1 324 ? 12.062 6.332 -8.628 1.00 94.81 324 ILE A CA 1
ATOM 2653 C C . ILE A 1 324 ? 11.647 6.634 -10.072 1.00 94.81 324 ILE A C 1
ATOM 2655 O O . ILE A 1 324 ? 12.431 7.188 -10.840 1.00 94.81 324 ILE A O 1
ATOM 2659 N N . PHE A 1 325 ? 10.397 6.336 -10.442 1.00 96.69 325 PHE A N 1
ATOM 2660 C CA . PHE A 1 325 ? 9.901 6.547 -11.800 1.00 96.69 325 PHE A CA 1
ATOM 2661 C C . PHE A 1 325 ? 9.773 8.035 -12.153 1.00 96.69 325 PHE A C 1
ATOM 2663 O O . PHE A 1 325 ? 10.021 8.430 -13.295 1.00 96.69 325 PHE A O 1
ATOM 2670 N N . GLN A 1 326 ? 9.376 8.873 -11.191 1.00 97.19 326 GLN A N 1
ATOM 2671 C CA . GLN A 1 326 ? 9.194 10.312 -11.404 1.00 97.19 326 GLN A CA 1
ATOM 2672 C C . GLN A 1 326 ? 10.499 11.102 -11.363 1.00 97.19 326 GLN A C 1
ATOM 2674 O O . GLN A 1 326 ? 10.583 12.154 -11.998 1.00 97.19 326 GLN A O 1
ATOM 2679 N N . LYS A 1 327 ? 11.505 10.612 -10.636 1.00 96.56 327 LYS A N 1
ATOM 2680 C CA . LYS A 1 327 ? 12.807 11.270 -10.507 1.00 96.56 327 LYS A CA 1
ATOM 2681 C C . LYS A 1 327 ? 13.756 10.885 -11.644 1.00 96.56 327 LYS A C 1
ATOM 2683 O O . LYS A 1 327 ? 14.290 11.750 -12.341 1.00 96.56 327 LYS A O 1
ATOM 2688 N N . TYR A 1 328 ? 13.860 9.590 -11.932 1.00 95.75 328 TYR A N 1
ATO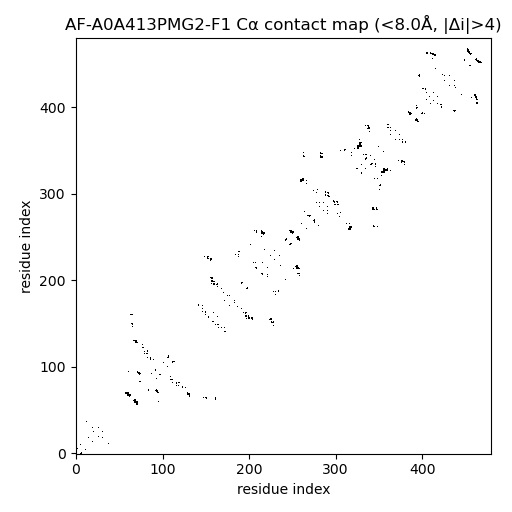M 2689 C CA . TYR A 1 328 ? 14.839 9.050 -12.873 1.00 95.75 328 TYR A CA 1
ATOM 2690 C C . TYR A 1 328 ? 14.247 8.739 -14.250 1.00 95.75 328 TYR A C 1
ATOM 2692 O O . TYR A 1 328 ? 13.071 8.408 -14.410 1.00 95.75 328 TYR A O 1
ATOM 2700 N N . ASN A 1 329 ? 15.089 8.807 -15.280 1.00 94.88 329 ASN A N 1
ATOM 2701 C CA . ASN A 1 329 ? 14.765 8.366 -16.632 1.00 94.88 329 ASN A CA 1
ATOM 2702 C C . ASN A 1 329 ? 14.830 6.834 -16.738 1.00 94.88 329 ASN A C 1
ATOM 2704 O O . ASN A 1 329 ? 15.666 6.276 -17.448 1.00 94.88 329 ASN A O 1
ATOM 2708 N N . LEU A 1 330 ? 13.938 6.152 -16.023 1.00 94.06 330 LEU A N 1
ATOM 2709 C CA . LEU A 1 330 ? 13.918 4.698 -15.943 1.00 94.06 330 LEU A CA 1
ATOM 2710 C C . LEU A 1 330 ? 13.184 4.090 -17.152 1.00 94.06 330 LEU A C 1
ATOM 2712 O O . LEU A 1 330 ? 11.961 4.212 -17.311 1.00 94.06 330 LEU A O 1
ATOM 2716 N N . LEU A 1 331 ? 13.936 3.465 -18.060 1.00 93.62 331 LEU A N 1
ATOM 2717 C CA . LEU A 1 331 ? 13.368 2.836 -19.253 1.00 93.62 331 LEU A CA 1
ATOM 2718 C C . LEU A 1 331 ? 12.665 1.522 -18.897 1.00 93.62 331 LEU A C 1
ATOM 2720 O O . LEU A 1 331 ? 12.965 0.895 -17.887 1.00 93.62 331 LEU A O 1
ATOM 2724 N N . ARG A 1 332 ? 11.738 1.078 -19.754 1.00 94.62 332 ARG A N 1
ATOM 2725 C CA . ARG A 1 332 ? 10.976 -0.163 -19.536 1.00 94.62 332 ARG A CA 1
ATOM 2726 C C . ARG A 1 332 ? 11.887 -1.367 -19.319 1.00 94.62 332 ARG A C 1
ATOM 2728 O O . ARG A 1 332 ? 11.676 -2.132 -18.393 1.00 94.62 332 ARG A O 1
ATOM 2735 N N . GLU A 1 333 ? 12.902 -1.520 -20.163 1.00 91.69 333 GLU A N 1
ATOM 2736 C CA . GLU A 1 333 ? 13.860 -2.629 -20.075 1.00 91.69 333 GLU A CA 1
ATOM 2737 C C . GLU A 1 333 ? 14.690 -2.579 -18.787 1.00 91.69 333 GLU A C 1
ATOM 2739 O O . GLU A 1 333 ? 14.986 -3.620 -18.212 1.00 91.69 333 GLU A O 1
ATOM 2744 N N . ASP A 1 334 ? 15.038 -1.376 -18.324 1.00 92.44 334 ASP A N 1
ATOM 2745 C CA . ASP A 1 334 ? 15.766 -1.169 -17.070 1.00 92.44 334 ASP A CA 1
ATOM 2746 C C . ASP A 1 334 ? 14.895 -1.537 -15.872 1.00 92.44 334 ASP A C 1
ATOM 2748 O O . ASP A 1 334 ? 15.318 -2.288 -14.999 1.00 92.44 334 ASP A O 1
ATOM 2752 N N . PHE A 1 335 ? 13.650 -1.057 -15.863 1.00 94.81 335 PHE A N 1
ATOM 2753 C CA . PHE A 1 335 ? 12.694 -1.344 -14.803 1.00 94.81 335 PHE A CA 1
ATOM 2754 C C . PHE A 1 335 ? 12.430 -2.846 -14.658 1.00 94.81 335 PHE A C 1
ATOM 2756 O O . PHE A 1 335 ? 12.523 -3.368 -13.551 1.00 94.81 335 PHE A O 1
ATOM 2763 N N . LEU A 1 336 ? 12.162 -3.535 -15.776 1.00 93.25 336 LEU A N 1
ATOM 2764 C CA . LEU A 1 336 ? 11.888 -4.977 -15.787 1.00 93.25 336 LEU A CA 1
ATOM 2765 C C . LEU A 1 336 ? 13.099 -5.815 -15.355 1.00 93.25 336 LEU A C 1
ATOM 2767 O O . LEU A 1 336 ? 12.933 -6.906 -14.819 1.00 93.25 336 LEU A O 1
ATOM 2771 N N . LEU A 1 337 ? 14.314 -5.314 -15.594 1.00 89.62 337 LEU A N 1
ATOM 2772 C CA . LEU A 1 337 ? 15.546 -5.984 -15.192 1.00 89.62 337 LEU A CA 1
ATOM 2773 C C . LEU A 1 337 ? 15.863 -5.786 -13.706 1.00 89.62 337 LEU A C 1
ATOM 2775 O O . LEU A 1 337 ? 16.331 -6.716 -13.050 1.00 89.62 337 LEU A O 1
ATOM 2779 N N . GLY A 1 338 ? 15.692 -4.562 -13.206 1.00 88.25 338 GLY A N 1
ATOM 2780 C CA . GLY A 1 338 ? 16.126 -4.192 -11.864 1.00 88.25 338 GLY A CA 1
ATOM 2781 C C . GLY A 1 338 ? 15.070 -4.411 -10.793 1.00 88.25 338 GLY A C 1
ATOM 2782 O O . GLY A 1 338 ? 15.399 -4.966 -9.753 1.00 88.25 338 GLY A O 1
ATOM 2783 N N . PHE A 1 339 ? 13.830 -3.976 -11.030 1.00 89.88 339 PHE A N 1
ATOM 2784 C CA . PHE A 1 339 ? 12.829 -3.771 -9.979 1.00 89.88 339 PHE A CA 1
ATOM 2785 C C . PHE A 1 339 ? 11.722 -4.821 -9.999 1.00 89.88 339 PHE A C 1
ATOM 2787 O O . PHE A 1 339 ? 11.715 -5.728 -9.176 1.00 89.88 339 PHE A O 1
ATOM 2794 N N . ASP A 1 340 ? 10.785 -4.699 -10.934 1.00 85.69 340 ASP A N 1
ATOM 2795 C CA . ASP A 1 340 ? 9.651 -5.607 -11.058 1.00 85.69 340 ASP A CA 1
ATOM 2796 C C . ASP A 1 340 ? 9.570 -6.084 -12.503 1.00 85.69 340 ASP A C 1
ATOM 2798 O O . ASP A 1 340 ? 9.418 -5.285 -13.426 1.00 85.69 340 ASP A O 1
ATOM 2802 N N . ASN A 1 341 ? 9.653 -7.400 -12.692 1.00 86.75 341 ASN A N 1
ATOM 2803 C CA . ASN A 1 341 ? 9.591 -8.047 -14.000 1.00 86.75 341 ASN A CA 1
ATOM 2804 C C . ASN A 1 341 ? 8.158 -8.076 -14.585 1.00 86.75 341 ASN A C 1
ATOM 2806 O O . ASN A 1 341 ? 7.894 -8.740 -15.589 1.00 86.75 341 ASN A O 1
ATOM 2810 N N . ASN A 1 342 ? 7.208 -7.365 -13.971 1.00 93.31 342 ASN A N 1
ATOM 2811 C CA . ASN A 1 342 ? 5.847 -7.226 -14.459 1.00 93.31 342 ASN A CA 1
ATOM 2812 C C . ASN A 1 342 ? 5.673 -6.014 -15.395 1.00 93.31 342 ASN A C 1
ATOM 2814 O O . ASN A 1 342 ? 5.804 -4.845 -15.025 1.00 93.31 342 ASN A O 1
ATOM 2818 N N . VAL A 1 343 ? 5.281 -6.304 -16.636 1.00 95.06 343 VAL A N 1
ATOM 2819 C CA . VAL A 1 343 ? 4.988 -5.305 -17.674 1.00 95.06 343 VAL A CA 1
ATOM 2820 C C . VAL A 1 343 ? 3.831 -4.382 -17.284 1.00 95.06 343 VAL A C 1
ATOM 2822 O O . VAL A 1 343 ? 3.890 -3.183 -17.579 1.00 95.06 343 VAL A O 1
ATOM 2825 N N . ALA A 1 344 ? 2.813 -4.913 -16.601 1.00 96.88 344 ALA A N 1
ATOM 2826 C CA . ALA A 1 344 ? 1.656 -4.138 -16.165 1.00 96.88 344 ALA A CA 1
ATOM 2827 C C . ALA A 1 344 ? 2.064 -3.023 -15.197 1.00 96.88 344 ALA A C 1
ATOM 2829 O O . ALA A 1 344 ? 1.569 -1.904 -15.331 1.00 96.88 344 ALA A O 1
ATOM 2830 N N . THR A 1 345 ? 3.023 -3.292 -14.306 1.00 97.25 345 THR A N 1
ATOM 2831 C CA . THR A 1 345 ? 3.566 -2.316 -13.355 1.00 97.25 345 THR A CA 1
ATOM 2832 C C . THR A 1 345 ? 4.178 -1.120 -14.078 1.00 97.25 345 THR A C 1
ATOM 2834 O O . THR A 1 345 ? 3.771 0.020 -13.853 1.00 97.25 345 THR A O 1
ATOM 2837 N N . TYR A 1 346 ? 5.095 -1.353 -15.024 1.00 97.44 346 TYR A N 1
ATOM 2838 C CA . TYR A 1 346 ? 5.726 -0.256 -15.771 1.00 97.44 346 TYR A CA 1
ATOM 2839 C C . TYR A 1 346 ? 4.717 0.553 -16.593 1.00 97.44 346 TYR A C 1
ATOM 2841 O O . TYR A 1 346 ? 4.784 1.787 -16.673 1.00 97.44 346 TYR A O 1
ATOM 2849 N N . ASN A 1 347 ? 3.779 -0.145 -17.236 1.00 97.12 347 ASN A N 1
ATOM 2850 C CA . ASN A 1 347 ? 2.774 0.495 -18.069 1.00 97.12 347 ASN A CA 1
ATOM 2851 C C . ASN A 1 347 ? 1.825 1.337 -17.217 1.00 97.12 347 ASN A C 1
ATOM 2853 O O . ASN A 1 347 ? 1.564 2.483 -17.576 1.00 97.12 347 ASN A O 1
ATOM 2857 N N . TYR A 1 348 ? 1.399 0.836 -16.057 1.00 97.88 348 TYR A N 1
ATOM 2858 C CA . TYR A 1 348 ? 0.654 1.613 -15.076 1.00 97.88 348 TYR A CA 1
ATOM 2859 C C . TYR A 1 348 ? 1.408 2.880 -14.654 1.00 97.88 348 TYR A C 1
ATOM 2861 O O . TYR A 1 348 ? 0.857 3.976 -14.788 1.00 97.88 348 TYR A O 1
ATOM 2869 N N . LEU A 1 349 ? 2.677 2.765 -14.244 1.00 97.88 349 LEU A N 1
ATOM 2870 C CA . LEU A 1 349 ? 3.493 3.917 -13.843 1.00 97.88 349 LEU A CA 1
ATOM 2871 C C . LEU A 1 349 ? 3.573 4.966 -14.962 1.00 97.88 349 LEU A C 1
ATOM 2873 O O . LEU A 1 349 ? 3.361 6.152 -14.725 1.00 97.88 349 LEU A O 1
ATOM 2877 N N . SER A 1 350 ? 3.761 4.526 -16.209 1.00 96.12 350 SER A N 1
ATOM 2878 C CA . SER A 1 350 ? 3.764 5.394 -17.398 1.00 96.12 350 SER A CA 1
ATOM 2879 C C . SER A 1 350 ? 2.401 6.033 -17.703 1.00 96.12 350 SER A C 1
ATOM 2881 O O . SER A 1 350 ? 2.312 7.045 -18.406 1.00 96.12 350 SER A O 1
ATOM 2883 N N . MET A 1 351 ? 1.307 5.425 -17.239 1.00 95.44 351 MET A N 1
ATOM 2884 C CA . MET A 1 351 ? -0.050 5.940 -17.405 1.00 95.44 351 MET A CA 1
ATOM 2885 C C . MET A 1 351 ? -0.420 6.947 -16.314 1.00 95.44 351 MET A C 1
ATOM 2887 O O . MET A 1 351 ? -1.116 7.913 -16.648 1.00 95.44 351 MET A O 1
ATOM 2891 N N . ALA A 1 352 ? 0.016 6.699 -15.076 1.00 96.94 352 ALA A N 1
ATOM 2892 C CA . ALA A 1 352 ? -0.316 7.457 -13.873 1.00 96.94 352 ALA A CA 1
ATOM 2893 C C . ALA A 1 352 ? 0.639 8.635 -13.620 1.00 96.94 352 ALA A C 1
ATOM 2895 O O . ALA A 1 352 ? 0.186 9.724 -13.267 1.00 96.94 352 ALA A O 1
ATOM 2896 N N . TYR A 1 353 ? 1.936 8.451 -13.876 1.00 96.94 353 TYR A N 1
ATOM 2897 C CA . TYR A 1 353 ? 2.990 9.397 -13.521 1.00 96.94 353 TYR A CA 1
ATOM 2898 C C . TYR A 1 353 ? 3.763 9.907 -14.737 1.00 96.94 353 TYR A C 1
ATOM 2900 O O . TYR A 1 353 ? 3.807 9.296 -15.808 1.00 96.94 353 TYR A O 1
ATOM 2908 N N . LYS A 1 354 ? 4.405 11.066 -14.568 1.00 96.25 354 LYS A N 1
ATOM 2909 C CA . LYS A 1 354 ? 5.357 11.592 -15.548 1.00 96.25 354 LYS A CA 1
ATOM 2910 C C . LYS A 1 354 ? 6.738 11.031 -15.230 1.00 96.25 354 LYS A C 1
ATOM 2912 O O . LYS A 1 354 ? 7.218 11.221 -14.121 1.00 96.25 354 LYS A O 1
ATOM 2917 N N . ARG A 1 355 ? 7.372 10.391 -16.212 1.00 97.25 355 ARG A N 1
ATOM 2918 C CA . ARG A 1 355 ? 8.736 9.878 -16.059 1.00 97.25 355 ARG A CA 1
ATOM 2919 C C . ARG A 1 355 ? 9.738 11.013 -15.845 1.00 97.25 355 ARG A C 1
ATOM 2921 O O . ARG A 1 355 ? 9.639 12.051 -16.512 1.00 97.25 355 ARG A O 1
ATOM 2928 N N . GLY A 1 356 ? 10.696 10.774 -14.959 1.00 96.56 356 GLY A N 1
ATOM 2929 C CA . GLY A 1 356 ? 11.809 11.670 -14.691 1.00 96.56 356 GLY A CA 1
ATOM 2930 C C . GLY A 1 356 ? 12.838 11.742 -15.815 1.00 96.56 356 GLY A C 1
ATOM 2931 O O . GLY A 1 356 ? 12.715 11.104 -16.867 1.00 96.56 356 GLY A O 1
ATOM 2932 N N . ASN A 1 357 ? 13.861 12.561 -15.589 1.00 95.69 357 ASN A N 1
ATOM 2933 C CA . ASN A 1 357 ? 14.945 12.822 -16.534 1.00 95.69 357 ASN A CA 1
ATOM 2934 C C . ASN A 1 357 ? 16.348 12.621 -15.937 1.00 95.69 357 ASN A C 1
ATOM 2936 O O . ASN A 1 357 ? 17.311 12.674 -16.700 1.00 95.69 357 ASN A O 1
ATOM 2940 N N . GLU A 1 358 ? 16.474 12.385 -14.626 1.00 95.00 358 GLU A N 1
ATOM 2941 C CA . GLU A 1 358 ? 17.767 12.112 -13.988 1.00 95.00 358 GLU A CA 1
ATOM 2942 C C . GLU A 1 358 ? 18.354 10.777 -14.466 1.00 95.00 358 GLU A C 1
ATOM 2944 O O . GLU A 1 358 ? 17.631 9.861 -14.868 1.00 95.00 358 GLU A O 1
ATOM 2949 N N . ASN A 1 359 ? 19.682 10.664 -14.463 1.00 90.06 359 ASN A N 1
ATOM 2950 C CA . ASN A 1 359 ? 20.356 9.446 -14.908 1.00 90.06 359 ASN A CA 1
ATOM 2951 C C . ASN A 1 359 ? 20.200 8.347 -13.846 1.00 90.06 359 ASN A C 1
ATOM 2953 O O . ASN A 1 359 ? 20.411 8.599 -12.665 1.00 90.06 359 ASN A O 1
ATOM 2957 N N . VAL A 1 360 ? 19.881 7.124 -14.275 1.00 88.88 360 VAL A N 1
ATOM 2958 C CA . VAL A 1 360 ? 19.779 5.933 -13.415 1.00 88.88 360 VAL A CA 1
ATOM 2959 C C . VAL A 1 360 ? 21.067 5.690 -12.615 1.00 88.88 360 VAL A C 1
ATOM 2961 O O . VAL A 1 360 ? 21.005 5.213 -11.491 1.00 88.88 360 VAL A O 1
ATOM 2964 N N . GLU A 1 361 ? 22.235 6.076 -13.136 1.00 85.38 361 GLU A N 1
ATOM 2965 C CA . GLU A 1 361 ? 23.515 5.979 -12.412 1.00 85.38 361 GLU A CA 1
ATOM 2966 C C . GLU A 1 361 ? 23.530 6.787 -11.103 1.00 85.38 361 GLU A C 1
ATOM 2968 O O . GLU A 1 361 ? 24.163 6.373 -10.135 1.00 85.38 361 GLU A O 1
ATOM 2973 N N . GLN A 1 362 ? 22.781 7.895 -11.039 1.00 88.81 362 GLN A N 1
ATOM 2974 C CA . GLN A 1 362 ? 22.672 8.738 -9.842 1.00 88.81 362 GLN A CA 1
ATOM 2975 C C . GLN A 1 362 ? 21.819 8.089 -8.740 1.00 88.81 362 GLN A C 1
ATOM 2977 O O . GLN A 1 362 ? 21.819 8.570 -7.611 1.00 88.81 362 GLN A O 1
ATOM 2982 N N . MET A 1 363 ? 21.104 6.996 -9.035 1.00 90.94 363 MET A N 1
ATOM 2983 C CA . MET A 1 363 ? 20.287 6.284 -8.047 1.00 90.94 363 MET A CA 1
ATOM 2984 C C . MET A 1 363 ? 21.140 5.607 -6.965 1.00 90.94 363 MET A C 1
ATOM 2986 O O . MET A 1 363 ? 20.678 5.468 -5.838 1.00 90.94 363 MET A O 1
ATOM 2990 N N . LEU A 1 364 ? 22.388 5.219 -7.266 1.00 87.06 364 LEU A N 1
ATOM 2991 C CA . LEU A 1 364 ? 23.283 4.589 -6.281 1.00 87.06 364 LEU A CA 1
ATOM 2992 C C . LEU A 1 364 ? 23.633 5.519 -5.110 1.00 87.06 364 LEU A C 1
ATOM 2994 O O . LEU A 1 364 ? 23.924 5.049 -4.012 1.00 87.06 364 LEU A O 1
ATOM 2998 N N . GLU A 1 365 ? 23.601 6.829 -5.350 1.00 88.31 365 GLU A N 1
ATOM 2999 C CA . GLU A 1 365 ? 23.930 7.867 -4.371 1.00 88.31 365 GLU A CA 1
ATOM 3000 C C . GLU A 1 365 ? 22.675 8.493 -3.739 1.00 88.31 365 GLU A C 1
ATOM 3002 O O . GLU A 1 365 ? 22.789 9.412 -2.929 1.00 88.31 365 GLU A O 1
ATOM 3007 N N . ASP A 1 366 ? 21.474 8.018 -4.092 1.00 90.56 366 ASP A N 1
ATOM 3008 C CA . ASP A 1 366 ? 20.226 8.576 -3.577 1.00 90.56 366 ASP A CA 1
ATOM 3009 C C . ASP A 1 366 ? 19.984 8.130 -2.123 1.00 90.56 366 ASP A C 1
ATOM 3011 O O . ASP A 1 366 ? 19.802 6.934 -1.869 1.00 90.56 366 ASP A O 1
ATOM 3015 N N . PRO A 1 367 ? 19.937 9.061 -1.149 1.00 88.81 367 PRO A N 1
ATOM 3016 C CA . PRO A 1 367 ? 19.619 8.719 0.234 1.00 88.81 367 PRO A CA 1
ATOM 3017 C C . PRO A 1 367 ? 18.164 8.267 0.419 1.00 88.81 367 PRO A C 1
ATOM 3019 O O . PRO A 1 367 ? 17.853 7.685 1.452 1.00 88.81 367 PRO A O 1
ATOM 3022 N N . GLY A 1 368 ? 17.280 8.549 -0.544 1.00 86.62 368 GLY A N 1
ATOM 3023 C CA . GLY A 1 368 ? 15.881 8.128 -0.521 1.00 86.62 368 GLY A CA 1
ATOM 3024 C C . GLY A 1 368 ? 15.638 6.698 -1.007 1.00 86.62 368 GLY A C 1
ATOM 3025 O O . GLY A 1 368 ? 14.485 6.286 -1.033 1.00 86.62 368 GLY A O 1
ATOM 3026 N N . LEU A 1 369 ? 16.677 5.964 -1.425 1.00 87.69 369 LEU A N 1
ATOM 3027 C CA . LEU A 1 369 ? 16.554 4.571 -1.858 1.00 87.69 369 LEU A CA 1
ATOM 3028 C C . LEU A 1 369 ? 16.909 3.611 -0.724 1.00 87.69 369 LEU A C 1
ATOM 3030 O O . LEU A 1 369 ? 17.937 3.771 -0.057 1.00 87.69 369 LEU A O 1
ATOM 3034 N N . SER A 1 370 ? 16.103 2.562 -0.589 1.00 84.88 370 SER A N 1
ATOM 3035 C CA . SER A 1 370 ? 16.417 1.410 0.256 1.00 84.88 370 SER A CA 1
ATOM 3036 C C . SER A 1 370 ? 17.650 0.656 -0.258 1.00 84.88 370 SER A C 1
ATOM 3038 O O . SER A 1 370 ? 18.037 0.745 -1.429 1.00 84.88 370 SER A O 1
ATOM 3040 N N . GLU A 1 371 ? 18.270 -0.142 0.612 1.00 83.12 371 GLU A N 1
ATOM 3041 C CA . GLU A 1 371 ? 19.414 -0.974 0.220 1.00 83.12 371 GLU A CA 1
ATOM 3042 C C . GLU A 1 371 ? 19.025 -2.006 -0.845 1.00 83.12 371 GLU A C 1
ATOM 3044 O O . GLU A 1 371 ? 19.794 -2.261 -1.774 1.00 83.12 371 GLU A O 1
ATOM 3049 N N . HIS A 1 372 ? 17.803 -2.542 -0.774 1.00 83.88 372 HIS A N 1
ATOM 3050 C CA . HIS A 1 372 ? 17.292 -3.434 -1.807 1.00 83.88 372 HIS A CA 1
ATOM 3051 C C . HIS A 1 372 ? 17.177 -2.732 -3.171 1.00 83.88 372 HIS A C 1
ATOM 3053 O O . HIS A 1 372 ? 17.666 -3.249 -4.179 1.00 83.88 372 HIS A O 1
ATOM 3059 N N . GLU A 1 373 ? 16.620 -1.519 -3.219 1.00 88.31 373 GLU A N 1
ATOM 3060 C CA . GLU A 1 373 ? 16.518 -0.758 -4.468 1.00 88.31 373 GLU A CA 1
ATOM 3061 C C . GLU A 1 373 ? 17.892 -0.418 -5.055 1.00 88.31 373 GLU A C 1
ATOM 3063 O O . GLU A 1 373 ? 18.062 -0.466 -6.274 1.00 88.31 373 GLU A O 1
ATOM 3068 N N . LYS A 1 374 ? 18.905 -0.143 -4.225 1.00 86.75 374 LYS A N 1
ATOM 3069 C CA . LYS A 1 374 ? 20.282 0.056 -4.711 1.00 86.75 374 LYS A CA 1
ATOM 3070 C C . LYS A 1 374 ? 20.833 -1.203 -5.377 1.00 86.75 374 LYS A C 1
ATOM 3072 O O . LYS A 1 374 ? 21.401 -1.111 -6.464 1.00 86.75 374 LYS A O 1
ATOM 3077 N N . VAL A 1 375 ? 20.599 -2.386 -4.804 1.00 84.94 375 VAL A N 1
ATOM 3078 C CA . VAL A 1 375 ? 20.972 -3.668 -5.435 1.00 84.94 375 VAL A CA 1
ATOM 3079 C C . VAL A 1 375 ? 20.245 -3.862 -6.774 1.00 84.94 375 VAL A C 1
ATOM 3081 O O . VAL A 1 375 ? 20.835 -4.332 -7.750 1.00 84.94 375 VAL A O 1
ATOM 3084 N N . CYS A 1 376 ? 18.971 -3.476 -6.863 1.00 88.31 376 CYS A N 1
ATOM 3085 C CA . CYS A 1 376 ? 18.214 -3.474 -8.117 1.00 88.31 376 CYS A CA 1
ATOM 3086 C C . CYS A 1 376 ? 18.842 -2.550 -9.172 1.00 88.31 376 CYS A C 1
ATOM 3088 O O . CYS A 1 376 ? 19.008 -2.946 -10.328 1.00 88.31 376 CYS A O 1
ATOM 3090 N N . VAL A 1 377 ? 19.248 -1.344 -8.773 1.00 89.88 377 VAL A N 1
ATOM 3091 C CA . VAL A 1 377 ? 19.931 -0.366 -9.633 1.00 89.88 377 VAL A CA 1
ATOM 3092 C C . VAL A 1 377 ? 21.275 -0.892 -10.125 1.00 89.88 377 VAL A C 1
ATOM 3094 O O . VAL A 1 377 ? 21.590 -0.752 -11.308 1.00 89.88 377 VAL A O 1
ATOM 3097 N N . GLU A 1 378 ? 22.058 -1.544 -9.266 1.00 86.62 378 GLU A N 1
ATOM 3098 C CA . GLU A 1 378 ? 23.332 -2.147 -9.663 1.00 86.62 378 GLU A CA 1
ATOM 3099 C C . GLU A 1 378 ? 23.154 -3.136 -10.820 1.00 86.62 378 GLU A C 1
ATOM 3101 O O . GLU A 1 378 ? 23.921 -3.098 -11.785 1.00 86.62 378 GLU A O 1
ATOM 3106 N N . LYS A 1 379 ? 22.107 -3.972 -10.790 1.00 85.00 379 LYS A N 1
ATOM 3107 C CA . LYS A 1 379 ? 21.794 -4.891 -11.900 1.00 85.00 379 LYS A CA 1
ATOM 3108 C C . LYS A 1 379 ? 21.560 -4.135 -13.209 1.00 85.00 379 LYS A C 1
ATOM 3110 O O . LYS A 1 379 ? 22.016 -4.580 -14.262 1.00 85.00 379 LYS A O 1
ATOM 3115 N N . ILE A 1 380 ? 20.884 -2.988 -13.148 1.00 87.00 380 ILE A N 1
ATOM 3116 C CA . ILE A 1 380 ? 20.603 -2.146 -14.318 1.00 87.00 380 ILE A CA 1
ATOM 3117 C C . ILE A 1 380 ? 21.887 -1.530 -14.871 1.00 87.00 380 ILE A C 1
ATOM 3119 O O . ILE A 1 380 ? 22.110 -1.574 -16.080 1.00 87.00 380 ILE A O 1
ATOM 3123 N N . ILE A 1 381 ? 22.736 -0.970 -14.010 1.00 82.44 381 ILE A N 1
ATOM 3124 C CA . ILE A 1 381 ? 23.977 -0.306 -14.426 1.00 82.44 381 ILE A CA 1
ATOM 3125 C C . ILE A 1 381 ? 24.956 -1.341 -14.987 1.00 82.44 381 ILE A C 1
ATOM 3127 O O . ILE A 1 381 ? 25.456 -1.199 -16.107 1.00 82.44 381 ILE A O 1
ATOM 3131 N N . TYR A 1 382 ? 25.184 -2.433 -14.252 1.00 78.06 382 TYR A N 1
ATOM 3132 C CA . TYR A 1 382 ? 26.192 -3.431 -14.598 1.00 78.06 382 TYR A CA 1
ATOM 3133 C C . TYR A 1 382 ? 25.787 -4.383 -15.723 1.00 78.06 382 TYR A C 1
ATOM 3135 O O . TYR A 1 382 ? 26.659 -5.067 -16.255 1.00 78.06 382 TYR A O 1
ATOM 3143 N N . LYS A 1 383 ? 24.532 -4.368 -16.198 1.00 78.81 383 LYS A N 1
ATOM 3144 C CA . LYS A 1 383 ? 24.144 -5.086 -17.431 1.00 78.81 383 LYS A CA 1
ATOM 3145 C C . LYS A 1 383 ? 24.994 -4.684 -18.643 1.00 78.81 383 LYS A C 1
ATOM 3147 O O . LYS A 1 383 ? 25.169 -5.454 -19.588 1.00 78.81 383 LYS A O 1
ATOM 3152 N N . ASN A 1 384 ? 25.498 -3.450 -18.614 1.00 73.81 384 ASN A N 1
ATOM 3153 C CA . ASN A 1 384 ? 26.320 -2.863 -19.657 1.00 73.81 384 ASN A CA 1
ATOM 3154 C C . ASN A 1 384 ? 27.815 -3.032 -19.378 1.00 73.81 384 ASN A C 1
ATOM 3156 O O . ASN A 1 384 ? 28.610 -2.404 -20.065 1.00 73.81 384 ASN A O 1
ATOM 3160 N N . TYR A 1 385 ? 28.222 -3.843 -18.401 1.00 78.38 385 TYR A N 1
ATOM 3161 C CA . TYR A 1 385 ? 29.622 -4.068 -18.053 1.00 78.38 385 TYR A CA 1
ATOM 3162 C C . TYR A 1 385 ? 29.986 -5.548 -18.177 1.00 78.38 385 TYR A C 1
ATOM 3164 O O . TYR A 1 385 ? 29.149 -6.434 -18.031 1.00 78.38 385 TYR A O 1
ATOM 3172 N N . VAL A 1 386 ? 31.258 -5.811 -18.458 1.00 79.38 386 VAL A N 1
ATOM 3173 C CA . VAL A 1 386 ? 31.865 -7.145 -18.434 1.00 79.38 386 VAL A CA 1
ATOM 3174 C C . VAL A 1 386 ? 33.052 -7.132 -17.479 1.00 79.38 386 VAL A C 1
ATOM 3176 O O . VAL A 1 386 ? 33.755 -6.126 -17.370 1.00 79.38 386 VAL A O 1
ATOM 3179 N N . THR A 1 387 ? 33.276 -8.232 -16.765 1.00 81.12 387 THR A N 1
ATOM 3180 C CA . THR A 1 387 ? 34.436 -8.372 -15.879 1.00 81.12 387 THR A CA 1
ATOM 3181 C C . THR A 1 387 ? 35.564 -9.061 -16.632 1.00 81.12 387 THR A C 1
ATOM 3183 O O . THR A 1 387 ? 35.448 -10.230 -16.984 1.00 81.12 387 THR A O 1
ATOM 3186 N N . LEU A 1 388 ? 36.660 -8.342 -16.867 1.00 81.00 388 LEU A N 1
ATOM 3187 C CA . LEU A 1 388 ? 37.842 -8.836 -17.571 1.00 81.00 388 LEU A CA 1
ATOM 3188 C C . LEU A 1 388 ? 39.054 -8.753 -16.637 1.00 81.00 388 LEU A C 1
ATOM 3190 O O . LEU A 1 388 ? 39.493 -7.663 -16.274 1.00 81.00 388 LEU A O 1
ATOM 3194 N N . ASN A 1 389 ? 39.596 -9.904 -16.227 1.00 77.62 389 ASN A N 1
ATOM 3195 C CA . ASN A 1 389 ? 40.728 -10.009 -15.290 1.00 77.62 389 ASN A CA 1
ATOM 3196 C C . ASN A 1 389 ? 40.541 -9.208 -13.980 1.00 77.62 389 ASN A C 1
ATOM 3198 O O . ASN A 1 389 ? 41.475 -8.581 -13.488 1.00 77.62 389 ASN A O 1
ATOM 3202 N N . GLY A 1 390 ? 39.322 -9.208 -13.428 1.00 76.12 390 GLY A N 1
ATOM 3203 C CA . GLY A 1 390 ? 38.983 -8.489 -12.192 1.00 76.12 390 GLY A CA 1
ATOM 3204 C C . GLY A 1 390 ? 38.652 -7.001 -12.372 1.00 76.12 390 GLY A C 1
ATOM 3205 O O . GLY A 1 390 ? 38.266 -6.353 -11.404 1.00 76.12 390 GLY A O 1
ATOM 3206 N N . GLU A 1 391 ? 38.737 -6.460 -13.591 1.00 81.56 391 GLU A N 1
ATOM 3207 C CA . GLU A 1 391 ? 38.338 -5.085 -13.910 1.00 81.56 391 GLU A CA 1
ATOM 3208 C C . GLU A 1 391 ? 36.951 -5.048 -14.573 1.00 81.56 391 GLU A C 1
ATOM 3210 O O . GLU A 1 391 ? 36.649 -5.866 -15.445 1.00 81.56 391 GLU A O 1
ATOM 3215 N N . ARG A 1 392 ? 36.096 -4.092 -14.185 1.00 79.44 392 ARG A N 1
ATOM 3216 C CA . ARG A 1 392 ? 34.801 -3.849 -14.842 1.00 79.44 392 ARG A CA 1
ATOM 3217 C C . ARG A 1 392 ? 34.990 -2.936 -16.048 1.00 79.44 392 ARG A C 1
ATOM 3219 O O . ARG A 1 392 ? 35.374 -1.780 -15.903 1.00 79.44 392 ARG A O 1
ATOM 3226 N N . VAL A 1 393 ? 34.662 -3.440 -17.230 1.00 80.06 393 VAL A N 1
ATOM 3227 C CA . VAL A 1 393 ? 34.795 -2.722 -18.500 1.00 80.06 393 VAL A CA 1
ATOM 3228 C C . VAL A 1 393 ? 33.419 -2.509 -19.103 1.00 80.06 393 VAL A C 1
ATOM 3230 O O . VAL A 1 393 ? 32.637 -3.449 -19.229 1.00 80.06 393 VAL A O 1
ATOM 3233 N N . LEU A 1 394 ? 33.121 -1.275 -19.504 1.00 77.88 394 LEU A N 1
ATOM 3234 C CA . LEU A 1 394 ? 31.871 -0.962 -20.184 1.00 77.88 394 LEU A CA 1
ATOM 3235 C C . LEU A 1 394 ? 31.804 -1.725 -21.520 1.00 77.88 394 LEU A C 1
ATOM 3237 O O . LEU A 1 394 ? 32.673 -1.569 -22.382 1.00 77.88 394 LEU A O 1
ATOM 3241 N N . LYS A 1 395 ? 30.741 -2.508 -21.708 1.00 80.50 395 LYS A N 1
ATOM 3242 C CA . LYS A 1 395 ? 30.377 -3.302 -22.889 1.00 80.50 395 LYS A CA 1
ATOM 3243 C C . LYS A 1 395 ? 29.988 -2.386 -24.054 1.00 80.50 395 LYS A C 1
ATOM 3245 O O . LYS A 1 395 ? 28.847 -2.334 -24.504 1.00 80.50 395 LYS A O 1
ATOM 3250 N N . THR A 1 396 ? 30.965 -1.626 -24.534 1.00 81.44 396 THR A N 1
ATOM 3251 C CA . THR A 1 396 ? 30.904 -0.730 -25.692 1.00 81.44 396 THR A CA 1
ATOM 3252 C C . THR A 1 396 ? 32.122 -0.967 -26.574 1.00 81.44 396 THR A C 1
ATOM 3254 O O . THR A 1 396 ? 33.157 -1.437 -26.103 1.00 81.44 396 THR A O 1
ATOM 3257 N N . ARG A 1 397 ? 32.033 -0.598 -27.860 1.00 81.12 397 ARG A N 1
ATOM 3258 C CA . ARG A 1 397 ? 33.183 -0.678 -28.777 1.00 81.12 397 ARG A CA 1
ATOM 3259 C C . ARG A 1 397 ? 34.410 0.031 -28.216 1.00 81.12 397 ARG A C 1
ATOM 3261 O O . ARG A 1 397 ? 35.484 -0.560 -28.191 1.00 81.12 397 ARG A O 1
ATOM 3268 N N . SER A 1 398 ? 34.236 1.255 -27.722 1.00 80.19 398 SER A N 1
ATOM 3269 C CA . SER A 1 398 ? 35.304 2.059 -27.124 1.00 80.19 398 SER A CA 1
ATOM 3270 C C . SER A 1 398 ? 35.849 1.445 -25.839 1.00 80.19 398 SER A C 1
ATOM 3272 O O . SER A 1 398 ? 37.058 1.277 -25.751 1.00 80.19 398 SER A O 1
ATOM 3274 N N . GLY A 1 399 ? 34.987 1.047 -24.895 1.00 81.06 399 GLY A N 1
ATOM 3275 C CA . GLY A 1 399 ? 35.424 0.486 -23.610 1.00 81.06 399 GLY A CA 1
ATOM 3276 C C . GLY A 1 399 ? 36.229 -0.805 -23.771 1.00 81.06 399 GLY A C 1
ATOM 3277 O O . GLY A 1 399 ? 37.320 -0.931 -23.220 1.00 81.06 399 GLY A O 1
ATOM 3278 N N . LEU A 1 400 ? 35.750 -1.727 -24.613 1.00 85.00 400 LEU A N 1
ATOM 3279 C CA . LEU A 1 400 ? 36.468 -2.968 -24.921 1.00 85.00 400 LEU A CA 1
ATOM 3280 C C . LEU A 1 400 ? 37.778 -2.701 -25.682 1.00 85.00 400 LEU A C 1
ATOM 3282 O O . LEU A 1 400 ? 38.801 -3.319 -25.394 1.00 85.00 400 LEU A O 1
ATOM 3286 N N . SER A 1 401 ? 37.766 -1.754 -26.629 1.00 83.62 401 SER A N 1
ATOM 3287 C CA . SER A 1 401 ? 38.968 -1.373 -27.386 1.00 83.62 401 SER A CA 1
ATOM 3288 C C . SER A 1 401 ? 40.046 -0.781 -26.481 1.00 83.62 401 SER A C 1
ATOM 3290 O O . SER A 1 401 ? 41.223 -1.111 -26.611 1.00 83.62 401 SER A O 1
ATOM 3292 N N . GLU A 1 402 ? 39.647 0.095 -25.563 1.00 81.69 402 GLU A N 1
ATOM 3293 C CA . GLU A 1 402 ? 40.542 0.747 -24.617 1.00 81.69 402 GLU A CA 1
ATOM 3294 C C . GLU A 1 402 ? 41.145 -0.259 -23.633 1.00 81.69 402 GLU A C 1
ATOM 3296 O O . GLU A 1 402 ? 42.360 -0.257 -23.433 1.00 81.69 402 GLU A O 1
ATOM 3301 N N . TYR A 1 403 ? 40.330 -1.170 -23.088 1.00 85.06 403 TYR A N 1
ATOM 3302 C CA . TYR A 1 403 ? 40.805 -2.258 -22.232 1.00 85.06 403 TYR A CA 1
ATOM 3303 C C . TYR A 1 403 ? 41.872 -3.110 -22.931 1.00 85.06 403 TYR A C 1
ATOM 3305 O O . TYR A 1 403 ? 42.947 -3.365 -22.374 1.00 85.06 403 TYR A O 1
ATOM 3313 N N . LEU A 1 404 ? 41.604 -3.516 -24.176 1.00 83.94 404 LEU A N 1
ATOM 3314 C CA . LEU A 1 404 ? 42.519 -4.345 -24.956 1.00 83.94 404 LEU A CA 1
ATOM 3315 C C . LEU A 1 404 ? 43.834 -3.605 -25.247 1.00 83.94 404 LEU A C 1
ATOM 3317 O O . LEU A 1 404 ? 44.925 -4.153 -25.064 1.00 83.94 404 LEU A O 1
ATOM 3321 N N . LEU A 1 405 ? 43.748 -2.323 -25.614 1.00 82.12 405 LEU A N 1
ATOM 3322 C CA . LEU A 1 405 ? 44.915 -1.469 -25.835 1.00 82.12 405 LEU A CA 1
ATOM 3323 C C . LEU A 1 405 ? 45.724 -1.245 -24.551 1.00 82.12 405 LEU A C 1
ATOM 3325 O O . LEU A 1 405 ? 46.956 -1.250 -24.603 1.00 82.12 405 LEU A O 1
ATOM 3329 N N . ARG A 1 406 ? 45.075 -1.069 -23.396 1.00 80.56 406 ARG A N 1
ATOM 3330 C CA . ARG A 1 406 ? 45.750 -0.891 -22.102 1.00 80.56 406 ARG A CA 1
ATOM 3331 C C . ARG A 1 406 ? 46.485 -2.155 -21.666 1.00 80.56 406 ARG A C 1
ATOM 3333 O O . ARG A 1 406 ? 47.596 -2.061 -21.137 1.00 80.56 406 ARG A O 1
ATOM 3340 N N . THR A 1 407 ? 45.886 -3.318 -21.900 1.00 78.62 407 THR A N 1
ATOM 3341 C CA . THR A 1 407 ? 46.430 -4.619 -21.489 1.00 78.62 407 THR A CA 1
ATOM 3342 C C . THR A 1 407 ? 47.565 -5.070 -22.415 1.00 78.62 407 THR A C 1
ATOM 3344 O O . THR A 1 407 ? 48.632 -5.452 -21.936 1.00 78.62 407 THR A O 1
ATOM 3347 N N . ILE A 1 408 ? 47.384 -4.955 -23.736 1.00 73.88 408 ILE A N 1
ATOM 3348 C CA . ILE A 1 408 ? 48.291 -5.539 -24.743 1.00 73.88 408 ILE A CA 1
ATOM 3349 C C . ILE A 1 408 ? 49.110 -4.468 -25.482 1.00 73.88 408 ILE A C 1
ATOM 3351 O O . ILE A 1 408 ? 50.308 -4.630 -25.728 1.00 73.88 408 ILE A O 1
ATOM 3355 N N . GLY A 1 409 ? 48.506 -3.313 -25.770 1.00 65.88 409 GLY A N 1
ATOM 3356 C CA . GLY A 1 409 ? 49.086 -2.235 -26.580 1.00 65.88 409 GLY A CA 1
ATOM 3357 C C . GLY A 1 409 ? 50.301 -1.519 -25.972 1.00 65.88 409 GLY A C 1
ATOM 3358 O O . GLY A 1 409 ? 50.889 -0.668 -26.634 1.00 65.88 409 GLY A O 1
ATOM 3359 N N . LYS A 1 410 ? 50.761 -1.859 -24.758 1.00 64.75 410 LYS A N 1
ATOM 3360 C CA . LYS A 1 410 ? 51.963 -1.258 -24.134 1.00 64.75 410 LYS A CA 1
ATOM 3361 C C . LYS A 1 410 ? 53.253 -1.481 -24.944 1.00 64.75 410 LYS A C 1
ATOM 3363 O O . LYS A 1 410 ? 54.174 -0.670 -24.845 1.00 64.75 410 LYS A O 1
ATOM 3368 N N . LYS A 1 411 ? 53.340 -2.536 -25.761 1.00 64.12 411 LYS A N 1
ATOM 3369 C CA . LYS A 1 411 ? 54.515 -2.822 -26.614 1.00 64.12 411 LYS A CA 1
ATOM 3370 C C . LYS A 1 411 ? 54.406 -2.260 -28.044 1.00 64.12 411 LYS A C 1
ATOM 3372 O O . LYS A 1 411 ? 55.410 -2.235 -28.748 1.00 64.12 411 LYS A O 1
ATOM 3377 N N . GLY A 1 412 ? 53.249 -1.702 -28.415 1.00 72.62 412 GLY A N 1
ATOM 3378 C CA . GLY A 1 412 ? 52.947 -1.226 -29.767 1.00 72.62 412 GLY A CA 1
ATOM 3379 C C . GLY A 1 412 ? 52.466 -2.363 -30.672 1.00 72.62 412 GLY A C 1
ATOM 3380 O O . GLY A 1 412 ? 53.227 -3.292 -30.921 1.00 72.62 412 GLY A O 1
ATOM 3381 N N . ILE A 1 413 ? 51.230 -2.268 -31.161 1.00 83.69 413 ILE A N 1
ATOM 3382 C CA . ILE A 1 413 ? 50.561 -3.274 -32.007 1.00 83.69 413 ILE A CA 1
ATOM 3383 C C . ILE A 1 413 ? 50.061 -2.631 -33.301 1.00 83.69 413 ILE A C 1
ATOM 3385 O O . ILE A 1 413 ? 49.756 -1.440 -33.318 1.00 83.69 413 ILE A O 1
ATOM 3389 N N . THR A 1 414 ? 49.998 -3.378 -34.393 1.00 84.00 414 THR A N 1
ATOM 3390 C CA . THR A 1 414 ? 49.361 -2.912 -35.637 1.00 84.00 414 THR A CA 1
ATOM 3391 C C . THR A 1 414 ? 47.833 -2.960 -35.521 1.00 84.00 414 THR A C 1
ATOM 3393 O O . THR A 1 414 ? 47.289 -3.590 -34.613 1.00 84.00 414 THR A O 1
ATOM 3396 N N . PHE A 1 415 ? 47.122 -2.270 -36.418 1.00 81.88 415 PHE A N 1
ATOM 3397 C CA . PHE A 1 415 ? 45.656 -2.308 -36.434 1.00 81.88 415 PHE A CA 1
ATOM 3398 C C . PHE A 1 415 ? 45.112 -3.706 -36.775 1.00 81.88 415 PHE A C 1
ATOM 3400 O O . PHE A 1 415 ? 44.118 -4.124 -36.188 1.00 81.88 415 PHE A O 1
ATOM 3407 N N . ASP A 1 416 ? 45.798 -4.448 -37.649 1.00 82.00 416 ASP A N 1
ATOM 3408 C CA . ASP A 1 416 ? 45.417 -5.816 -38.018 1.00 82.00 416 ASP A CA 1
ATOM 3409 C C . ASP A 1 416 ? 45.562 -6.778 -36.824 1.00 82.00 416 ASP A C 1
ATOM 3411 O O . ASP A 1 416 ? 44.605 -7.463 -36.470 1.00 82.00 416 ASP A O 1
ATOM 3415 N N . GLU A 1 417 ? 46.695 -6.734 -36.109 1.00 82.44 417 GLU A N 1
ATOM 3416 C CA . GLU A 1 417 ? 46.898 -7.503 -34.864 1.00 82.44 417 GLU A CA 1
ATOM 3417 C C . GLU A 1 417 ? 45.875 -7.117 -33.782 1.00 82.44 417 GLU A C 1
ATOM 3419 O O . GLU A 1 417 ? 45.358 -7.967 -33.057 1.00 82.44 417 GLU A O 1
ATOM 3424 N N . PHE A 1 418 ? 45.554 -5.824 -33.661 1.00 85.44 418 PHE A N 1
ATOM 3425 C CA . PHE A 1 418 ? 44.513 -5.359 -32.746 1.00 85.44 418 PHE A CA 1
ATOM 3426 C C . PHE A 1 418 ? 43.138 -5.932 -33.113 1.00 85.44 418 PHE A C 1
ATOM 3428 O O . PHE A 1 418 ? 42.391 -6.321 -32.218 1.00 85.44 418 PHE A O 1
ATOM 3435 N N . LYS A 1 419 ? 42.798 -5.987 -34.405 1.00 84.69 419 LYS A N 1
ATOM 3436 C CA . LYS A 1 419 ? 41.514 -6.501 -34.891 1.00 84.69 419 LYS A CA 1
ATOM 3437 C C . LYS A 1 419 ? 41.349 -7.985 -34.572 1.00 84.69 419 LYS A C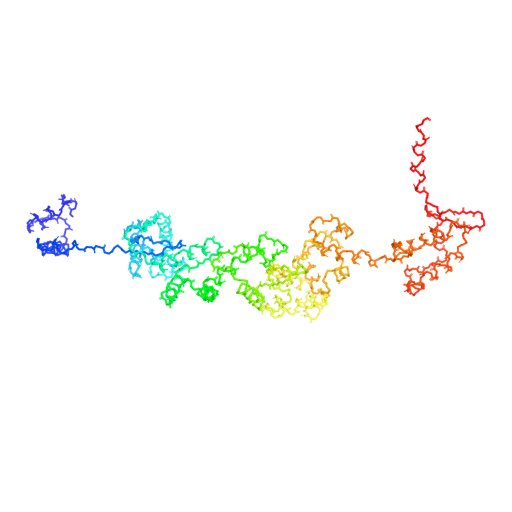 1
ATOM 3439 O O . LYS A 1 419 ? 40.284 -8.365 -34.096 1.00 84.69 419 LYS A O 1
ATOM 3444 N N . GLU A 1 420 ? 42.393 -8.787 -34.775 1.00 86.12 420 GLU A N 1
ATOM 3445 C CA . GLU A 1 420 ? 42.396 -10.213 -34.420 1.00 86.12 420 GLU A CA 1
ATOM 3446 C C . GLU A 1 420 ? 42.175 -10.411 -32.915 1.00 86.12 420 GLU A C 1
ATOM 3448 O O . GLU A 1 420 ? 41.258 -11.120 -32.505 1.00 86.12 420 GLU A O 1
ATOM 3453 N N . LEU A 1 421 ? 42.938 -9.701 -32.080 1.00 85.31 421 LEU A N 1
ATOM 3454 C CA . LEU A 1 421 ? 42.799 -9.770 -30.622 1.00 85.31 421 LEU A CA 1
ATOM 3455 C C . LEU A 1 421 ? 41.435 -9.265 -30.131 1.00 85.31 421 LEU A C 1
ATOM 3457 O O . LEU A 1 421 ? 40.890 -9.778 -29.155 1.00 85.31 421 LEU A O 1
ATOM 3461 N N . TYR A 1 422 ? 40.875 -8.254 -30.794 1.00 86.62 422 TYR A N 1
ATOM 3462 C CA . TYR A 1 422 ? 39.548 -7.736 -30.484 1.00 86.62 422 TYR A CA 1
ATOM 3463 C C . TYR A 1 422 ? 38.460 -8.738 -30.860 1.00 86.62 422 TYR A C 1
ATOM 3465 O O . TYR A 1 422 ? 37.505 -8.900 -30.107 1.00 86.62 422 TYR A O 1
ATOM 3473 N N . GLN A 1 423 ? 38.612 -9.434 -31.986 1.00 86.19 423 GLN A N 1
ATOM 3474 C CA . GLN A 1 423 ? 37.696 -10.493 -32.387 1.00 86.19 423 GLN A CA 1
ATOM 3475 C C . GLN A 1 423 ? 37.727 -11.666 -31.400 1.00 86.19 423 GLN A C 1
ATOM 3477 O O . GLN A 1 423 ? 36.662 -12.078 -30.951 1.00 86.19 423 GLN A O 1
ATOM 3482 N N . MET A 1 424 ? 38.913 -12.113 -30.975 1.00 86.69 424 MET A N 1
ATOM 3483 C CA . MET A 1 424 ? 39.048 -13.134 -29.925 1.00 86.69 424 MET A CA 1
ATOM 3484 C C . MET A 1 424 ? 38.358 -12.707 -28.620 1.00 86.69 424 MET A C 1
ATOM 3486 O O . MET A 1 424 ? 37.621 -13.482 -28.023 1.00 86.69 424 MET A O 1
ATOM 3490 N N . LEU A 1 425 ? 38.519 -11.442 -28.207 1.00 85.75 425 LEU A N 1
ATOM 3491 C CA . LEU A 1 425 ? 37.834 -10.906 -27.027 1.00 85.75 425 LEU A CA 1
ATOM 3492 C C . LEU A 1 425 ? 36.302 -10.890 -27.187 1.00 85.75 425 LEU A C 1
ATOM 3494 O O . LEU A 1 425 ? 35.584 -11.079 -26.208 1.00 85.75 425 LEU A O 1
ATOM 3498 N N . LEU A 1 426 ? 35.781 -10.630 -28.392 1.00 85.94 426 LEU A N 1
ATOM 3499 C CA . LEU A 1 426 ? 34.340 -10.708 -28.641 1.00 85.94 426 LEU A CA 1
ATOM 3500 C C . LEU A 1 426 ? 33.835 -12.149 -28.563 1.00 85.94 426 LEU A C 1
ATOM 3502 O O . LEU A 1 426 ? 32.772 -12.349 -27.985 1.00 85.94 426 LEU A O 1
ATOM 3506 N N . GLU A 1 427 ? 34.580 -13.113 -29.102 1.00 87.06 427 GLU A N 1
ATOM 3507 C CA . GLU A 1 427 ? 34.254 -14.544 -29.037 1.00 87.06 427 GLU A CA 1
ATOM 3508 C C . GLU A 1 427 ? 34.233 -15.042 -27.582 1.00 87.06 427 GLU A C 1
ATOM 3510 O O . GLU A 1 427 ? 33.251 -15.647 -27.153 1.00 87.06 427 GLU A O 1
ATOM 3515 N N . ASP A 1 428 ? 35.238 -14.681 -26.776 1.00 84.62 428 ASP A N 1
ATOM 3516 C CA . ASP A 1 428 ? 35.295 -15.014 -25.342 1.00 84.62 428 ASP A CA 1
ATOM 3517 C C . ASP A 1 428 ? 34.113 -14.430 -24.545 1.00 84.62 428 ASP A C 1
ATOM 3519 O O . ASP A 1 428 ? 33.680 -14.990 -23.535 1.00 84.62 428 ASP A O 1
ATOM 3523 N N . LEU A 1 429 ? 33.572 -13.292 -24.992 1.00 83.62 429 LEU A N 1
ATOM 3524 C CA . LEU A 1 429 ? 32.420 -12.622 -24.386 1.00 83.62 429 LEU A CA 1
ATOM 3525 C C . LEU A 1 429 ? 31.067 -13.050 -24.990 1.00 83.62 429 LEU A C 1
ATOM 3527 O O . LEU A 1 429 ? 30.029 -12.560 -24.529 1.00 83.62 429 LEU A O 1
ATOM 3531 N N . GLY A 1 430 ? 31.053 -13.910 -26.016 1.00 81.19 430 GLY A N 1
ATOM 3532 C CA . GLY A 1 430 ? 29.847 -14.300 -26.757 1.00 81.19 430 GLY A CA 1
ATOM 3533 C C . GLY A 1 430 ? 29.188 -13.142 -27.527 1.00 81.19 430 GLY A C 1
ATOM 3534 O O . GLY A 1 430 ? 27.959 -13.041 -27.590 1.00 81.19 430 GLY A O 1
ATOM 3535 N N . LEU A 1 431 ? 29.984 -12.187 -28.020 1.00 83.81 431 LEU A N 1
ATOM 3536 C CA . LEU A 1 431 ? 29.549 -10.955 -28.698 1.00 83.81 431 LEU A CA 1
ATOM 3537 C C . LEU A 1 431 ? 29.904 -10.905 -30.187 1.00 83.81 431 LEU A C 1
ATOM 3539 O O . LEU A 1 431 ? 29.613 -9.902 -30.843 1.00 83.81 431 LEU A O 1
ATOM 3543 N N . GLU A 1 432 ? 30.499 -11.960 -30.730 1.00 77.69 432 GLU A N 1
ATOM 3544 C CA . GLU A 1 432 ? 31.011 -12.051 -32.099 1.00 77.69 432 GLU A CA 1
ATOM 3545 C C . GLU A 1 432 ? 29.932 -11.810 -33.165 1.00 77.69 432 GLU A C 1
ATOM 3547 O O . GLU A 1 432 ? 30.181 -11.167 -34.185 1.00 77.69 432 GLU A O 1
ATOM 3552 N N . ASN A 1 433 ? 28.694 -12.224 -32.884 1.00 76.38 433 ASN A N 1
ATOM 3553 C CA . ASN A 1 433 ? 27.558 -12.088 -33.799 1.00 76.38 433 ASN A CA 1
ATOM 3554 C C . ASN A 1 433 ? 26.833 -10.733 -33.700 1.00 76.38 433 ASN A C 1
ATOM 3556 O O . ASN A 1 433 ? 25.856 -10.484 -34.411 1.00 76.38 433 ASN A O 1
ATOM 3560 N N . ASN A 1 434 ? 27.272 -9.838 -32.812 1.00 76.19 434 ASN A N 1
ATOM 3561 C CA . ASN A 1 434 ? 26.593 -8.573 -32.573 1.00 76.19 434 ASN A CA 1
ATOM 3562 C C . ASN A 1 434 ? 27.265 -7.420 -33.333 1.00 76.19 434 ASN A C 1
ATOM 3564 O O . ASN A 1 434 ? 28.297 -6.878 -32.930 1.00 76.19 434 ASN A O 1
ATOM 3568 N N . SER A 1 435 ? 26.594 -6.974 -34.3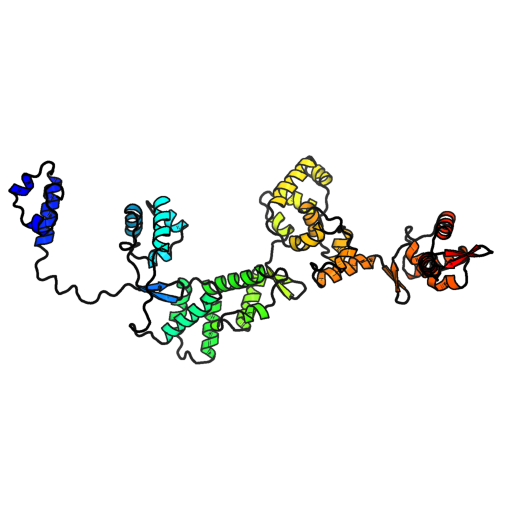99 1.00 74.44 435 SER A N 1
ATOM 3569 C CA . SER A 1 435 ? 27.048 -5.898 -35.292 1.00 74.44 435 SER A CA 1
ATOM 3570 C C . SER A 1 435 ? 27.309 -4.555 -34.597 1.00 74.44 435 SER A C 1
ATOM 3572 O O . SER A 1 435 ? 28.030 -3.713 -35.136 1.00 74.44 435 SER A O 1
ATOM 3574 N N . LYS A 1 436 ? 26.778 -4.334 -33.382 1.00 73.31 436 LYS A N 1
ATOM 3575 C CA . LYS A 1 436 ? 27.087 -3.139 -32.577 1.00 73.31 436 LYS A CA 1
ATOM 3576 C C . LYS A 1 436 ? 28.527 -3.126 -32.068 1.00 73.31 436 LYS A C 1
ATOM 3578 O O . LYS A 1 436 ? 29.004 -2.039 -31.735 1.00 73.31 436 LYS A O 1
ATOM 3583 N N . PHE A 1 437 ? 29.192 -4.280 -31.986 1.00 75.31 437 PHE A N 1
ATOM 3584 C CA . PHE A 1 437 ? 30.557 -4.423 -31.475 1.00 75.31 437 PHE A CA 1
ATOM 3585 C C . PHE A 1 437 ? 31.598 -4.642 -32.574 1.00 75.31 437 PHE A C 1
ATOM 3587 O O . PHE A 1 437 ? 32.749 -4.269 -32.386 1.00 75.31 437 PHE A O 1
ATOM 3594 N N . THR A 1 438 ? 31.198 -5.134 -33.746 1.00 75.12 438 THR A N 1
ATOM 3595 C CA . THR A 1 438 ? 32.104 -5.376 -34.875 1.00 75.12 438 THR A CA 1
ATOM 3596 C C . THR A 1 438 ? 32.830 -4.100 -35.336 1.00 75.12 438 THR A C 1
ATOM 3598 O O . THR A 1 438 ? 32.249 -3.008 -35.423 1.00 75.12 438 THR A O 1
ATOM 3601 N N . LEU A 1 439 ? 34.122 -4.235 -35.646 1.00 75.00 439 LEU A N 1
ATOM 3602 C CA . LEU A 1 439 ? 34.958 -3.156 -36.174 1.00 75.00 439 LEU A CA 1
ATOM 3603 C C . LEU A 1 439 ? 34.780 -3.040 -37.695 1.00 75.00 439 LEU A C 1
ATOM 3605 O O . LEU A 1 439 ? 34.881 -4.028 -38.413 1.00 75.00 439 LEU A O 1
ATOM 3609 N N . MET A 1 440 ? 34.534 -1.825 -38.189 1.00 66.56 440 MET A N 1
ATOM 3610 C CA . MET A 1 440 ? 34.520 -1.516 -39.626 1.00 66.56 440 MET A CA 1
ATOM 3611 C C . MET A 1 440 ? 35.889 -0.945 -40.018 1.00 66.56 440 MET A C 1
ATOM 3613 O O . MET A 1 440 ? 36.266 0.119 -39.518 1.00 66.56 440 MET A O 1
ATOM 3617 N N . ASP A 1 441 ? 36.598 -1.629 -40.920 1.00 60.00 441 ASP A N 1
ATOM 3618 C CA . ASP A 1 441 ? 38.046 -1.477 -41.152 1.00 60.00 441 ASP A CA 1
ATOM 3619 C C . ASP A 1 441 ? 38.531 -0.032 -41.324 1.00 60.00 441 ASP A C 1
ATOM 3621 O O . ASP A 1 441 ? 39.407 0.418 -40.596 1.00 60.00 441 ASP A O 1
ATOM 3625 N N . ARG A 1 442 ? 37.928 0.755 -42.223 1.00 60.12 442 ARG A N 1
ATOM 3626 C CA . ARG A 1 442 ? 38.422 2.119 -42.519 1.00 60.12 442 ARG A CA 1
ATOM 3627 C C . ARG A 1 442 ? 37.866 3.213 -41.605 1.00 60.12 442 ARG A C 1
ATOM 3629 O O . ARG A 1 442 ? 38.416 4.310 -41.542 1.00 60.12 442 ARG A O 1
ATOM 3636 N N . GLY A 1 443 ? 36.749 2.957 -40.928 1.00 66.06 443 GLY A N 1
ATOM 3637 C CA . GLY A 1 443 ? 36.081 3.963 -40.095 1.00 66.06 443 GLY A CA 1
ATOM 3638 C C . GLY A 1 443 ? 36.640 4.019 -38.677 1.00 66.06 443 GLY A C 1
ATOM 3639 O O . GLY A 1 443 ? 36.733 5.093 -38.084 1.00 66.06 443 GLY A O 1
ATOM 3640 N N . TYR A 1 444 ? 37.021 2.863 -38.132 1.00 71.44 444 TYR A N 1
ATOM 3641 C CA . TYR A 1 444 ? 37.427 2.765 -36.735 1.00 71.44 444 TYR A CA 1
ATOM 3642 C C . TYR A 1 444 ? 38.919 3.043 -36.517 1.00 71.44 444 TYR A C 1
ATOM 3644 O O . TYR A 1 444 ? 39.262 3.639 -35.501 1.00 71.44 444 TYR A O 1
ATOM 3652 N N . GLU A 1 445 ? 39.782 2.728 -37.491 1.00 73.06 445 GLU A N 1
ATOM 3653 C CA . GLU A 1 445 ? 41.205 3.109 -37.476 1.00 73.06 445 GLU A CA 1
ATOM 3654 C C . GLU A 1 445 ? 41.363 4.637 -37.354 1.00 73.06 445 GLU A C 1
ATOM 3656 O O . GLU A 1 445 ? 42.050 5.134 -36.462 1.00 73.06 445 GLU A O 1
ATOM 3661 N N . ASN A 1 446 ? 40.611 5.399 -38.160 1.00 71.94 446 ASN A N 1
ATOM 3662 C CA . ASN A 1 446 ? 40.572 6.865 -38.093 1.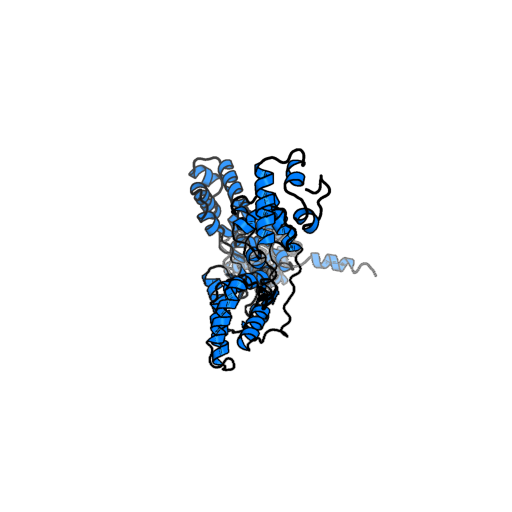00 71.94 446 ASN A CA 1
ATOM 3663 C C . ASN A 1 446 ? 40.018 7.383 -36.755 1.00 71.94 446 ASN A C 1
ATOM 3665 O O . ASN A 1 446 ? 40.498 8.381 -36.220 1.00 71.94 446 ASN A O 1
ATOM 3669 N N . LYS A 1 447 ? 39.022 6.693 -36.185 1.00 72.81 447 LYS A N 1
ATOM 3670 C CA . LYS A 1 447 ? 38.454 7.039 -34.875 1.00 72.81 447 LYS A CA 1
ATOM 3671 C C . LYS A 1 447 ? 39.444 6.784 -33.734 1.00 72.81 447 LYS A C 1
ATOM 3673 O O . LYS A 1 447 ? 39.480 7.558 -32.783 1.00 72.81 447 LYS A O 1
ATOM 3678 N N . MET A 1 448 ? 40.256 5.731 -33.831 1.00 72.06 448 MET A N 1
ATOM 3679 C CA . MET A 1 448 ? 41.353 5.474 -32.896 1.00 72.06 448 MET A CA 1
ATOM 3680 C C . MET A 1 448 ? 42.491 6.478 -33.057 1.00 72.06 448 MET A C 1
ATOM 3682 O O . MET A 1 448 ? 43.051 6.910 -32.057 1.00 72.06 448 MET A O 1
ATOM 3686 N N . ALA A 1 449 ? 42.806 6.892 -34.286 1.00 70.81 449 ALA A N 1
ATOM 3687 C CA . ALA A 1 449 ? 43.778 7.953 -34.552 1.00 70.81 449 ALA A CA 1
ATOM 3688 C C . ALA A 1 449 ? 43.382 9.315 -33.979 1.00 70.81 449 ALA A C 1
ATOM 3690 O O . ALA A 1 449 ? 44.253 10.066 -33.553 1.00 70.81 449 ALA A O 1
ATOM 3691 N N . ALA A 1 450 ? 42.084 9.601 -33.904 1.00 68.44 450 ALA A N 1
ATOM 3692 C CA . ALA A 1 450 ? 41.556 10.806 -33.274 1.00 68.44 450 ALA A CA 1
ATOM 3693 C C . ALA A 1 450 ? 41.364 10.689 -31.745 1.00 68.44 450 ALA A C 1
ATOM 3695 O O . ALA A 1 450 ? 40.885 11.635 -31.125 1.00 68.44 450 ALA A O 1
ATOM 3696 N N . SER A 1 451 ? 41.671 9.541 -31.128 1.00 74.00 451 SER A N 1
ATOM 3697 C CA . SER A 1 451 ? 41.438 9.317 -29.696 1.00 74.00 451 SER A CA 1
ATOM 3698 C C . SER A 1 451 ? 42.595 9.827 -28.839 1.00 74.00 451 SER A C 1
ATOM 3700 O O . SER A 1 451 ? 43.749 9.470 -29.070 1.00 74.00 451 SER A O 1
ATOM 3702 N N . ASN A 1 452 ? 42.274 10.533 -27.751 1.00 67.62 452 ASN A N 1
ATOM 3703 C CA . ASN A 1 452 ? 43.244 10.970 -26.737 1.00 67.62 452 ASN A CA 1
ATOM 3704 C C . ASN A 1 452 ? 43.895 9.814 -25.950 1.00 67.62 452 ASN A C 1
ATOM 3706 O O . ASN A 1 452 ? 44.734 10.052 -25.088 1.00 67.62 452 ASN A O 1
ATOM 3710 N N . HIS A 1 453 ? 43.504 8.565 -26.215 1.00 69.75 453 HIS A N 1
ATOM 3711 C CA . HIS A 1 453 ? 43.970 7.375 -25.499 1.00 69.75 453 HIS A CA 1
ATOM 3712 C C . HIS A 1 453 ? 44.939 6.509 -26.328 1.00 69.75 453 HIS A C 1
ATOM 3714 O O . HIS A 1 453 ? 45.363 5.440 -25.876 1.00 69.75 453 HIS A O 1
ATOM 3720 N N . VAL A 1 454 ? 45.288 6.939 -27.549 1.00 72.38 454 VAL A N 1
ATOM 3721 C CA . VAL A 1 454 ? 46.088 6.158 -28.504 1.00 72.38 454 VAL A CA 1
ATOM 3722 C C . VAL A 1 454 ? 47.223 7.001 -29.082 1.00 72.38 454 VAL A C 1
ATOM 3724 O O . VAL A 1 454 ? 46.997 8.029 -29.710 1.00 72.38 454 VAL A O 1
ATOM 3727 N N . LEU A 1 455 ? 48.461 6.530 -28.926 1.00 73.31 455 LEU A N 1
ATOM 3728 C CA . LEU A 1 455 ? 49.641 7.116 -29.558 1.00 73.31 455 LEU A CA 1
ATOM 3729 C C . LEU A 1 455 ? 50.069 6.278 -30.766 1.00 73.31 455 LEU A C 1
ATOM 3731 O O . LEU A 1 455 ? 50.303 5.071 -30.645 1.00 73.31 455 LEU A O 1
ATOM 3735 N N . TRP A 1 456 ? 50.250 6.941 -31.905 1.00 72.44 456 TRP A N 1
ATOM 3736 C CA . TRP A 1 456 ? 50.754 6.333 -33.134 1.00 72.44 456 TRP A CA 1
ATOM 3737 C C . TRP A 1 456 ? 52.266 6.516 -33.258 1.00 72.44 456 TRP A C 1
ATOM 3739 O O . TRP A 1 456 ? 52.792 7.615 -33.098 1.00 72.44 456 TRP A O 1
ATOM 3749 N N . LYS A 1 457 ? 52.977 5.424 -33.545 1.00 67.38 457 LYS A N 1
ATOM 3750 C CA . LYS A 1 457 ? 54.425 5.401 -33.788 1.00 67.38 457 LYS A CA 1
ATOM 3751 C C . LYS A 1 457 ? 54.735 5.086 -35.253 1.00 67.38 457 LYS A C 1
ATOM 3753 O O . LYS A 1 457 ? 53.875 4.618 -36.002 1.00 67.38 457 LYS A O 1
ATOM 3758 N N . HIS A 1 458 ? 55.995 5.301 -35.647 1.00 59.06 458 HIS A N 1
ATOM 3759 C CA . HIS A 1 458 ? 56.521 4.882 -36.950 1.00 59.06 458 HIS A CA 1
ATOM 3760 C C . HIS A 1 458 ? 56.133 3.422 -37.267 1.00 59.06 458 HIS A C 1
ATOM 3762 O O . HIS A 1 458 ? 56.107 2.575 -36.374 1.00 59.06 458 HIS A O 1
ATOM 3768 N N . HIS A 1 459 ? 55.821 3.145 -38.539 1.00 66.31 459 HIS A N 1
ATOM 3769 C CA . HIS A 1 459 ? 55.264 1.872 -39.036 1.00 66.31 459 HIS A CA 1
ATOM 3770 C C . HIS A 1 459 ? 53.818 1.550 -38.609 1.00 66.31 459 HIS A C 1
ATOM 3772 O O . HIS A 1 459 ? 53.470 0.380 -38.493 1.00 66.31 459 HIS A O 1
ATOM 3778 N N . LYS A 1 460 ? 52.965 2.567 -38.396 1.00 72.62 460 LYS A N 1
ATOM 3779 C CA . LYS A 1 460 ? 51.530 2.399 -38.069 1.00 72.62 460 LYS A CA 1
ATOM 3780 C C . LYS A 1 460 ? 51.263 1.540 -36.822 1.00 72.62 460 LYS A C 1
ATOM 3782 O O . LYS A 1 460 ? 50.267 0.827 -36.742 1.00 72.62 460 LYS A O 1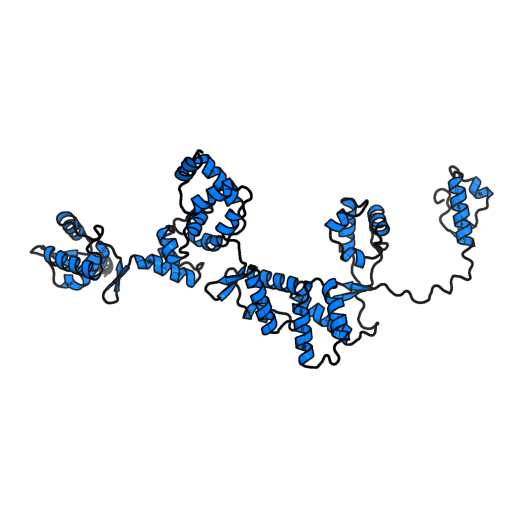
ATOM 3787 N N . LYS A 1 461 ? 52.159 1.599 -35.835 1.00 75.75 461 LYS A N 1
ATOM 3788 C CA . LYS A 1 461 ? 51.969 0.900 -34.558 1.00 75.75 461 LYS A CA 1
ATOM 3789 C C . LYS A 1 461 ? 51.223 1.789 -33.572 1.00 75.75 461 LYS A C 1
ATOM 3791 O O . LYS A 1 461 ? 51.621 2.930 -33.345 1.00 75.75 461 LYS A O 1
ATOM 3796 N N . MET A 1 462 ? 50.184 1.236 -32.965 1.00 79.19 462 MET A N 1
ATOM 3797 C CA . MET A 1 462 ? 49.314 1.858 -31.974 1.00 79.19 462 MET A CA 1
ATOM 3798 C C . MET A 1 462 ? 49.731 1.420 -30.568 1.00 79.19 462 MET A C 1
ATOM 3800 O O . MET A 1 462 ? 50.005 0.242 -30.330 1.00 79.19 462 MET A O 1
ATOM 3804 N N . ARG A 1 463 ? 49.755 2.349 -29.612 1.00 76.56 463 ARG A N 1
ATOM 3805 C CA . ARG A 1 463 ? 49.956 2.048 -28.188 1.00 76.56 463 ARG A CA 1
ATOM 3806 C C . ARG A 1 463 ? 48.971 2.834 -27.337 1.00 76.56 463 ARG A C 1
ATOM 3808 O O . ARG A 1 463 ? 48.732 4.005 -27.610 1.00 76.56 463 ARG A O 1
ATOM 3815 N N . TYR A 1 464 ? 48.462 2.209 -26.276 1.00 77.31 464 TYR A N 1
ATOM 3816 C CA . TYR A 1 464 ? 47.681 2.920 -25.268 1.00 77.31 464 TYR A CA 1
ATOM 3817 C C . TYR A 1 464 ? 48.512 4.022 -24.611 1.00 77.31 464 TYR A C 1
ATOM 3819 O O . TYR A 1 464 ? 49.625 3.774 -24.126 1.00 77.31 464 TYR A O 1
ATOM 3827 N N . TYR A 1 465 ? 47.957 5.226 -24.595 1.00 70.88 465 TYR A N 1
ATOM 3828 C CA . TYR A 1 465 ? 48.565 6.405 -24.007 1.00 70.88 465 TYR A CA 1
ATOM 3829 C C . TYR A 1 465 ? 47.470 7.394 -23.615 1.00 70.88 465 TYR A C 1
ATOM 3831 O O . TYR A 1 465 ? 46.805 7.925 -24.490 1.00 70.88 465 TYR A O 1
ATOM 3839 N N . ASN A 1 466 ? 47.276 7.638 -22.319 1.00 70.75 466 ASN A N 1
ATOM 3840 C CA . ASN A 1 466 ? 46.279 8.593 -21.832 1.00 70.75 466 ASN A CA 1
ATOM 3841 C C . ASN A 1 466 ? 46.853 10.022 -21.907 1.00 70.75 466 ASN A C 1
ATOM 3843 O O . ASN A 1 466 ? 47.624 10.428 -21.036 1.00 70.75 466 ASN A O 1
ATOM 3847 N N . ILE A 1 467 ? 46.503 10.766 -22.958 1.00 61.31 467 ILE A N 1
ATOM 3848 C CA . ILE A 1 467 ? 46.968 12.144 -23.194 1.00 61.31 467 ILE A CA 1
ATOM 3849 C C . ILE A 1 467 ? 46.400 13.116 -22.144 1.00 61.31 467 ILE A C 1
ATOM 3851 O O . ILE A 1 467 ? 47.095 14.048 -21.733 1.00 61.31 467 ILE A O 1
ATOM 3855 N N . ASP A 1 468 ? 45.190 12.868 -21.637 1.00 57.09 468 ASP A N 1
ATOM 3856 C CA . ASP A 1 468 ? 44.516 13.748 -20.671 1.00 57.09 468 ASP A CA 1
ATOM 3857 C C . ASP A 1 468 ? 45.254 13.793 -19.317 1.00 57.09 468 ASP A C 1
ATOM 3859 O O . ASP A 1 468 ? 45.282 14.829 -18.653 1.00 57.09 468 ASP A O 1
ATOM 3863 N N . SER A 1 469 ? 45.959 12.716 -18.948 1.00 54.69 469 SER A N 1
ATOM 3864 C CA . SER A 1 469 ? 46.769 12.648 -17.718 1.00 54.69 469 SER A CA 1
ATOM 3865 C C . SER A 1 469 ? 48.019 13.553 -17.702 1.00 54.69 469 SER A C 1
ATOM 3867 O O . SER A 1 469 ? 48.676 13.696 -16.668 1.00 54.69 469 SER A O 1
ATOM 3869 N N . ILE A 1 470 ? 48.372 14.178 -18.833 1.00 51.00 470 ILE A N 1
ATOM 3870 C CA . ILE A 1 470 ? 49.584 15.005 -18.979 1.00 51.00 470 ILE A CA 1
ATOM 3871 C C . ILE A 1 470 ? 49.258 16.498 -18.967 1.00 51.00 470 ILE A C 1
ATOM 3873 O O . ILE A 1 470 ? 50.055 17.290 -18.457 1.00 51.00 470 ILE A O 1
ATOM 3877 N N . HIS A 1 471 ? 48.072 16.894 -19.437 1.00 42.88 471 HIS A N 1
ATOM 3878 C CA . HIS A 1 471 ? 47.650 18.296 -19.387 1.00 42.88 471 HIS A CA 1
ATOM 3879 C C . HIS A 1 471 ? 47.512 18.824 -17.951 1.00 42.88 471 HIS A C 1
ATOM 3881 O O . HIS A 1 471 ? 47.758 20.005 -17.711 1.00 42.88 471 HIS A O 1
ATOM 3887 N N . THR A 1 472 ? 47.215 17.958 -16.980 1.00 37.94 472 THR A N 1
ATOM 3888 C CA . THR A 1 472 ? 47.181 18.313 -15.551 1.00 37.94 472 THR A CA 1
ATOM 3889 C C . THR A 1 472 ? 48.581 18.435 -14.941 1.00 37.94 472 THR A C 1
ATOM 3891 O O . THR A 1 472 ? 48.823 19.343 -14.149 1.00 37.94 472 THR A O 1
ATOM 3894 N N . ASN A 1 473 ? 49.536 17.592 -15.347 1.00 33.84 473 ASN A N 1
ATOM 3895 C CA . ASN A 1 473 ? 50.906 17.639 -14.819 1.00 33.84 473 ASN A CA 1
ATOM 3896 C C . ASN A 1 473 ? 51.760 18.768 -15.426 1.00 33.84 473 ASN A C 1
ATOM 3898 O O . ASN A 1 473 ? 52.637 19.294 -14.744 1.00 33.84 473 ASN A O 1
ATOM 3902 N N . MET A 1 474 ? 51.486 19.215 -16.658 1.00 35.28 474 MET A N 1
ATOM 3903 C CA . MET A 1 474 ? 52.185 20.379 -17.229 1.00 35.28 474 MET A CA 1
ATOM 3904 C C . MET A 1 474 ? 51.738 21.730 -16.646 1.00 35.28 474 MET A C 1
ATOM 3906 O O . MET A 1 474 ? 52.523 22.672 -16.691 1.00 35.28 474 MET A O 1
ATOM 3910 N N . MET A 1 475 ? 50.540 21.846 -16.054 1.00 33.00 475 MET A N 1
ATOM 3911 C CA . MET A 1 475 ? 50.135 23.080 -15.353 1.00 33.00 475 MET A CA 1
ATOM 3912 C C . MET A 1 475 ? 50.742 23.220 -13.947 1.00 33.00 475 MET A C 1
ATOM 3914 O O . MET A 1 475 ? 50.810 24.333 -13.428 1.00 33.00 475 MET A O 1
ATOM 3918 N N . ILE A 1 476 ? 51.215 22.132 -13.328 1.00 37.62 476 ILE A N 1
ATOM 3919 C CA . ILE A 1 476 ? 51.833 22.175 -11.990 1.00 37.62 476 ILE A CA 1
ATOM 3920 C C . ILE A 1 476 ? 53.336 22.508 -12.072 1.00 37.62 476 ILE A C 1
ATOM 3922 O O . ILE A 1 476 ? 53.885 23.100 -11.148 1.00 37.62 476 ILE A O 1
ATOM 3926 N N . CYS A 1 477 ? 54.001 22.246 -13.203 1.00 34.16 477 CYS A N 1
ATOM 3927 C CA . CYS A 1 477 ? 55.436 22.514 -13.374 1.00 34.16 477 CYS A CA 1
ATOM 3928 C C . CYS A 1 477 ? 55.798 23.891 -13.972 1.00 34.16 477 CYS A C 1
ATOM 3930 O O . CYS A 1 477 ? 56.974 24.127 -14.228 1.00 34.16 477 CYS A O 1
ATOM 3932 N N . SER A 1 478 ? 54.848 24.818 -14.171 1.00 34.50 478 SER A N 1
ATOM 3933 C CA . SER A 1 478 ? 55.140 26.190 -14.646 1.00 34.50 478 SER A CA 1
ATOM 3934 C C . SER A 1 478 ? 54.999 27.281 -13.570 1.00 34.50 478 SER A C 1
ATOM 3936 O O . SER A 1 478 ? 54.867 28.462 -13.896 1.00 34.50 478 SER A O 1
ATOM 3938 N N . LYS A 1 479 ? 55.011 26.907 -12.285 1.00 37.34 479 LYS A N 1
ATOM 3939 C CA . LYS A 1 479 ? 55.186 27.828 -11.151 1.00 37.34 479 LYS A CA 1
ATOM 3940 C C . LYS A 1 479 ? 56.312 27.331 -10.241 1.00 37.34 479 LYS A C 1
ATOM 3942 O O . LYS A 1 479 ? 56.045 26.898 -9.127 1.00 37.34 479 LYS A O 1
ATOM 3947 N N . HIS A 1 480 ? 57.549 27.413 -10.722 1.00 34.53 480 HIS A N 1
ATOM 3948 C CA . HIS A 1 480 ? 58.721 27.718 -9.900 1.00 34.53 480 HIS A CA 1
ATOM 3949 C C . HIS A 1 480 ? 59.792 28.393 -10.742 1.00 34.53 480 HIS A C 1
ATOM 3951 O O . HIS A 1 480 ? 60.048 27.901 -11.863 1.00 34.53 480 HIS A O 1
#

Radius of gyration: 41.87 Å; Cα contacts (8 Å, |Δi|>4): 481; chains: 1; bounding box: 123×60×98 Å

Secondary structure (DSSP, 8-state):
-GGGT--SHHHHHT--HHHHHTSTT--HHHHHHHHHHHHHHHHS-TTTTSSS-S-----EEE-TTS-EEE--BTTTS---HHHHHHHHHTT--BHHHHTT--HHHHHTSTT--HHHHHHHHHHHHH----B--TTSS---HHHHHHHHHHHHHHHHS---HHHHHHHHHHHHHH-S-TTSHHHHHHHHHHHHH-HHHHHHHHHHHHHHHTT-TT-B-HHHHHHTS-GGG--HHHHHHHHHHHHHTTSEEE-TTS-EEE----HHHHHHT-S-HHHHHHHHHHHTT--HHHHHHHTTS-HHHHHHHHHHHHTT----GGGGGHHHHHHB---HHHHHHHT---HHHHHHHHHHS----B-GGGGGG-TTS-HHHHHHHHHHHHTTEEEETTEEEESSHHHHHHHHHHHTGGG-B-HHHHHHHHHHHHHHTT-TT-TTTPPPHHHHHHHHHT-TTEEEETTTEEEE--SHHHHHHHHHTT--